Protein AF-0000000080410803 (afdb_homodimer)

Solvent-accessible surface area (backbone atoms only — not comparable to full-atom values): 22823 Å² total; per-residue (Å²): 132,60,68,62,57,59,28,46,74,70,71,48,40,87,48,48,35,72,68,35,58,71,66,34,46,78,46,76,40,55,55,66,38,69,81,43,47,53,71,36,80,75,63,45,36,33,37,32,69,37,43,30,34,37,33,31,38,69,37,90,87,67,44,41,37,60,61,34,52,46,54,49,71,46,76,42,44,56,55,32,67,52,54,69,47,49,31,79,48,24,30,30,28,50,44,60,26,34,28,39,40,33,45,45,70,45,42,68,72,51,38,82,40,54,67,33,41,49,51,49,28,31,51,48,33,48,50,32,53,49,43,56,50,46,42,47,45,56,75,66,48,50,67,62,18,47,50,27,9,46,52,56,46,40,54,72,64,38,67,68,54,34,34,59,58,47,15,58,86,31,40,52,56,48,14,34,31,69,67,46,48,53,67,56,46,51,50,49,51,49,50,35,30,75,71,53,33,29,46,74,57,84,60,40,59,42,80,65,30,67,68,61,32,48,59,52,7,68,82,41,60,27,104,132,60,67,62,57,59,28,46,74,69,71,48,43,87,48,49,33,71,68,34,57,70,67,34,46,79,46,76,41,56,54,67,37,68,80,42,47,52,70,36,80,74,64,44,36,33,38,33,70,36,44,28,33,35,32,29,37,69,39,92,86,67,44,39,36,60,60,35,52,48,54,49,72,45,76,42,45,57,55,33,67,53,54,70,48,50,29,77,50,24,29,29,28,49,45,59,25,35,28,40,40,32,45,46,68,46,41,68,71,52,38,82,41,53,68,31,41,49,49,49,28,32,51,47,33,49,50,31,54,49,44,55,50,47,42,47,45,55,77,66,48,50,65,63,18,48,51,28,9,45,52,56,44,39,56,73,67,38,68,69,54,32,35,56,58,47,15,59,84,31,39,54,55,49,15,34,30,67,68,47,48,52,67,57,47,51,51,50,51,47,50,36,30,75,70,54,34,29,46,75,56,85,60,39,60,43,80,66,29,65,68,61,32,49,59,50,7,68,82,38,60,28,104

Radius of gyration: 23.73 Å; Cα contacts (8 Å, |Δi|>4): 828; chains: 2; bounding box: 54×59×49 Å

Nearest PDB structures (foldseek):
  3i54-assembly2_C  TM=8.122E-01  e=1.398E-14  Mycobacterium tuberculosis
  4cyd-assembly2_A  TM=7.763E-01  e=2.578E-15  Corynebacterium glutamicum
  4cyd-assembly2_C  TM=7.781E-01  e=6.774E-15  Corynebacterium glutamicum
  4cyd-assembly1_D  TM=7.718E-01  e=8.052E-14  Corynebacterium glutamicum
  6h4g-assembly2_B  TM=7.597E-01  e=9.835E-09  Trypanosoma brucei brucei TREU927

Secondary structure (DSSP, 8-state):
--HHHHHHHHT-GGGS-HHHHHT-EEEEE-TT-EEE-TTS---EEEEEEEEEEEEEEE-TTS-EEEEEEEESSEEESHHHHHH-PPP-SEEEEEEEEEEEEEEHHHHHHH---HHHHHHHHHHHHHHHHHHHHHHHHHHH--HHHHHHHHHHHHHTT-HHHHHHHTSHHHHHHHHHHBTS-HHHHHHHHHHHHHTTSEEE-SS-EEES-HHHHHHHHTT----/--HHHHHHHHT-GGGS-HHHHHT-EEEEE-TT-EEE-TTS---EEEEEEEEEEEEEEE-TTS-EEEEEEEESSEEESHHHHHH-PPP-SEEEEEEEEEEEEEEHHHHHHH---HHHHHHHHHHHHHHHHHHHHHHHHHHH--HHHHHHHHHHHHHTT-HHHHHHHTSHHHHHHHHHHBTS-HHHHHHHHHHHHHTTSEEE-SS-EEES-HHHHHHHHTT----

pLDDT: mean 85.18, std 11.46, range [52.91, 98.06]

Foldseek 3Di:
DQQLVLCVVVVCNVQFDPQQSVQKDKDKDFFFDWPFAAPAADFKKKFWSFAKKWKWAQDPVRFIATQAIDGPGDIDCLVCLVPVGHDHIIMGTQGMIMIIITGSVSCVVGRPDPSNVVVSVVRVVVVVVSVVVLVVCLVPDDLQLQLLQVLLQQVVRDDVSSLVCCFLVNLQVVCRNSVHHSVVNVVSLVVCVVVVQWDDDNTGIGGRNNPVSNVRNVPVHRD/DQPLVLCVVVVCNVQFDPQQSVQKDKDKDFFFDWPFAAPAADFKKKFWSFAKKWKWDQDPVRFIATQAIDGPGDIDCLVCLVPVGHHHIIMGTQGMIMIIITGSVSCVVGRPDPSNVVVSVVRVVVVVVSVVVLVVCLVPDDLQLQLLQALLQQVVRDDVSSLVCCFLVNLCVVCRNSVHHSVVSVVSLVVCVVVVQWDDDNTGIGGRNNPVSNVRNVPVHRD

InterPro domains:
  IPR000595 Cyclic nucleotide-binding domain [PF00027] (28-108)
  IPR000595 Cyclic nucleotide-binding domain [PS50042] (29-108)
  IPR000595 Cyclic nucleotide-binding domain [cd00038] (21-108)
  IPR012318 Crp-type HTH domain [PF13545] (145-215)
  IPR012318 Crp-type HTH domain [PS51063] (141-211)
  IPR014710 RmlC-like jelly roll fold [G3DSA:2.60.120.10] (19-218)
  IPR018490 Cyclic nucleotide-binding domain superfamily [SSF51206] (21-128)
  IPR036390 Winged helix DNA-binding domain superfamily [SSF46785] (144-218)
  IPR050397 Global Transcriptional Regulators in Environmental Response [PTHR24567] (22-216)

Sequence (446 aa):
MRVETALARLGWAHLFSGQTLEASTIMTYPSGAMLCTNGNPIESLFVVLSGRVKIYTLSEEGKLRLLRLKMAPTLIGDIEYASGRNVLHTVETVGPVTCLRIPFDVLRTHNRTIEFTEHLLRGVSEKLFIEANASSNHLMSTLEERLAGYLVSLSESGNELFQDEMSQLKRKEVAEWLGTSYRHLNRTLQAFADEGLVEKTRTQVTILDATRLKERANGMLYEMRVETALARLGWAHLFSGQTLEASTIMTYPSGAMLCTNGNPIESLFVVLSGRVKIYTLSEEGKLRLLRLKMAPTLIGDIEYASGRNVLHTVETVGPVTCLRIPFDVLRTHNRTIEFTEHLLRGVSEKLFIEANASSNHLMSTLEERLAGYLVSLSESGNELFQDEMSQLKRKEVAEWLGTSYRHLNRTLQAFADEGLVEKTRTQVTILDATRLKERANGMLYE

Structure (mmCIF, N/CA/C/O backbone):
data_AF-0000000080410803-model_v1
#
loop_
_entity.id
_entity.type
_entity.pdbx_description
1 polymer 'Crp/Fnr family transcriptional regulator'
#
loop_
_atom_site.group_PDB
_atom_site.id
_atom_site.type_symbol
_atom_site.label_atom_id
_atom_site.label_alt_id
_atom_site.label_comp_id
_atom_site.label_asym_id
_atom_site.label_entity_id
_atom_site.label_seq_id
_atom_site.pdbx_PDB_ins_code
_atom_site.Cartn_x
_atom_site.Cartn_y
_atom_site.Cartn_z
_atom_site.occupancy
_atom_site.B_iso_or_equiv
_atom_site.auth_seq_id
_atom_site.auth_comp_id
_atom_site.auth_asym_id
_atom_site.auth_atom_id
_atom_site.pdbx_PDB_model_num
ATOM 1 N N . MET A 1 1 ? 17.078 29.297 5.242 1 58.53 1 MET A N 1
ATOM 2 C CA . MET A 1 1 ? 17.312 28.062 5.996 1 58.53 1 MET A CA 1
ATOM 3 C C . MET A 1 1 ? 18.203 27.109 5.207 1 58.53 1 MET A C 1
ATOM 5 O O . MET A 1 1 ? 18.016 26.938 4 1 58.53 1 MET A O 1
ATOM 9 N N . ARG A 1 2 ? 19.438 26.766 5.691 1 73.88 2 ARG A N 1
ATOM 10 C CA . ARG A 1 2 ? 20.375 25.875 5.008 1 73.88 2 ARG A CA 1
ATOM 11 C C . ARG A 1 2 ? 19.828 24.453 4.957 1 73.88 2 ARG A C 1
ATOM 13 O O . ARG A 1 2 ? 19.344 23.938 5.965 1 73.88 2 ARG A O 1
ATOM 20 N N . VAL A 1 3 ? 19.594 23.984 3.744 1 74.19 3 VAL A N 1
ATOM 21 C CA . VAL A 1 3 ? 19.016 22.672 3.439 1 74.19 3 VAL A CA 1
ATOM 22 C C . VAL A 1 3 ? 19.609 21.625 4.375 1 74.19 3 VAL A C 1
ATOM 24 O O . VAL A 1 3 ? 18.875 20.828 4.973 1 74.19 3 VAL A O 1
ATOM 27 N N . GLU A 1 4 ? 20.891 21.688 4.531 1 74.81 4 GLU A N 1
ATOM 28 C CA . GLU A 1 4 ? 21.594 20.703 5.336 1 74.81 4 GLU A CA 1
ATOM 29 C C . GLU A 1 4 ? 21.156 20.766 6.801 1 74.81 4 GLU A C 1
ATOM 31 O O . GLU A 1 4 ? 21 19.734 7.457 1 74.81 4 GLU A O 1
ATOM 36 N N . THR A 1 5 ? 20.969 21.938 7.242 1 77.25 5 THR A N 1
ATOM 37 C CA . THR A 1 5 ? 20.578 22.125 8.641 1 77.25 5 THR A CA 1
ATOM 38 C C . THR A 1 5 ? 19.172 21.578 8.875 1 77.25 5 THR A C 1
ATOM 40 O O . THR A 1 5 ? 18.922 20.938 9.891 1 77.25 5 THR A O 1
ATOM 43 N N . ALA A 1 6 ? 18.344 21.844 7.953 1 80.25 6 ALA A N 1
ATOM 44 C CA . ALA A 1 6 ? 16.969 21.359 8.086 1 80.25 6 ALA A CA 1
ATOM 45 C C . ALA A 1 6 ? 16.922 19.844 8.078 1 80.25 6 ALA A C 1
ATOM 47 O O . ALA A 1 6 ? 16.25 19.234 8.922 1 80.25 6 ALA A O 1
ATOM 48 N N . LEU A 1 7 ? 17.75 19.297 7.207 1 84.5 7 LEU A N 1
ATOM 49 C CA . LEU A 1 7 ? 17.781 17.844 7.098 1 84.5 7 LEU A CA 1
ATOM 50 C C . LEU A 1 7 ? 18.453 17.234 8.312 1 84.5 7 LEU A C 1
ATOM 52 O O . LEU A 1 7 ? 18.062 16.156 8.766 1 84.5 7 LEU A O 1
ATOM 56 N N . ALA A 1 8 ? 19.484 17.891 8.766 1 80.94 8 ALA A N 1
ATOM 57 C CA . ALA A 1 8 ? 20.172 17.391 9.953 1 80.94 8 ALA A CA 1
ATOM 58 C C . ALA A 1 8 ? 19.234 17.328 11.156 1 80.94 8 ALA A C 1
ATOM 60 O O . ALA A 1 8 ? 19.312 16.391 11.953 1 80.94 8 ALA A O 1
ATOM 61 N N . ARG A 1 9 ? 18.406 18.25 11.25 1 82.44 9 ARG A N 1
ATOM 62 C CA . ARG A 1 9 ? 17.438 18.281 12.336 1 82.44 9 ARG A CA 1
ATOM 63 C C . ARG A 1 9 ? 16.5 17.078 12.258 1 82.44 9 ARG A C 1
ATOM 65 O O . ARG A 1 9 ? 16.031 16.578 13.281 1 82.44 9 ARG A O 1
ATOM 72 N N . LEU A 1 10 ? 16.328 16.625 11.039 1 86.5 10 LEU A N 1
ATOM 73 C CA . LEU A 1 10 ? 15.438 15.492 10.82 1 86.5 10 LEU A CA 1
ATOM 74 C C . LEU A 1 10 ? 16.203 14.172 10.891 1 86.5 10 LEU A C 1
ATOM 76 O O . LEU A 1 10 ? 15.586 13.102 10.898 1 86.5 10 LEU A O 1
ATOM 80 N N . GLY A 1 11 ? 17.562 14.25 10.953 1 88.62 11 GLY A N 1
ATOM 81 C CA . GLY A 1 11 ? 18.406 13.062 10.93 1 88.62 11 GLY A CA 1
ATOM 82 C C . GLY A 1 11 ? 18.469 12.406 9.562 1 88.62 11 GLY A C 1
ATOM 83 O O . GLY A 1 11 ? 18.719 11.203 9.453 1 88.62 11 GLY A O 1
ATOM 84 N N . TRP A 1 12 ? 18.141 13.188 8.508 1 92.31 12 TRP A N 1
ATOM 85 C CA . TRP A 1 12 ? 18.062 12.617 7.168 1 92.31 12 TRP A CA 1
ATOM 86 C C . TRP A 1 12 ? 19.219 13.109 6.297 1 92.31 12 TRP A C 1
ATOM 88 O O . TRP A 1 12 ? 19.266 12.805 5.102 1 92.31 12 TRP A O 1
ATOM 98 N N . ALA A 1 13 ? 20.125 13.859 6.914 1 89.62 13 ALA A N 1
ATOM 99 C CA . ALA A 1 13 ? 21.219 14.453 6.133 1 89.62 13 ALA A CA 1
ATOM 100 C C . ALA A 1 13 ? 22.062 13.375 5.473 1 89.62 13 ALA A C 1
ATOM 102 O O . ALA A 1 13 ? 22.516 13.539 4.336 1 89.62 13 ALA A O 1
ATOM 103 N N . HIS A 1 14 ? 22.297 12.305 6.168 1 91.88 14 HIS A N 1
ATOM 104 C CA . HIS A 1 14 ? 23.156 11.242 5.684 1 91.88 14 HIS A CA 1
ATOM 105 C C . HIS A 1 14 ? 22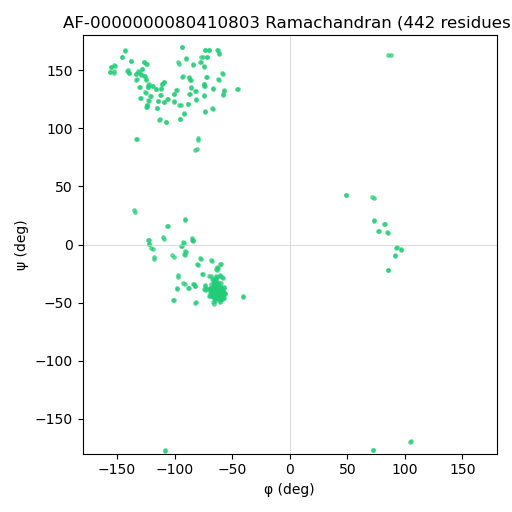.531 10.523 4.492 1 91.88 14 HIS A C 1
ATOM 107 O O . HIS A 1 14 ? 23.219 9.773 3.787 1 91.88 14 HIS A O 1
ATOM 113 N N . LEU A 1 15 ? 21.281 10.727 4.246 1 94.94 15 LEU A N 1
ATOM 114 C CA . LEU A 1 15 ? 20.547 10.016 3.209 1 94.94 15 LEU A CA 1
ATOM 115 C C . LEU A 1 15 ? 20.812 10.617 1.836 1 94.94 15 LEU A C 1
ATOM 117 O O . LEU A 1 15 ? 20.531 9.992 0.811 1 94.94 15 LEU A O 1
ATOM 121 N N . PHE A 1 16 ? 21.328 11.812 1.842 1 95.5 16 PHE A N 1
ATOM 122 C CA . PHE A 1 16 ? 21.469 12.516 0.574 1 95.5 16 PHE A CA 1
ATOM 123 C C . PHE A 1 16 ? 22.906 12.914 0.329 1 95.5 16 PHE A C 1
ATOM 125 O O . PHE A 1 16 ? 23.609 13.352 1.25 1 95.5 16 PHE A O 1
ATOM 132 N N . SER A 1 17 ? 23.375 12.742 -0.88 1 95 17 SER A N 1
ATOM 133 C CA . SER A 1 17 ? 24.719 13.148 -1.25 1 95 17 SER A CA 1
ATOM 134 C C . SER A 1 17 ? 24.844 14.664 -1.326 1 95 17 SER A C 1
ATOM 136 O O . SER A 1 17 ? 23.828 15.367 -1.425 1 95 17 SER A O 1
ATOM 138 N N . GLY A 1 18 ? 26.078 15.039 -1.262 1 93.94 18 GLY A N 1
ATOM 139 C CA . GLY A 1 18 ? 26.312 16.453 -1.439 1 93.94 18 GLY A CA 1
ATOM 140 C C . GLY A 1 18 ? 25.812 16.984 -2.768 1 93.94 18 GLY A C 1
ATOM 141 O O . GLY A 1 18 ? 25.203 18.062 -2.824 1 93.94 18 GLY A O 1
ATOM 142 N N . GLN A 1 19 ? 25.984 16.266 -3.834 1 95.81 19 GLN A N 1
ATOM 143 C CA . GLN A 1 19 ? 25.531 16.656 -5.168 1 95.81 19 GLN A CA 1
ATOM 144 C C . GLN A 1 19 ? 24.016 16.766 -5.219 1 95.81 19 GLN A C 1
ATOM 146 O O . GLN A 1 19 ? 23.484 17.688 -5.848 1 95.81 19 GLN A O 1
ATOM 151 N N . THR A 1 20 ? 23.328 15.852 -4.559 1 96.19 20 THR A N 1
ATOM 152 C CA . THR A 1 20 ? 21.859 15.883 -4.504 1 96.19 20 THR A CA 1
ATOM 153 C C . THR A 1 20 ? 21.375 17.125 -3.777 1 96.19 20 THR A C 1
ATOM 155 O O . THR A 1 20 ? 20.453 17.812 -4.246 1 96.19 20 THR A O 1
ATOM 158 N N . LEU A 1 21 ? 22 17.422 -2.684 1 94.19 21 LEU A N 1
ATOM 159 C CA . LEU A 1 21 ? 21.594 18.578 -1.899 1 94.19 21 LEU A CA 1
ATOM 160 C C . LEU A 1 21 ? 21.844 19.875 -2.67 1 94.19 21 LEU A C 1
ATOM 162 O O . LEU A 1 21 ? 21.047 20.812 -2.605 1 94.19 21 LEU A O 1
ATOM 166 N N . GLU A 1 22 ? 22.938 19.906 -3.381 1 93.81 22 GLU A N 1
ATOM 167 C CA . GLU A 1 22 ? 23.281 21.094 -4.176 1 93.81 22 GLU A CA 1
ATOM 168 C C . GLU A 1 22 ? 22.25 21.328 -5.273 1 93.81 22 GLU A C 1
ATOM 170 O O . GLU A 1 22 ? 21.984 22.469 -5.652 1 93.81 22 GLU A O 1
ATOM 175 N N . ALA A 1 23 ? 21.656 20.281 -5.75 1 94.94 23 ALA A N 1
ATOM 176 C CA . ALA A 1 23 ? 20.719 20.375 -6.859 1 94.94 23 ALA A CA 1
ATOM 177 C C . ALA A 1 23 ? 19.281 20.5 -6.352 1 94.94 23 ALA A C 1
ATOM 179 O O . ALA A 1 23 ? 18.344 20.594 -7.145 1 94.94 23 ALA A O 1
ATOM 180 N N . SER A 1 24 ? 19.109 20.484 -5.055 1 95 24 SER A N 1
ATOM 181 C CA . SER A 1 24 ? 17.781 20.562 -4.457 1 95 24 SER A CA 1
ATOM 182 C C . SER A 1 24 ? 17.375 22.016 -4.188 1 95 24 SER A C 1
ATOM 184 O O . SER A 1 24 ? 18.234 22.891 -4.168 1 95 24 SER A O 1
ATOM 186 N N . THR A 1 25 ? 16.094 22.297 -4.047 1 95.69 25 THR A N 1
ATOM 187 C CA . THR A 1 25 ? 15.562 23.625 -3.771 1 95.69 25 THR A CA 1
ATOM 188 C C . THR A 1 25 ? 14.594 23.578 -2.592 1 95.69 25 THR A C 1
ATOM 190 O O . THR A 1 25 ? 13.75 22.688 -2.502 1 95.69 25 THR A O 1
ATOM 193 N N . ILE A 1 26 ? 14.734 24.531 -1.704 1 95.12 26 ILE A N 1
ATOM 194 C CA . ILE A 1 26 ? 13.773 24.688 -0.614 1 95.12 26 ILE A CA 1
ATOM 195 C C . ILE A 1 26 ? 12.602 25.547 -1.077 1 95.12 26 ILE A C 1
ATOM 197 O O . ILE A 1 26 ? 12.797 26.625 -1.638 1 95.12 26 ILE A O 1
ATOM 201 N N . MET A 1 27 ? 11.422 25.062 -0.857 1 95.69 27 MET A N 1
ATOM 202 C CA . MET A 1 27 ? 10.211 25.766 -1.26 1 95.69 27 MET A CA 1
ATOM 203 C C . MET A 1 27 ? 9.188 25.781 -0.123 1 95.69 27 MET A C 1
ATOM 205 O O . MET A 1 27 ? 9.055 24.812 0.617 1 95.69 27 MET A O 1
ATOM 209 N N . THR A 1 28 ? 8.516 26.891 -0.01 1 96.12 28 THR A N 1
ATOM 210 C CA . THR A 1 28 ? 7.387 27 0.914 1 96.12 28 THR A CA 1
ATOM 211 C C . THR A 1 28 ? 6.074 27.141 0.152 1 96.12 28 THR A C 1
ATOM 213 O O . THR A 1 28 ? 5.961 27.984 -0.741 1 96.12 28 THR A O 1
ATOM 216 N N . TYR A 1 29 ? 5.148 26.297 0.522 1 96.12 29 TYR A N 1
ATOM 217 C CA . TYR A 1 29 ? 3.84 26.281 -0.123 1 96.12 29 TYR A CA 1
ATOM 218 C C . TYR A 1 29 ? 2.762 26.812 0.823 1 96.12 29 TYR A C 1
ATOM 220 O O . TYR A 1 29 ? 2.783 26.516 2.02 1 96.12 29 TYR A O 1
ATOM 228 N N . PRO A 1 30 ? 1.85 27.594 0.263 1 94.19 30 PRO A N 1
ATOM 229 C CA . PRO A 1 30 ? 0.724 28.016 1.101 1 94.19 30 PRO A CA 1
ATOM 230 C C . PRO A 1 30 ? -0.271 26.891 1.362 1 94.19 30 PRO A C 1
ATOM 232 O O . PRO A 1 30 ? -0.193 25.828 0.729 1 94.19 30 PRO A O 1
ATOM 235 N N . SER A 1 31 ? -1.167 27.109 2.301 1 84.5 31 SER A N 1
ATOM 236 C CA . SER A 1 31 ? -2.232 26.156 2.561 1 84.5 31 SER A CA 1
ATOM 237 C C . SER A 1 31 ? -3.062 25.891 1.309 1 84.5 31 SER A C 1
ATOM 239 O O . SER A 1 31 ? -3.391 26.828 0.572 1 84.5 31 SER A O 1
ATOM 241 N N . GLY A 1 32 ? -3.258 24.609 1.096 1 85.69 32 GLY A N 1
ATOM 242 C CA . GLY A 1 32 ? -4.137 24.25 -0.006 1 85.69 32 GLY A CA 1
ATOM 243 C C . GLY A 1 32 ? -3.396 24 -1.305 1 85.69 32 GLY A C 1
ATOM 244 O O . GLY A 1 32 ? -4.012 23.672 -2.324 1 85.69 32 GLY A O 1
ATOM 245 N N . ALA A 1 33 ? -2.146 24.188 -1.236 1 93.56 33 ALA A N 1
ATOM 246 C CA . ALA A 1 33 ? -1.358 23.922 -2.436 1 93.56 33 ALA A CA 1
ATOM 247 C C . ALA A 1 33 ? -1.253 22.422 -2.695 1 93.56 33 ALA A C 1
ATOM 249 O O . ALA A 1 33 ? -1.096 21.625 -1.761 1 93.56 33 ALA A O 1
ATOM 250 N N . MET A 1 34 ? -1.268 22.031 -4.008 1 94.69 34 MET A N 1
ATOM 251 C CA . MET A 1 34 ? -1.112 20.641 -4.402 1 94.69 34 MET A CA 1
ATOM 252 C C . MET A 1 34 ? 0.352 20.312 -4.668 1 94.69 34 MET A C 1
ATOM 254 O O . MET A 1 34 ? 0.95 20.828 -5.613 1 94.69 34 MET A O 1
ATOM 258 N N . LEU A 1 35 ? 0.909 19.484 -3.83 1 96.44 35 LEU A N 1
ATOM 259 C CA . LEU A 1 35 ? 2.268 19.016 -4.086 1 96.44 35 LEU A CA 1
ATOM 260 C C . LEU A 1 35 ? 2.291 18 -5.227 1 96.44 35 LEU A C 1
ATOM 262 O O . LEU A 1 35 ? 3.236 17.984 -6.02 1 96.44 35 LEU A O 1
ATOM 266 N N . CYS A 1 36 ? 1.34 17.156 -5.289 1 95.62 36 CYS A N 1
ATOM 267 C CA . CYS A 1 36 ? 1.118 16.25 -6.406 1 95.62 36 CYS A CA 1
ATOM 268 C C . CYS A 1 36 ? -0.358 15.891 -6.535 1 95.62 36 CYS A C 1
ATOM 270 O O . CYS A 1 36 ? -1.113 16 -5.57 1 95.62 36 CYS A O 1
ATOM 272 N N . THR A 1 37 ? -0.77 15.555 -7.754 1 92.56 37 THR A N 1
ATOM 273 C CA . THR A 1 37 ? -2.168 15.297 -8.086 1 92.56 37 THR A CA 1
ATOM 274 C C . THR A 1 37 ? -2.336 13.922 -8.719 1 92.56 37 THR A C 1
ATOM 276 O O . THR A 1 37 ? -1.587 13.555 -9.625 1 92.56 37 THR A O 1
ATOM 279 N N . ASN A 1 38 ? -3.262 13.242 -8.18 1 89.19 38 ASN A N 1
ATOM 280 C CA . ASN A 1 38 ? -3.553 11.898 -8.656 1 89.19 38 ASN A CA 1
ATOM 281 C C . ASN A 1 38 ? -3.586 11.836 -10.18 1 89.19 38 ASN A C 1
ATOM 283 O O . ASN A 1 38 ? -4.18 12.703 -10.828 1 89.19 38 ASN A O 1
ATOM 287 N N . GLY A 1 39 ? -2.922 10.82 -10.758 1 90.56 39 GLY A N 1
ATOM 288 C CA . GLY A 1 39 ? -2.955 10.57 -12.188 1 90.56 39 GLY A CA 1
ATOM 289 C C . GLY A 1 39 ? -1.931 11.383 -12.961 1 90.56 39 GLY A C 1
ATOM 290 O O . GLY A 1 39 ? -1.626 11.07 -14.117 1 90.56 39 GLY A O 1
ATOM 291 N N . ASN A 1 40 ? -1.46 12.461 -12.453 1 93.75 40 ASN A N 1
ATOM 292 C CA . ASN A 1 40 ? -0.463 13.297 -13.109 1 93.75 40 ASN A CA 1
ATOM 293 C C . ASN A 1 40 ? 0.952 12.781 -12.867 1 93.75 40 ASN A C 1
ATOM 295 O O . ASN A 1 40 ? 1.193 12.055 -11.906 1 93.75 40 ASN A O 1
ATOM 299 N N . PRO A 1 41 ? 1.815 13.102 -13.758 1 96.25 41 PRO A N 1
ATOM 300 C CA . PRO A 1 41 ? 3.213 12.766 -13.477 1 96.25 41 PRO A CA 1
ATOM 301 C C . PRO A 1 41 ? 3.844 13.688 -12.43 1 96.25 41 PRO A C 1
ATOM 303 O O . PRO A 1 41 ? 3.357 14.797 -12.211 1 96.25 41 PRO A O 1
ATOM 306 N N . ILE A 1 42 ? 4.785 13.219 -11.766 1 96.31 42 ILE A N 1
ATOM 307 C CA . ILE A 1 42 ? 5.621 14.008 -10.875 1 96.31 42 ILE A CA 1
ATOM 308 C C . ILE A 1 42 ? 7.094 13.75 -11.18 1 96.31 42 ILE A C 1
ATOM 310 O O . ILE A 1 42 ? 7.473 12.633 -11.547 1 96.31 42 ILE A O 1
ATOM 314 N N . GLU A 1 43 ? 7.922 14.789 -11 1 96.62 43 GLU A N 1
ATOM 315 C CA . GLU A 1 43 ? 9.312 14.656 -11.422 1 96.62 43 GLU A CA 1
ATOM 316 C C . GLU A 1 43 ? 10.266 14.906 -10.258 1 96.62 43 GLU A C 1
ATOM 318 O O . GLU A 1 43 ? 11.484 15 -10.453 1 96.62 43 GLU A O 1
ATOM 323 N N . SER A 1 44 ? 9.656 15.102 -9.086 1 97.94 44 SER A N 1
ATOM 324 C CA . SER A 1 44 ? 10.5 15.422 -7.941 1 97.94 44 SER A CA 1
ATOM 325 C C . SER A 1 44 ? 10.023 14.711 -6.684 1 97.94 44 SER A C 1
ATOM 327 O O . SER A 1 44 ? 8.844 14.406 -6.543 1 97.94 44 SER A O 1
ATOM 329 N N . LEU A 1 45 ? 10.969 14.398 -5.902 1 98.06 45 LEU A N 1
ATOM 330 C CA . LEU A 1 45 ? 10.719 13.992 -4.523 1 98.06 45 LEU A CA 1
ATOM 331 C C . LEU A 1 45 ? 10.617 15.211 -3.611 1 98.06 45 LEU A C 1
ATOM 333 O O . LEU A 1 45 ? 11.43 16.141 -3.715 1 98.06 45 LEU A O 1
ATOM 337 N N . PHE A 1 46 ? 9.664 15.266 -2.734 1 97.88 46 PHE A N 1
ATOM 338 C CA . PHE A 1 46 ? 9.531 16.328 -1.737 1 97.88 46 PHE A CA 1
ATOM 339 C C . PHE A 1 46 ? 9.844 15.797 -0.342 1 97.88 46 PHE A C 1
ATOM 341 O O . PHE A 1 46 ? 9.234 14.812 0.102 1 97.88 46 PHE A O 1
ATOM 348 N N . VAL A 1 47 ? 10.766 16.391 0.277 1 97.12 47 VAL A N 1
ATOM 349 C CA . VAL A 1 47 ? 11.016 16.172 1.698 1 97.12 47 VAL A CA 1
ATOM 350 C C . VAL A 1 47 ? 10.305 17.25 2.518 1 97.12 47 VAL A C 1
ATOM 352 O O . VAL A 1 47 ? 10.734 18.406 2.531 1 97.12 47 VAL A O 1
ATOM 355 N N . VAL A 1 48 ? 9.266 16.875 3.18 1 95.69 48 VAL A N 1
ATOM 356 C CA . VAL A 1 48 ? 8.562 17.844 4.008 1 95.69 48 VAL A CA 1
ATOM 357 C C . VAL A 1 48 ? 9.375 18.141 5.266 1 95.69 48 VAL A C 1
ATOM 359 O O . VAL A 1 48 ? 9.57 17.25 6.102 1 95.69 48 VAL A O 1
ATOM 362 N N . LEU A 1 49 ? 9.805 19.344 5.332 1 94 49 LEU A N 1
ATOM 363 C CA . LEU A 1 49 ? 10.664 19.75 6.438 1 94 49 LEU A CA 1
ATOM 364 C C . LEU A 1 49 ? 9.836 20.297 7.598 1 94 49 LEU A C 1
ATOM 366 O O . LEU A 1 49 ? 10.227 20.156 8.758 1 94 49 LEU A O 1
ATOM 370 N N . SER A 1 50 ? 8.758 20.938 7.27 1 89.94 50 SER A N 1
ATOM 371 C CA . SER A 1 50 ? 7.84 21.484 8.258 1 89.94 50 SER A CA 1
ATOM 372 C C . SER A 1 50 ? 6.434 21.641 7.68 1 89.94 50 SER A C 1
ATOM 374 O O . SER A 1 50 ? 6.27 21.906 6.492 1 89.94 50 SER A O 1
ATOM 376 N N . GLY A 1 51 ? 5.438 21.469 8.625 1 87.25 51 GLY A N 1
ATOM 377 C CA . GLY A 1 51 ? 4.043 21.594 8.234 1 87.25 51 GLY A CA 1
ATOM 378 C C . GLY A 1 51 ? 3.326 20.266 8.133 1 87.25 51 GLY A C 1
ATOM 379 O O . GLY A 1 51 ? 3.832 19.234 8.602 1 87.25 51 GLY A O 1
ATOM 380 N N . ARG A 1 52 ? 2.102 20.344 7.555 1 82.94 52 ARG A N 1
ATOM 381 C CA . ARG A 1 52 ? 1.25 19.156 7.449 1 82.94 52 ARG A CA 1
ATOM 382 C C . ARG A 1 52 ? 0.66 19.031 6.047 1 82.94 52 ARG A C 1
ATOM 384 O O . ARG A 1 52 ? 0.417 20.031 5.379 1 82.94 52 ARG A O 1
ATOM 391 N N . VAL A 1 53 ? 0.524 17.797 5.723 1 88.19 53 VAL A N 1
ATOM 392 C CA . VAL A 1 53 ? -0.105 17.547 4.43 1 88.19 53 VAL A CA 1
ATOM 393 C C . VAL A 1 53 ? -1.265 16.562 4.598 1 88.19 53 VAL A C 1
ATOM 395 O O . VAL A 1 53 ? -1.277 15.766 5.535 1 88.19 53 VAL A O 1
ATOM 398 N N . LYS A 1 54 ? -2.219 16.672 3.771 1 81.38 54 LYS A N 1
ATOM 399 C CA . LYS A 1 54 ? -3.275 15.664 3.693 1 81.38 54 LYS A CA 1
ATOM 400 C C . LYS A 1 54 ? -3.191 14.883 2.389 1 81.38 54 LYS A C 1
ATOM 402 O O . LYS A 1 54 ? -2.877 15.445 1.337 1 81.38 54 LYS A O 1
ATOM 407 N N . ILE A 1 55 ? -3.379 13.648 2.465 1 85.5 55 ILE A N 1
ATOM 408 C CA . ILE A 1 55 ? -3.318 12.711 1.355 1 85.5 55 ILE A CA 1
ATOM 409 C C . ILE A 1 55 ? -4.699 12.109 1.111 1 85.5 55 ILE A C 1
ATOM 411 O O . ILE A 1 55 ? -5.324 11.57 2.031 1 85.5 55 ILE A O 1
ATOM 415 N N . TYR A 1 56 ? -5.18 12.258 -0.111 1 75.75 56 TYR A N 1
ATOM 416 C CA . TYR A 1 56 ? -6.504 11.727 -0.407 1 75.75 56 TYR A CA 1
ATOM 417 C C . TYR A 1 56 ? -6.578 11.211 -1.841 1 75.75 56 TYR A C 1
ATOM 419 O O . TYR A 1 56 ? -5.688 11.484 -2.648 1 75.75 56 TYR A O 1
ATOM 427 N N . THR A 1 57 ? -7.551 10.406 -2.059 1 75.44 57 THR A N 1
ATOM 428 C CA . THR A 1 57 ? -7.758 9.812 -3.375 1 75.44 57 THR A CA 1
ATOM 429 C C . THR A 1 57 ? -9.18 10.062 -3.865 1 75.44 57 THR A C 1
ATOM 431 O O . THR A 1 57 ? -10.016 10.578 -3.119 1 75.44 57 THR A O 1
ATOM 434 N N . LEU A 1 58 ? -9.289 9.992 -5.219 1 66.31 58 LEU A N 1
ATOM 435 C CA . LEU A 1 58 ? -10.609 10.031 -5.832 1 66.31 58 LEU A CA 1
ATOM 436 C C . LEU A 1 58 ? -11.133 8.625 -6.09 1 66.31 58 LEU A C 1
ATOM 438 O O . LEU A 1 58 ? -10.422 7.781 -6.641 1 66.31 58 LEU A O 1
ATOM 442 N N . SER A 1 59 ? -12.336 8.352 -5.43 1 59.31 59 SER A N 1
ATOM 443 C CA . SER A 1 59 ? -12.961 7.078 -5.75 1 59.31 59 SER A CA 1
ATOM 444 C C . SER A 1 59 ? -13.359 7.008 -7.219 1 59.31 59 SER A C 1
ATOM 446 O O . SER A 1 59 ? -13.25 8 -7.945 1 59.31 59 SER A O 1
ATOM 448 N N . GLU A 1 60 ? -13.68 5.844 -7.672 1 55.66 60 GLU A N 1
ATOM 449 C CA . GLU A 1 60 ? -14.141 5.668 -9.047 1 55.66 60 GLU A CA 1
ATOM 450 C C . GLU A 1 60 ? -15.375 6.512 -9.328 1 55.66 60 GLU A C 1
ATOM 452 O O . GLU A 1 60 ? -15.602 6.93 -10.469 1 55.66 60 GLU A O 1
ATOM 457 N N . GLU A 1 61 ? -16.141 6.738 -8.273 1 53.72 61 GLU A N 1
ATOM 458 C CA . GLU A 1 61 ? -17.344 7.539 -8.43 1 53.72 61 GLU A CA 1
ATOM 459 C C . GLU A 1 61 ? -17.031 9.031 -8.352 1 53.72 61 GLU A C 1
ATOM 461 O O . GLU A 1 61 ? -17.938 9.867 -8.398 1 53.72 61 GLU A O 1
ATOM 466 N N . GLY A 1 62 ? -15.828 9.32 -8.234 1 59.03 62 GLY A N 1
ATOM 467 C CA . GLY A 1 62 ? -15.406 10.711 -8.211 1 59.03 62 GLY A CA 1
ATOM 468 C C . GLY A 1 62 ? -15.477 11.32 -6.824 1 59.03 62 GLY A C 1
ATOM 469 O O . GLY A 1 62 ? -15.438 12.547 -6.68 1 59.03 62 GLY A O 1
ATOM 470 N N . LYS A 1 63 ? -15.711 10.414 -5.852 1 59.34 63 LYS A N 1
ATOM 471 C CA . LYS A 1 63 ? -15.773 10.914 -4.484 1 59.34 63 LYS A CA 1
ATOM 472 C C . LYS A 1 63 ? -14.383 10.992 -3.859 1 59.34 63 LYS A C 1
ATOM 474 O O . LYS A 1 63 ? -13.539 10.125 -4.094 1 59.34 63 LYS A O 1
ATOM 479 N N . LEU A 1 64 ? -14.164 12.094 -3.047 1 61.5 64 LEU A N 1
ATOM 480 C CA . LEU A 1 64 ? -12.891 12.266 -2.367 1 61.5 64 LEU A CA 1
ATOM 481 C C . LEU A 1 64 ? -12.836 11.438 -1.088 1 61.5 64 LEU A C 1
ATOM 483 O O . LEU A 1 64 ? -13.812 11.367 -0.346 1 61.5 64 LEU A O 1
ATOM 487 N N . ARG A 1 65 ? -11.766 10.711 -0.898 1 66.88 65 ARG A N 1
ATOM 488 C CA . ARG A 1 65 ? -11.523 9.93 0.308 1 66.88 65 ARG A CA 1
ATOM 489 C C . ARG A 1 65 ? -10.195 10.305 0.949 1 66.88 65 ARG A C 1
ATOM 491 O O . ARG A 1 65 ? -9.141 10.156 0.33 1 66.88 65 ARG A O 1
ATOM 498 N N . LEU A 1 66 ? -10.289 10.781 2.209 1 72.06 66 LEU A N 1
ATOM 499 C CA . LEU A 1 66 ? -9.078 11.117 2.951 1 72.06 66 LEU A CA 1
ATOM 500 C C . LEU A 1 66 ? -8.359 9.852 3.414 1 72.06 66 LEU A C 1
ATOM 502 O O . LEU A 1 66 ? -8.984 8.953 3.977 1 72.06 66 LEU A O 1
ATOM 506 N N . LEU A 1 67 ? -7.137 9.812 3.121 1 74.06 67 LEU A N 1
ATOM 507 C CA . LEU A 1 67 ? -6.363 8.641 3.516 1 74.06 67 LEU A CA 1
ATOM 508 C C . LEU A 1 67 ? -5.535 8.93 4.762 1 74.06 67 LEU A C 1
ATOM 510 O O . LEU A 1 67 ? -5.535 8.141 5.711 1 74.06 67 LEU A O 1
ATOM 514 N N . ARG A 1 68 ? -4.816 10.117 4.727 1 75.62 68 ARG A N 1
ATOM 515 C CA . ARG A 1 68 ? -3.879 10.414 5.805 1 75.62 68 ARG A CA 1
ATOM 516 C C . ARG A 1 68 ? -3.699 11.922 5.977 1 75.62 68 ARG A C 1
ATOM 518 O O . ARG A 1 68 ? -3.871 12.68 5.023 1 75.62 68 ARG A O 1
ATOM 525 N N . LEU A 1 69 ? -3.447 12.25 7.219 1 75.94 69 LEU A N 1
ATOM 526 C CA . LEU A 1 69 ? -2.896 13.547 7.602 1 75.94 69 LEU A CA 1
ATOM 527 C C . LEU A 1 69 ? -1.488 13.391 8.164 1 75.94 69 LEU A C 1
ATOM 529 O O . LEU A 1 69 ? -1.311 12.875 9.273 1 75.94 69 LEU A O 1
ATOM 533 N N . LYS A 1 70 ? -0.468 13.805 7.395 1 83.31 70 LYS A N 1
ATOM 534 C CA . LYS A 1 70 ? 0.905 13.531 7.809 1 83.31 70 LYS A CA 1
ATOM 535 C C . LYS A 1 70 ? 1.628 14.82 8.195 1 83.31 70 LYS A C 1
ATOM 537 O O . LYS A 1 70 ? 1.5 15.844 7.516 1 83.31 70 LYS A O 1
ATOM 542 N N . MET A 1 71 ? 2.293 14.734 9.273 1 82.25 71 MET A N 1
ATOM 543 C CA . MET A 1 71 ? 3.164 15.82 9.695 1 82.25 71 MET A CA 1
ATOM 544 C C . MET A 1 71 ? 4.609 15.555 9.289 1 82.25 71 MET A C 1
ATOM 546 O O . MET A 1 71 ? 5.02 14.398 9.164 1 82.25 71 MET A O 1
ATOM 550 N N . ALA A 1 72 ? 5.367 16.641 9.188 1 87.12 72 ALA A N 1
ATOM 551 C CA . ALA A 1 72 ? 6.801 16.516 8.945 1 87.12 72 ALA A CA 1
ATOM 552 C C . ALA A 1 72 ? 7.473 15.703 10.055 1 87.12 72 ALA A C 1
ATOM 554 O O . ALA A 1 72 ? 7.055 15.758 11.211 1 87.12 72 ALA A O 1
ATOM 555 N N . PRO A 1 73 ? 8.477 14.992 9.695 1 91 73 PRO A N 1
ATOM 556 C CA . PRO A 1 73 ? 9.062 14.828 8.359 1 91 73 PRO A CA 1
ATOM 557 C C . PRO A 1 73 ? 8.398 13.711 7.559 1 91 73 PRO A C 1
ATOM 559 O O . PRO A 1 73 ? 7.941 12.719 8.133 1 91 73 PRO A O 1
ATOM 562 N N . THR A 1 74 ? 8.242 13.852 6.332 1 91.56 74 THR A N 1
ATOM 563 C CA . THR A 1 74 ? 7.707 12.797 5.473 1 91.56 74 THR A CA 1
ATOM 564 C C . THR A 1 74 ? 8.18 12.984 4.031 1 91.56 74 THR A C 1
ATOM 566 O O . THR A 1 74 ? 8.586 14.086 3.645 1 91.56 74 THR A O 1
ATOM 569 N N . LEU A 1 75 ? 8.258 11.914 3.326 1 96.5 75 LEU A N 1
ATOM 570 C CA . LEU A 1 75 ? 8.594 11.945 1.907 1 96.5 75 LEU A CA 1
ATOM 571 C C . LEU A 1 75 ? 7.34 11.867 1.045 1 96.5 75 LEU A C 1
ATOM 573 O O . LEU A 1 75 ? 6.441 11.078 1.323 1 96.5 75 LEU A O 1
ATOM 577 N N . ILE A 1 76 ? 7.266 12.719 0.072 1 96.56 76 ILE A N 1
ATOM 578 C CA . ILE A 1 76 ? 6.211 12.695 -0.937 1 96.56 76 ILE A CA 1
ATOM 579 C C . ILE A 1 76 ? 6.82 12.422 -2.311 1 96.56 76 ILE A C 1
ATOM 581 O O . ILE A 1 76 ? 7.84 13.008 -2.674 1 96.56 76 ILE A O 1
ATOM 585 N N . GLY A 1 77 ? 6.219 11.547 -3.029 1 96.5 77 GLY A N 1
ATOM 586 C CA . GLY A 1 77 ? 6.711 11.211 -4.355 1 96.5 77 GLY A CA 1
ATOM 587 C C . GLY A 1 77 ? 7.586 9.969 -4.363 1 96.5 77 GLY A C 1
ATOM 588 O O . GLY A 1 77 ? 8.039 9.531 -5.426 1 96.5 77 GLY A O 1
ATOM 589 N N . ASP A 1 78 ? 7.844 9.438 -3.186 1 96.5 78 ASP A N 1
ATOM 590 C CA . ASP A 1 78 ? 8.727 8.289 -3.057 1 96.5 78 ASP A CA 1
ATOM 591 C C . ASP A 1 78 ? 8.148 7.066 -3.77 1 96.5 78 ASP A C 1
ATOM 593 O O . ASP A 1 78 ? 8.883 6.301 -4.395 1 96.5 78 ASP A O 1
ATOM 597 N N . ILE A 1 79 ? 6.844 6.922 -3.701 1 94.31 79 ILE A N 1
ATOM 598 C CA . ILE A 1 79 ? 6.184 5.805 -4.371 1 94.31 79 ILE A CA 1
ATOM 599 C C . ILE A 1 79 ? 6.352 5.941 -5.883 1 94.31 79 ILE A C 1
ATOM 601 O O . ILE A 1 79 ? 6.707 4.977 -6.562 1 94.31 79 ILE A O 1
ATOM 605 N N . GLU A 1 80 ? 6.078 7.125 -6.406 1 95.31 80 GLU A N 1
ATOM 606 C CA . GLU A 1 80 ? 6.207 7.395 -7.836 1 95.31 80 GLU A CA 1
ATOM 607 C C . GLU A 1 80 ? 7.66 7.262 -8.289 1 95.31 80 GLU A C 1
ATOM 609 O O . GLU A 1 80 ? 7.93 6.766 -9.383 1 95.31 80 GLU A O 1
ATOM 614 N N . TYR A 1 81 ? 8.562 7.707 -7.48 1 96.25 81 TYR A N 1
ATOM 615 C CA . TYR A 1 81 ? 9.984 7.551 -7.754 1 96.25 81 TYR A CA 1
ATOM 616 C C . TYR A 1 81 ? 10.359 6.078 -7.895 1 96.25 81 TYR A C 1
ATOM 618 O O . TYR A 1 81 ? 11.07 5.699 -8.82 1 96.25 81 TYR A O 1
ATOM 626 N N . ALA A 1 82 ? 9.883 5.293 -6.973 1 94.69 82 ALA A N 1
ATOM 627 C CA . ALA A 1 82 ? 10.242 3.877 -6.902 1 94.69 82 ALA A CA 1
ATOM 628 C C . ALA A 1 82 ? 9.547 3.08 -8 1 94.69 82 ALA A C 1
ATOM 630 O O . ALA A 1 82 ? 10.125 2.137 -8.555 1 94.69 82 ALA A O 1
ATOM 631 N N . SER A 1 83 ? 8.312 3.443 -8.359 1 91.75 83 SER A N 1
ATOM 632 C CA . SER A 1 83 ? 7.508 2.629 -9.258 1 91.75 83 SER A CA 1
ATOM 633 C C . SER A 1 83 ? 7.598 3.135 -10.695 1 91.75 83 SER A C 1
ATOM 635 O O . SER A 1 83 ? 7.363 2.381 -11.641 1 91.75 83 SER A O 1
ATOM 637 N N . GLY A 1 84 ? 7.84 4.391 -10.859 1 93.38 84 GLY A N 1
ATOM 638 C CA . GLY A 1 84 ? 7.816 5.008 -12.18 1 93.38 84 GLY A CA 1
ATOM 639 C C . GLY A 1 84 ? 6.41 5.273 -12.68 1 93.38 84 GLY A C 1
ATOM 640 O O . GLY A 1 84 ? 6.223 5.602 -13.859 1 93.38 84 GLY A O 1
ATOM 641 N N . ARG A 1 85 ? 5.461 5.164 -11.859 1 92.5 85 ARG A N 1
ATOM 642 C CA . ARG A 1 85 ? 4.066 5.371 -12.234 1 92.5 85 ARG A CA 1
ATOM 643 C C . ARG A 1 85 ? 3.633 6.809 -11.961 1 92.5 85 ARG A C 1
ATOM 645 O O . ARG A 1 85 ? 4.371 7.578 -11.344 1 92.5 85 ARG A O 1
ATOM 652 N N . ASN A 1 86 ? 2.447 7.098 -12.469 1 94.56 86 ASN A N 1
ATOM 653 C CA . ASN A 1 86 ? 1.86 8.398 -12.156 1 94.56 86 ASN A CA 1
ATOM 654 C C . ASN A 1 86 ? 1.43 8.484 -10.695 1 94.56 86 ASN A C 1
ATOM 656 O O . ASN A 1 86 ? 1.392 7.473 -10 1 94.56 86 ASN A O 1
ATOM 660 N N . VAL A 1 87 ? 1.13 9.695 -10.281 1 94.5 87 VAL A N 1
ATOM 661 C CA . VAL A 1 87 ? 0.802 9.977 -8.891 1 94.5 87 VAL A CA 1
ATOM 662 C C . VAL A 1 87 ? -0.399 9.141 -8.453 1 94.5 87 VAL A C 1
ATOM 664 O O . VAL A 1 87 ? -1.428 9.125 -9.133 1 94.5 87 VAL A O 1
ATOM 667 N N . LEU A 1 88 ? -0.225 8.469 -7.348 1 88.06 88 LEU A N 1
ATOM 668 C CA . LEU A 1 88 ? -1.247 7.566 -6.828 1 88.06 88 LEU A CA 1
ATOM 669 C C . LEU A 1 88 ? -2.314 8.336 -6.059 1 88.06 88 LEU A C 1
ATOM 671 O O . LEU A 1 88 ? -3.51 8.125 -6.266 1 88.06 88 LEU A O 1
ATOM 675 N N . HIS A 1 89 ? -1.853 9.172 -5.16 1 88.06 89 HIS A N 1
ATOM 676 C CA . HIS A 1 89 ? -2.754 9.945 -4.316 1 88.06 89 HIS A CA 1
ATOM 677 C C . HIS A 1 89 ? -2.428 11.438 -4.391 1 88.06 89 HIS A C 1
ATOM 679 O O . HIS A 1 89 ? -1.258 11.82 -4.465 1 88.06 89 HIS A O 1
ATOM 685 N N . THR A 1 90 ? -3.477 12.211 -4.312 1 90 90 THR A N 1
ATOM 686 C CA . THR A 1 90 ? -3.264 13.656 -4.258 1 90 90 THR A CA 1
ATOM 687 C C . THR A 1 90 ? -2.748 14.078 -2.887 1 90 90 THR A C 1
ATOM 689 O O . THR A 1 90 ? -3.211 13.57 -1.861 1 90 90 THR A O 1
ATOM 692 N N . VAL A 1 91 ? -1.806 14.961 -2.875 1 94.25 91 VAL A N 1
ATOM 693 C CA . VAL A 1 91 ? -1.254 15.484 -1.632 1 94.25 91 VAL A CA 1
ATOM 694 C C . VAL A 1 91 ? -1.401 17 -1.607 1 94.25 91 VAL A C 1
ATOM 696 O O . VAL A 1 91 ? -0.921 17.703 -2.508 1 94.25 91 VAL A O 1
ATOM 699 N N . GLU A 1 92 ? -2.031 17.469 -0.593 1 89 92 GLU A N 1
ATOM 700 C CA . GLU A 1 92 ? -2.316 18.891 -0.446 1 89 92 GLU A CA 1
ATOM 701 C C . GLU A 1 92 ? -1.786 19.422 0.881 1 89 92 GLU A C 1
ATOM 703 O O . GLU A 1 92 ? -1.877 18.75 1.909 1 89 92 GLU A O 1
ATOM 708 N N . THR A 1 93 ? -1.276 20.625 0.854 1 90.81 93 THR A N 1
ATOM 709 C CA . THR A 1 93 ? -0.747 21.234 2.068 1 90.81 93 THR A CA 1
ATOM 710 C C . THR A 1 93 ? -1.88 21.672 2.992 1 90.81 93 THR A C 1
ATOM 712 O O . THR A 1 93 ? -2.918 22.141 2.527 1 90.81 93 THR A O 1
ATOM 715 N N . VAL A 1 94 ? -1.724 21.391 4.246 1 80.12 94 VAL A N 1
ATOM 716 C CA . VAL A 1 94 ? -2.566 21.906 5.316 1 80.12 94 VAL A CA 1
ATOM 717 C C . VAL A 1 94 ? -1.799 22.953 6.117 1 80.12 94 VAL A C 1
ATOM 719 O O . VAL A 1 94 ? -0.968 22.625 6.961 1 80.12 94 VAL A O 1
ATOM 722 N N . GLY A 1 95 ? -2.158 24.234 5.91 1 80.75 95 GLY A N 1
ATOM 723 C CA . GLY A 1 95 ? -1.289 25.312 6.383 1 80.75 95 GLY A CA 1
ATOM 724 C C . GLY A 1 95 ? -0.02 25.453 5.562 1 80.75 95 GLY A C 1
ATOM 725 O O . GLY A 1 95 ? 0.132 24.797 4.527 1 80.75 95 GLY A O 1
ATOM 726 N N . PRO A 1 96 ? 0.806 26.391 6.047 1 88.56 96 PRO A N 1
ATOM 727 C CA . PRO A 1 96 ? 2.082 26.531 5.344 1 88.56 96 PRO A CA 1
ATOM 728 C C . PRO A 1 96 ? 2.986 25.312 5.492 1 88.56 96 PRO A C 1
ATOM 730 O O . PRO A 1 96 ? 3.102 24.766 6.59 1 88.56 96 PRO A O 1
ATOM 733 N N . VAL A 1 97 ? 3.572 24.875 4.375 1 91.56 97 VAL A N 1
ATOM 734 C CA . VAL A 1 97 ? 4.434 23.703 4.383 1 91.56 97 VAL A CA 1
ATOM 735 C C . VAL A 1 97 ? 5.758 24.016 3.693 1 91.56 97 VAL A C 1
ATOM 737 O O . VAL A 1 97 ? 5.773 24.578 2.596 1 91.56 97 VAL A O 1
ATOM 740 N N . THR A 1 98 ? 6.848 23.766 4.363 1 95.31 98 THR A N 1
ATOM 741 C CA . THR A 1 98 ? 8.172 23.906 3.779 1 95.31 98 THR A CA 1
ATOM 742 C C . THR A 1 98 ? 8.734 22.547 3.365 1 95.31 98 THR A C 1
ATOM 744 O O . THR A 1 98 ? 8.727 21.609 4.152 1 95.31 98 THR A O 1
ATOM 747 N N . CYS A 1 99 ? 9.219 22.484 2.062 1 96.94 99 CYS A N 1
ATOM 748 C CA . CYS A 1 99 ? 9.727 21.219 1.534 1 96.94 99 CYS A CA 1
ATOM 749 C C . CYS A 1 99 ? 11.086 21.422 0.863 1 96.94 99 CYS A C 1
ATOM 751 O O . CYS A 1 99 ? 11.398 22.516 0.409 1 96.94 99 CYS A O 1
ATOM 753 N N . LEU A 1 100 ? 11.859 20.406 0.935 1 96.75 100 LEU A N 1
ATOM 754 C CA . LEU A 1 100 ? 12.977 20.25 0.007 1 96.75 100 LEU A CA 1
ATOM 755 C C . LEU A 1 100 ? 12.539 19.516 -1.253 1 96.75 100 LEU A C 1
ATOM 757 O O . LEU A 1 100 ? 12.023 18.391 -1.174 1 96.75 100 LEU A O 1
ATOM 761 N N . ARG A 1 101 ? 12.695 20.141 -2.367 1 97.38 101 ARG A N 1
ATOM 762 C CA . ARG A 1 101 ? 12.336 19.547 -3.645 1 97.38 101 ARG A CA 1
ATOM 763 C C . ARG A 1 101 ? 13.57 19.016 -4.367 1 97.38 101 ARG A C 1
ATOM 765 O O . ARG A 1 101 ? 14.523 19.766 -4.613 1 97.38 101 ARG A O 1
ATOM 772 N N . ILE A 1 102 ? 13.586 17.75 -4.703 1 97.56 102 ILE A N 1
ATOM 773 C CA . ILE A 1 102 ? 14.727 17.094 -5.336 1 97.56 102 ILE A CA 1
ATOM 774 C C . ILE A 1 102 ? 14.289 16.438 -6.645 1 97.56 102 ILE A C 1
ATOM 776 O O . ILE A 1 102 ? 13.5 15.492 -6.633 1 97.56 102 ILE A O 1
ATOM 780 N N . PRO A 1 103 ? 14.844 16.859 -7.777 1 98.06 103 PRO A N 1
ATOM 781 C CA . PRO A 1 103 ? 14.469 16.219 -9.047 1 98.06 103 PRO A CA 1
ATOM 782 C C . PRO A 1 103 ? 14.828 14.742 -9.086 1 98.06 103 PRO A C 1
ATOM 784 O O . PRO A 1 103 ? 15.883 14.344 -8.586 1 98.06 103 PRO A O 1
ATOM 787 N N . PHE A 1 104 ? 13.922 13.906 -9.727 1 97.81 104 PHE A N 1
ATOM 788 C CA . PHE A 1 104 ? 14.133 12.461 -9.805 1 97.81 104 PHE A CA 1
ATOM 789 C C . PHE A 1 104 ? 15.445 12.148 -10.508 1 97.81 104 PHE A C 1
ATOM 791 O O . PHE A 1 104 ? 16.156 11.227 -10.117 1 97.81 104 PHE A O 1
ATOM 798 N N . ASP A 1 105 ? 15.758 12.906 -11.547 1 97.31 105 ASP A N 1
ATOM 799 C CA . ASP A 1 105 ? 16.969 12.641 -12.32 1 97.31 105 ASP A CA 1
ATOM 800 C C . ASP A 1 105 ? 18.219 12.828 -11.469 1 97.31 105 ASP A C 1
ATOM 802 O O . ASP A 1 105 ? 19.203 12.102 -11.633 1 97.31 105 ASP A O 1
ATOM 806 N N . VAL A 1 106 ? 18.219 13.797 -10.578 1 97.56 106 VAL A N 1
ATOM 807 C CA . VAL A 1 106 ? 19.328 14.047 -9.664 1 97.56 106 VAL A CA 1
ATOM 808 C C . VAL A 1 106 ? 19.484 12.867 -8.703 1 97.56 106 VAL A C 1
ATOM 810 O O . VAL A 1 106 ? 20.594 12.406 -8.453 1 97.56 106 VAL A O 1
ATOM 813 N N . LEU A 1 107 ? 18.359 12.398 -8.156 1 97.31 107 LEU A N 1
ATOM 814 C CA . LEU A 1 107 ? 18.391 11.258 -7.254 1 97.31 107 LEU A CA 1
ATOM 815 C C . LEU A 1 107 ? 18.969 10.031 -7.949 1 97.31 107 LEU A C 1
ATOM 817 O O . LEU A 1 107 ? 19.844 9.359 -7.398 1 97.31 107 LEU A O 1
ATOM 821 N N . ARG A 1 108 ? 18.516 9.812 -9.156 1 96 108 ARG A N 1
ATOM 822 C CA . ARG A 1 108 ? 18.938 8.633 -9.898 1 96 108 ARG A CA 1
ATOM 823 C C . ARG A 1 108 ? 20.438 8.703 -10.227 1 96 108 ARG A C 1
ATOM 825 O O . ARG A 1 108 ? 21.109 7.676 -10.25 1 96 108 ARG A O 1
ATOM 832 N N . THR A 1 109 ? 20.906 9.875 -10.406 1 96.25 109 THR A N 1
ATOM 833 C CA . THR A 1 109 ? 22.281 10.062 -10.844 1 96.25 109 THR A CA 1
ATOM 834 C C . THR A 1 109 ? 23.234 10.133 -9.648 1 96.25 109 THR A C 1
ATOM 836 O O . THR A 1 109 ? 24.328 9.578 -9.688 1 96.25 109 THR A O 1
ATOM 839 N N . HIS A 1 110 ? 22.781 10.766 -8.578 1 96.25 110 HIS A N 1
ATOM 840 C CA . HIS A 1 110 ? 23.766 11.148 -7.574 1 96.25 110 HIS A CA 1
ATOM 841 C C . HIS A 1 110 ? 23.438 10.555 -6.211 1 96.25 110 HIS A C 1
ATOM 843 O O . HIS A 1 110 ? 24.188 10.727 -5.254 1 96.25 110 HIS A O 1
ATOM 849 N N . ASN A 1 111 ? 22.344 9.789 -6.137 1 95.31 111 ASN A N 1
ATOM 850 C CA . ASN A 1 111 ? 21.938 9.391 -4.789 1 95.31 111 ASN A CA 1
ATOM 851 C C . ASN A 1 111 ? 21.594 7.91 -4.723 1 95.31 111 ASN A C 1
ATOM 853 O O . ASN A 1 111 ? 20.719 7.508 -3.945 1 95.31 111 ASN A O 1
ATOM 857 N N . ARG A 1 112 ? 22.141 7.156 -5.5 1 93.56 112 ARG A N 1
ATOM 858 C CA . ARG A 1 112 ? 21.922 5.715 -5.465 1 93.56 112 ARG A CA 1
ATOM 859 C C . ARG A 1 112 ? 22.766 5.062 -4.375 1 93.56 112 ARG A C 1
ATOM 861 O O . ARG A 1 112 ? 23.875 4.582 -4.637 1 93.56 112 ARG A O 1
ATOM 868 N N . THR A 1 113 ? 22.281 5.098 -3.137 1 94.94 113 THR A N 1
ATOM 869 C CA . THR A 1 113 ? 22.953 4.512 -1.979 1 94.94 113 THR A CA 1
ATOM 870 C C . THR A 1 113 ? 22.016 3.533 -1.264 1 94.94 113 THR A C 1
ATOM 872 O O . THR A 1 113 ? 20.797 3.625 -1.384 1 94.94 113 THR A O 1
ATOM 875 N N . ILE A 1 114 ? 22.609 2.635 -0.585 1 94.44 114 ILE A N 1
ATOM 876 C CA . ILE A 1 114 ? 21.828 1.635 0.135 1 94.44 114 ILE A CA 1
ATOM 877 C C . ILE A 1 114 ? 21.031 2.309 1.243 1 94.44 114 ILE A C 1
ATOM 879 O O . ILE A 1 114 ? 19.875 1.953 1.482 1 94.44 114 ILE A O 1
ATOM 883 N N . GLU A 1 115 ? 21.594 3.291 1.936 1 94.56 115 GLU A N 1
ATOM 884 C CA . GLU A 1 115 ? 20.922 3.986 3.031 1 94.56 115 GLU A CA 1
ATOM 885 C C . GLU A 1 115 ? 19.656 4.688 2.547 1 94.56 115 GLU A C 1
ATOM 887 O O . GLU A 1 115 ? 18.594 4.57 3.17 1 94.56 115 GLU A O 1
ATOM 892 N N . PHE A 1 116 ? 19.859 5.332 1.414 1 96.81 116 PHE A N 1
ATOM 893 C CA . PHE A 1 116 ? 18.719 6.039 0.845 1 96.81 116 PHE A CA 1
ATOM 894 C C . PHE A 1 116 ? 17.656 5.059 0.376 1 96.81 116 PHE A C 1
ATOM 896 O O . PHE A 1 116 ? 16.469 5.23 0.675 1 96.81 116 PHE A O 1
ATOM 903 N N . THR A 1 117 ? 18.062 4.004 -0.259 1 97.06 117 THR A N 1
ATOM 904 C CA . THR A 1 117 ? 17.125 3.031 -0.815 1 97.06 117 THR A CA 1
ATOM 905 C C . THR A 1 117 ? 16.406 2.277 0.297 1 97.06 117 THR A C 1
ATOM 907 O O . THR A 1 117 ? 15.203 2.014 0.196 1 97.06 117 THR A O 1
ATOM 910 N N . GLU A 1 118 ? 17.094 1.977 1.347 1 95.88 118 GLU A N 1
ATOM 911 C CA . GLU A 1 118 ? 16.469 1.326 2.496 1 95.88 118 GLU A CA 1
ATOM 912 C C . GLU A 1 118 ? 15.461 2.248 3.17 1 95.88 118 GLU A C 1
ATOM 914 O O . GLU A 1 118 ? 14.414 1.792 3.639 1 95.88 118 GLU A O 1
ATOM 919 N N . HIS A 1 119 ? 15.805 3.5 3.217 1 95.88 119 HIS A N 1
ATOM 920 C CA . HIS A 1 119 ? 14.883 4.477 3.791 1 95.88 119 HIS A CA 1
ATOM 921 C C . HIS A 1 119 ? 13.586 4.551 2.986 1 95.88 119 HIS A C 1
ATOM 923 O O . HIS A 1 119 ? 12.5 4.551 3.559 1 95.88 119 HIS A O 1
ATOM 929 N N . LEU A 1 120 ? 13.766 4.586 1.692 1 97.38 120 LEU A N 1
ATOM 930 C CA . LEU A 1 120 ? 12.594 4.57 0.821 1 97.38 120 LEU A CA 1
ATOM 931 C C . LEU A 1 120 ? 11.773 3.301 1.035 1 97.38 120 LEU A C 1
ATOM 933 O O . LEU A 1 120 ? 10.547 3.355 1.127 1 97.38 120 LEU A O 1
ATOM 937 N N . LEU A 1 121 ? 12.461 2.217 1.098 1 97.25 121 LEU A N 1
ATOM 938 C CA . LEU A 1 121 ? 11.797 0.923 1.242 1 97.25 121 LEU A CA 1
ATOM 939 C C . LEU A 1 121 ? 10.977 0.872 2.527 1 97.25 121 LEU A C 1
ATOM 941 O O . LEU A 1 121 ? 9.82 0.45 2.514 1 97.25 121 LEU A O 1
ATOM 945 N N . ARG A 1 122 ? 11.547 1.285 3.582 1 94.81 122 ARG A N 1
ATOM 946 C CA . ARG A 1 122 ? 10.836 1.32 4.855 1 94.81 122 ARG A CA 1
ATOM 947 C C . ARG A 1 122 ? 9.609 2.232 4.777 1 94.81 122 ARG A C 1
ATOM 949 O O . ARG A 1 122 ? 8.531 1.875 5.254 1 94.81 122 ARG A O 1
ATOM 956 N N . GLY A 1 123 ? 9.805 3.369 4.227 1 93.88 123 GLY A N 1
ATOM 957 C CA . GLY A 1 123 ? 8.703 4.316 4.094 1 93.88 123 GLY A CA 1
ATOM 958 C C . GLY A 1 123 ? 7.555 3.785 3.258 1 93.88 123 GLY A C 1
ATOM 959 O O . GLY A 1 123 ? 6.395 3.877 3.662 1 93.88 123 GLY A O 1
ATOM 960 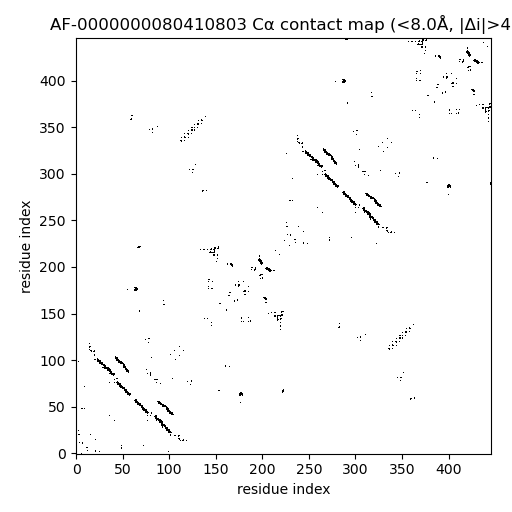N N . VAL A 1 124 ? 7.883 3.262 2.115 1 95.44 124 VAL A N 1
ATOM 961 C CA . VAL A 1 124 ? 6.871 2.736 1.205 1 95.44 124 VAL A CA 1
ATOM 962 C C . VAL A 1 124 ? 6.16 1.549 1.853 1 95.44 124 VAL A C 1
ATOM 964 O O . VAL A 1 124 ? 4.945 1.391 1.709 1 95.44 124 VAL A O 1
ATOM 967 N N . SER A 1 125 ? 6.906 0.723 2.529 1 94.12 125 SER A N 1
ATOM 968 C CA . SER A 1 125 ? 6.312 -0.416 3.223 1 94.12 125 SER A CA 1
ATOM 969 C C . SER A 1 125 ? 5.312 0.042 4.281 1 94.12 125 SER A C 1
ATOM 971 O O . SER A 1 125 ? 4.23 -0.533 4.41 1 94.12 125 SER A O 1
ATOM 973 N N . GLU A 1 126 ? 5.66 1.021 5.008 1 88.56 126 GLU A N 1
ATOM 974 C CA . GLU A 1 126 ? 4.758 1.57 6.016 1 88.56 126 GLU A CA 1
ATOM 975 C C . GLU A 1 126 ? 3.486 2.121 5.379 1 88.56 126 GLU A C 1
ATOM 977 O O . GLU A 1 126 ? 2.387 1.916 5.895 1 88.56 126 GLU A O 1
ATOM 982 N N . LYS A 1 127 ? 3.676 2.807 4.312 1 89.62 127 LYS A N 1
ATOM 983 C CA . LYS A 1 127 ? 2.523 3.344 3.596 1 89.62 127 LYS A CA 1
ATOM 984 C C . LYS A 1 127 ? 1.613 2.225 3.1 1 89.62 127 LYS A C 1
ATOM 986 O O . LYS A 1 127 ? 0.389 2.365 3.102 1 89.62 127 LYS A O 1
ATOM 991 N N . LEU A 1 128 ? 2.205 1.216 2.631 1 90 128 LEU A N 1
ATOM 992 C CA . LEU A 1 128 ? 1.423 0.065 2.195 1 90 128 LEU A CA 1
ATOM 993 C C . LEU A 1 128 ? 0.604 -0.505 3.348 1 90 128 LEU A C 1
ATOM 995 O O . LEU A 1 128 ? -0.571 -0.835 3.178 1 90 128 LEU A O 1
ATOM 999 N N . PHE A 1 129 ? 1.23 -0.637 4.48 1 83.69 129 PHE A N 1
ATOM 1000 C CA . PHE A 1 129 ? 0.528 -1.144 5.652 1 83.69 129 PHE A CA 1
ATOM 1001 C C . PHE A 1 129 ? -0.652 -0.246 6.008 1 83.69 129 PHE A C 1
ATOM 1003 O O . PHE A 1 129 ? -1.738 -0.736 6.32 1 83.69 129 PHE A O 1
ATOM 1010 N N . ILE A 1 130 ? -0.474 0.97 5.938 1 76.75 130 ILE A N 1
ATOM 1011 C CA . ILE A 1 130 ? -1.523 1.938 6.234 1 76.75 130 ILE A CA 1
ATOM 1012 C C . ILE A 1 130 ? -2.643 1.821 5.203 1 76.75 130 ILE A C 1
ATOM 1014 O O . ILE A 1 130 ? -3.822 1.785 5.562 1 76.75 130 ILE A O 1
ATOM 1018 N N . GLU A 1 131 ? -2.221 1.748 3.951 1 79.56 131 GLU A N 1
ATOM 1019 C CA . GLU A 1 131 ? -3.184 1.597 2.863 1 79.56 131 GLU A CA 1
ATOM 1020 C C . GLU A 1 131 ? -4.023 0.337 3.043 1 79.56 131 GLU A C 1
ATOM 1022 O O . GLU A 1 131 ? -5.238 0.358 2.826 1 79.56 131 GLU A O 1
ATOM 1027 N N . ALA A 1 132 ? -3.41 -0.661 3.342 1 77.25 132 ALA A N 1
ATOM 1028 C CA . ALA A 1 132 ? -4.074 -1.954 3.486 1 77.25 132 ALA A CA 1
ATOM 1029 C C . ALA A 1 132 ? -5.082 -1.929 4.629 1 77.25 132 ALA A C 1
ATOM 1031 O O . ALA A 1 132 ? -6.145 -2.551 4.543 1 77.25 132 ALA A O 1
ATOM 1032 N N . ASN A 1 133 ? -4.781 -1.249 5.684 1 69.69 133 ASN A N 1
ATOM 1033 C CA . ASN A 1 133 ? -5.656 -1.211 6.848 1 69.69 133 ASN A CA 1
ATOM 1034 C C . ASN A 1 133 ? -6.746 -0.154 6.695 1 69.69 133 ASN A C 1
ATOM 1036 O O . ASN A 1 133 ? -7.828 -0.283 7.273 1 69.69 133 ASN A O 1
ATOM 1040 N N . ALA A 1 134 ? -6.375 0.917 6.031 1 62.53 134 ALA A N 1
ATOM 1041 C CA . ALA A 1 134 ? -7.359 1.968 5.789 1 62.53 134 ALA A CA 1
ATOM 1042 C C . ALA A 1 134 ? -8.539 1.436 4.98 1 62.53 134 ALA A C 1
ATOM 1044 O O . ALA A 1 134 ? -9.695 1.741 5.281 1 62.53 134 ALA A O 1
ATOM 1045 N N . SER A 1 135 ? -8.242 0.683 3.977 1 58.81 135 SER A N 1
ATOM 1046 C CA . SER A 1 135 ? -9.281 0.135 3.109 1 58.81 135 SER A CA 1
ATOM 1047 C C . SER A 1 135 ? -10.258 -0.736 3.896 1 58.81 135 SER A C 1
ATOM 1049 O O . SER A 1 135 ? -11.469 -0.626 3.725 1 58.81 135 SER A O 1
ATOM 1051 N N . SER A 1 136 ? -9.781 -1.488 4.723 1 56.78 136 SER A N 1
ATOM 1052 C CA . SER A 1 136 ? -10.609 -2.379 5.523 1 56.78 136 SER A CA 1
ATOM 1053 C C . SER A 1 136 ? -11.461 -1.596 6.52 1 56.78 136 SER A C 1
ATOM 1055 O O . SER A 1 136 ? -12.648 -1.875 6.684 1 56.78 136 SER A O 1
ATOM 1057 N N . ASN A 1 137 ? -10.812 -0.61 7.117 1 57.62 137 ASN A N 1
ATOM 1058 C CA . ASN A 1 137 ? -11.484 0.185 8.141 1 57.62 137 ASN A CA 1
ATOM 1059 C C . ASN A 1 137 ? -12.594 1.051 7.539 1 57.62 137 ASN A C 1
ATOM 1061 O O . ASN A 1 137 ? -13.672 1.178 8.125 1 57.62 137 ASN A O 1
ATOM 1065 N N . HIS A 1 138 ? -12.242 1.485 6.438 1 56.97 138 HIS A N 1
ATOM 1066 C CA . HIS A 1 138 ? -13.188 2.408 5.824 1 56.97 138 HIS A CA 1
ATOM 1067 C C . HIS A 1 138 ? -14.469 1.688 5.41 1 56.97 138 HIS A C 1
ATOM 1069 O O . HIS A 1 138 ? -15.57 2.207 5.609 1 56.97 138 HIS A O 1
ATOM 1075 N N . LEU A 1 139 ? -14.203 0.561 4.848 1 53.5 139 LEU A N 1
ATOM 1076 C CA . LEU A 1 139 ? -15.352 -0.201 4.363 1 53.5 139 LEU A CA 1
ATOM 1077 C C . LEU A 1 139 ? -16.297 -0.543 5.512 1 53.5 139 LEU A C 1
ATOM 1079 O O . LEU A 1 139 ? -17.516 -0.673 5.305 1 53.5 139 LEU A O 1
ATOM 1083 N N . MET A 1 140 ? -15.727 -0.406 6.594 1 56.06 140 MET A N 1
ATOM 1084 C CA . MET A 1 140 ? -16.547 -0.947 7.676 1 56.06 140 MET A CA 1
ATOM 1085 C C . MET A 1 140 ? -16.906 0.142 8.68 1 56.06 140 MET A C 1
ATOM 1087 O O . MET A 1 140 ? -17.719 -0.086 9.586 1 56.06 140 MET A O 1
ATOM 1091 N N . SER A 1 141 ? -16.406 1.21 8.461 1 68.25 141 SER A N 1
ATOM 1092 C CA . SER A 1 141 ? -16.578 2.207 9.516 1 68.25 141 SER A CA 1
ATOM 1093 C C . SER A 1 141 ? -17.812 3.068 9.266 1 68.25 141 SER A C 1
ATOM 1095 O O . SER A 1 141 ? -18.219 3.273 8.117 1 68.25 141 SER A O 1
ATOM 1097 N N . THR A 1 142 ? -18.422 3.406 10.406 1 78.06 142 THR A N 1
ATOM 1098 C CA . THR A 1 142 ? -19.516 4.375 10.352 1 78.06 142 THR A CA 1
ATOM 1099 C C . THR A 1 142 ? -18.969 5.793 10.195 1 78.06 142 THR A C 1
ATOM 1101 O O . THR A 1 142 ? -17.766 6.031 10.406 1 78.06 142 THR A O 1
ATOM 1104 N N . LEU A 1 143 ? -19.797 6.629 9.781 1 81.75 143 LEU A N 1
ATOM 1105 C CA . LEU A 1 143 ? -19.391 8.031 9.703 1 81.75 143 LEU A CA 1
ATOM 1106 C C . LEU A 1 143 ? -18.922 8.531 11.062 1 81.75 143 LEU A C 1
ATOM 1108 O O . LEU A 1 143 ? -17.953 9.305 11.148 1 81.75 143 LEU A O 1
ATOM 1112 N N . GLU A 1 144 ? -19.578 8.07 12.078 1 88.06 144 GLU A N 1
ATOM 1113 C CA . GLU A 1 144 ? -19.203 8.469 13.43 1 88.06 144 GLU A CA 1
ATOM 1114 C C . GLU A 1 144 ? -17.75 8.086 13.734 1 88.06 144 GLU A C 1
ATOM 1116 O O . GLU A 1 144 ? -17 8.891 14.289 1 88.06 144 GLU A O 1
ATOM 1121 N N . GLU A 1 145 ? -17.453 6.945 13.367 1 84.19 145 GLU A N 1
ATOM 1122 C CA . GLU A 1 145 ? -16.109 6.461 13.609 1 84.19 145 GLU A CA 1
ATOM 1123 C C . GLU A 1 145 ? -15.086 7.23 12.773 1 84.19 145 GLU A C 1
ATOM 1125 O O . GLU A 1 145 ? -14.039 7.641 13.281 1 84.19 145 GLU A O 1
ATOM 1130 N N . ARG A 1 146 ? -15.391 7.43 11.555 1 80.19 146 ARG A N 1
ATOM 1131 C CA . ARG A 1 146 ? -14.5 8.148 10.656 1 80.19 146 ARG A CA 1
ATOM 1132 C C . ARG A 1 146 ? -14.328 9.602 11.094 1 80.19 146 ARG A C 1
ATOM 1134 O O . ARG A 1 146 ? -13.211 10.125 11.078 1 80.19 146 ARG A O 1
ATOM 1141 N N . LEU A 1 147 ? -15.398 10.234 11.461 1 87.06 147 LEU A N 1
ATOM 1142 C CA . LEU A 1 147 ? -15.336 11.625 11.906 1 87.06 147 LEU A CA 1
ATOM 1143 C C . LEU A 1 147 ? -14.555 11.742 13.211 1 87.06 147 LEU A C 1
ATOM 1145 O O . LEU A 1 147 ? -13.719 12.641 13.359 1 87.06 147 LEU A O 1
ATOM 1149 N N . ALA A 1 148 ? -14.805 10.859 14.086 1 88.56 148 ALA A N 1
ATOM 1150 C CA . ALA A 1 148 ? -14.055 10.867 15.336 1 88.56 148 ALA A CA 1
ATOM 1151 C C . ALA A 1 148 ? -12.555 10.719 15.086 1 88.56 148 ALA A C 1
ATOM 1153 O O . ALA A 1 148 ? -11.75 11.484 15.625 1 88.56 148 ALA A O 1
ATOM 1154 N N . GLY A 1 149 ? -12.227 9.805 14.234 1 82.94 149 GLY A N 1
ATOM 1155 C CA . GLY A 1 149 ? -10.828 9.602 13.891 1 82.94 149 GLY A CA 1
ATOM 1156 C C . GLY A 1 149 ? -10.195 10.805 13.227 1 82.94 149 GLY A C 1
ATOM 1157 O O . GLY A 1 149 ? -9.047 11.148 13.516 1 82.94 149 GLY A O 1
ATOM 1158 N N . TYR A 1 150 ? -10.938 11.43 12.312 1 83.69 150 TYR A N 1
ATOM 1159 C CA . TYR A 1 150 ? -10.469 12.633 11.633 1 83.69 150 TYR A CA 1
ATOM 1160 C C . TYR A 1 150 ? -10.164 13.742 12.633 1 83.69 150 TYR A C 1
ATOM 1162 O O . TYR A 1 150 ? -9.102 14.359 12.586 1 83.69 150 TYR A O 1
ATOM 1170 N N . LEU A 1 151 ? -11.062 13.906 13.578 1 85.62 151 LEU A N 1
ATOM 1171 C CA . LEU A 1 151 ? -10.922 14.961 14.57 1 85.62 151 LEU A CA 1
ATOM 1172 C C . LEU A 1 151 ? -9.711 14.711 15.461 1 85.62 151 LEU A C 1
ATOM 1174 O O . LEU A 1 151 ? -8.906 15.617 15.703 1 85.62 151 LEU A O 1
ATOM 1178 N N . VAL A 1 152 ? -9.547 13.508 15.836 1 83.62 152 VAL A N 1
ATOM 1179 C CA . VAL A 1 152 ? -8.438 13.141 16.703 1 83.62 152 VAL A CA 1
ATOM 1180 C C . VAL A 1 152 ? -7.113 13.352 15.977 1 83.62 152 VAL A C 1
ATOM 1182 O O . VAL A 1 152 ? -6.184 13.953 16.516 1 83.62 152 VAL A O 1
ATOM 1185 N N . SER A 1 153 ? -7.09 12.914 14.797 1 79.94 153 SER A N 1
ATOM 1186 C CA . SER A 1 153 ? -5.867 13.023 14.008 1 79.94 153 SER A CA 1
ATOM 1187 C C . SER A 1 153 ? -5.516 14.477 13.727 1 79.94 153 SER A C 1
ATOM 1189 O O . SER A 1 153 ? -4.344 14.852 13.742 1 79.94 153 SER A O 1
ATOM 1191 N N . LEU A 1 154 ? -6.461 15.266 13.398 1 78 154 LEU A N 1
ATOM 1192 C CA . LEU A 1 154 ? -6.266 16.672 13.078 1 78 154 LEU A CA 1
ATOM 1193 C C . LEU A 1 154 ? -5.832 17.453 14.32 1 78 154 LEU A C 1
ATOM 1195 O O . LEU A 1 154 ? -5.117 18.453 14.211 1 78 154 LEU A O 1
ATOM 1199 N N . SER A 1 155 ? -6.273 16.984 15.43 1 79.31 155 SER A N 1
ATOM 1200 C CA . SER A 1 155 ? -5.988 17.703 16.656 1 79.31 155 SER A CA 1
ATOM 1201 C C . SER A 1 155 ? -4.488 17.75 16.938 1 79.31 155 SER A C 1
ATOM 1203 O O . SER A 1 155 ? -4.016 18.625 17.672 1 79.31 155 SER A O 1
ATOM 1205 N N . GLU A 1 156 ? -3.801 16.875 16.328 1 69.81 156 GLU A N 1
ATOM 1206 C CA . GLU A 1 156 ? -2.352 16.828 16.516 1 69.81 156 GLU A CA 1
ATOM 1207 C C . GLU A 1 156 ? -1.661 17.922 15.711 1 69.81 156 GLU A C 1
ATOM 1209 O O . GLU A 1 156 ? -0.474 18.203 15.914 1 69.81 156 GLU A O 1
ATOM 1214 N N . SER A 1 157 ? -2.312 18.625 14.797 1 64.38 157 SER A N 1
ATOM 1215 C CA . SER A 1 157 ? -1.749 19.656 13.938 1 64.38 157 SER A CA 1
ATOM 1216 C C . SER A 1 157 ? -1.726 21.016 14.641 1 64.38 157 SER A C 1
ATOM 1218 O O . SER A 1 157 ? -1.173 21.984 14.117 1 64.38 157 SER A O 1
ATOM 1220 N N . GLY A 1 158 ? -2.1 21.125 15.867 1 69.12 158 GLY A N 1
ATOM 1221 C CA . GLY A 1 158 ? -2.234 22.391 16.562 1 69.12 158 GLY A CA 1
ATOM 1222 C C . GLY A 1 158 ? -3.602 23.031 16.391 1 69.12 158 GLY A C 1
ATOM 1223 O O . GLY A 1 158 ? -4.305 22.75 15.422 1 69.12 158 GLY A O 1
ATOM 1224 N N . ASN A 1 159 ? -3.848 23.891 17.203 1 73.81 159 ASN A N 1
ATOM 1225 C CA . ASN A 1 159 ? -5.195 24.438 17.328 1 73.81 159 ASN A CA 1
ATOM 1226 C C . ASN A 1 159 ? -5.566 25.281 16.109 1 73.81 159 ASN A C 1
ATOM 1228 O O . ASN A 1 159 ? -6.668 25.156 15.57 1 73.81 159 ASN A O 1
ATOM 1232 N N . GLU A 1 160 ? -4.605 26.109 15.703 1 73.81 160 GLU A N 1
ATOM 1233 C CA . GLU A 1 160 ? -4.926 27 14.594 1 73.81 160 GLU A CA 1
ATOM 1234 C C . GLU A 1 160 ? -5.234 26.203 13.328 1 73.81 160 GLU A C 1
ATOM 1236 O O . GLU A 1 160 ? -6.215 26.484 12.633 1 73.81 160 GLU A O 1
ATOM 1241 N N . LEU A 1 161 ? -4.461 25.297 13.07 1 71.5 161 LEU A N 1
ATOM 1242 C CA . LEU A 1 161 ? -4.66 24.484 11.875 1 71.5 161 LEU A CA 1
ATOM 1243 C C . LEU A 1 161 ? -5.934 23.641 11.992 1 71.5 161 LEU A C 1
ATOM 1245 O O . LEU A 1 161 ? -6.656 23.469 11.008 1 71.5 161 LEU A O 1
ATOM 1249 N N . PHE A 1 162 ? -6.137 23.141 13.18 1 74.19 162 PHE A N 1
ATOM 1250 C CA . PHE A 1 162 ? -7.359 22.391 13.445 1 74.19 162 PHE A CA 1
ATOM 1251 C C . PHE A 1 162 ? -8.586 23.25 13.148 1 74.19 162 PHE A C 1
ATOM 1253 O O . PHE A 1 162 ? -9.492 22.812 12.422 1 74.19 162 PHE A O 1
ATOM 1260 N N . GLN A 1 163 ? -8.57 24.453 13.602 1 78.81 163 GLN A N 1
ATOM 1261 C CA . GLN A 1 163 ? -9.727 25.328 13.422 1 78.81 163 GLN A CA 1
ATOM 1262 C C . GLN A 1 163 ? -9.898 25.703 11.953 1 78.81 163 GLN A C 1
ATOM 1264 O O . GLN A 1 163 ? -11.023 25.812 11.461 1 78.81 163 GLN A O 1
ATOM 1269 N N . ASP A 1 164 ? -8.82 25.891 11.344 1 76.44 164 ASP A N 1
ATOM 1270 C CA . ASP A 1 164 ? -8.891 26.219 9.922 1 76.44 164 ASP A CA 1
ATOM 1271 C C . ASP A 1 164 ? -9.523 25.078 9.133 1 76.44 164 ASP A C 1
ATOM 1273 O O . ASP A 1 164 ? -10.398 25.312 8.297 1 76.44 164 ASP A O 1
ATOM 1277 N N . GLU A 1 165 ? -9.172 23.891 9.43 1 76.12 165 GLU A N 1
ATOM 1278 C CA . GLU A 1 165 ? -9.625 22.719 8.688 1 76.12 165 GLU A CA 1
ATOM 1279 C C . GLU A 1 165 ? -11.07 22.375 9.039 1 76.12 165 GLU A C 1
ATOM 1281 O O . GLU A 1 165 ? -11.781 21.766 8.242 1 76.12 165 GLU A O 1
ATOM 1286 N N . MET A 1 166 ? -11.461 22.797 10.25 1 80.38 166 MET A N 1
ATOM 1287 C CA . MET A 1 166 ? -12.82 22.484 10.688 1 80.38 166 MET A CA 1
ATOM 1288 C C . MET A 1 166 ? -13.711 23.719 10.648 1 80.38 166 MET A C 1
ATOM 1290 O O . MET A 1 166 ? -14.758 23.766 11.297 1 80.38 166 MET A O 1
ATOM 1294 N N . SER A 1 167 ? -13.219 24.688 9.945 1 79.56 167 SER A N 1
ATOM 1295 C CA . SER A 1 167 ? -14.031 25.875 9.758 1 79.56 167 SER A CA 1
ATOM 1296 C C . SER A 1 167 ? -15.336 25.547 9.031 1 79.56 167 SER A C 1
ATOM 1298 O O . SER A 1 167 ? -15.469 24.484 8.422 1 79.56 167 SER A O 1
ATOM 1300 N N . GLN A 1 168 ? -16.297 26.469 9.094 1 77.12 168 GLN A N 1
ATOM 1301 C CA . GLN A 1 168 ? -17.562 26.281 8.414 1 77.12 168 GLN A CA 1
ATOM 1302 C C . GLN A 1 168 ? -17.375 26.109 6.914 1 77.12 168 GLN A C 1
ATOM 1304 O O . GLN A 1 168 ? -18.031 25.266 6.289 1 77.12 168 GLN A O 1
ATOM 1309 N N . LEU A 1 169 ? -16.422 26.844 6.391 1 71.56 169 LEU A N 1
ATOM 1310 C CA . LEU A 1 169 ? -16.156 26.844 4.953 1 71.56 169 LEU A CA 1
ATOM 1311 C C . LEU A 1 169 ? -15.578 25.5 4.504 1 71.56 169 LEU A C 1
ATOM 1313 O O . LEU A 1 169 ? -15.867 25.031 3.4 1 71.56 169 LEU A O 1
ATOM 1317 N N . LYS A 1 170 ? -14.914 24.844 5.434 1 78.88 170 LYS A N 1
ATOM 1318 C CA . LYS A 1 170 ? -14.164 23.656 5.02 1 78.88 170 LYS A CA 1
ATOM 1319 C C . LYS A 1 170 ? -14.914 22.375 5.383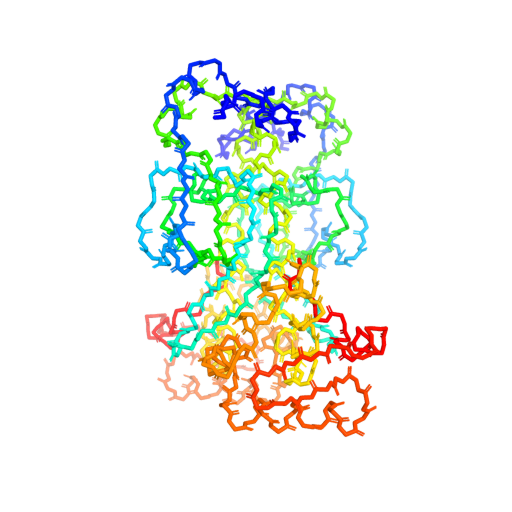 1 78.88 170 LYS A C 1
ATOM 1321 O O . LYS A 1 170 ? -14.555 21.297 4.918 1 78.88 170 LYS A O 1
ATOM 1326 N N . ARG A 1 171 ? -15.977 22.562 6.16 1 82.38 171 ARG A N 1
ATOM 1327 C CA . ARG A 1 171 ? -16.703 21.375 6.617 1 82.38 171 ARG A CA 1
ATOM 1328 C C . ARG A 1 171 ? -17.312 20.625 5.441 1 82.38 171 ARG A C 1
ATOM 1330 O O . ARG A 1 171 ? -17.391 19.391 5.469 1 82.38 171 ARG A O 1
ATOM 1337 N N . LYS A 1 172 ? -17.688 21.375 4.406 1 80.06 172 LYS A N 1
ATOM 1338 C CA . LYS A 1 172 ? -18.172 20.719 3.197 1 80.06 172 LYS A CA 1
ATOM 1339 C C . LYS A 1 172 ? -17.094 19.828 2.582 1 80.06 172 LYS A C 1
ATOM 1341 O O . LYS A 1 172 ? -17.375 18.703 2.154 1 80.06 172 LYS A O 1
ATOM 1346 N N . GLU A 1 173 ? -15.93 20.344 2.527 1 74.06 173 GLU A N 1
ATOM 1347 C CA . GLU A 1 173 ? -14.805 19.562 2.008 1 74.06 173 GLU A CA 1
ATOM 1348 C C . GLU A 1 173 ? -14.516 18.359 2.885 1 74.06 173 GLU A C 1
ATOM 1350 O O . GLU A 1 173 ? -14.242 17.266 2.375 1 74.06 173 GLU A O 1
ATOM 1355 N N . VAL A 1 174 ? -14.57 18.562 4.184 1 80.81 174 VAL A N 1
ATOM 1356 C CA . VAL A 1 174 ? -14.352 17.469 5.125 1 80.81 174 VAL A CA 1
ATOM 1357 C C . VAL A 1 174 ? -15.367 16.359 4.875 1 80.81 174 VAL A C 1
ATOM 1359 O O . VAL A 1 174 ? -15.023 15.18 4.902 1 80.81 174 VAL A O 1
ATOM 1362 N N . ALA A 1 175 ? -16.641 16.766 4.656 1 81.75 175 ALA A N 1
ATOM 1363 C CA . ALA A 1 175 ? -17.688 15.789 4.352 1 81.75 175 ALA A CA 1
ATOM 1364 C C . ALA A 1 175 ? -17.312 14.961 3.123 1 81.75 175 ALA A C 1
ATOM 1366 O O . ALA A 1 175 ? -17.453 13.734 3.133 1 81.75 175 ALA A O 1
ATOM 1367 N N . GLU A 1 176 ? -16.797 15.625 2.17 1 71.06 176 GLU A N 1
ATOM 1368 C CA . GLU A 1 176 ? -16.391 14.938 0.951 1 71.06 176 GLU A CA 1
ATOM 1369 C C . GLU A 1 176 ? -15.266 13.945 1.233 1 71.06 176 GLU A C 1
ATOM 1371 O O . GLU A 1 176 ? -15.32 12.797 0.792 1 71.06 176 GLU A O 1
ATOM 1376 N N . TRP A 1 177 ? -14.289 14.383 2.072 1 69.81 177 TRP A N 1
ATOM 1377 C CA . TRP A 1 177 ? -13.148 13.539 2.412 1 69.81 177 TRP A CA 1
ATOM 1378 C C . TRP A 1 177 ? -13.609 12.289 3.158 1 69.81 177 TRP A C 1
ATOM 1380 O O . TRP A 1 177 ? -13.016 11.219 3.01 1 69.81 177 TRP A O 1
ATOM 1390 N N . LEU A 1 178 ? -14.625 12.492 3.949 1 74.81 178 LEU A N 1
ATOM 1391 C CA . LEU A 1 178 ? -15.078 11.398 4.805 1 74.81 178 LEU A CA 1
ATOM 1392 C C . LEU A 1 178 ? -16.172 10.594 4.121 1 74.81 178 LEU A C 1
ATOM 1394 O O . LEU A 1 178 ? -16.734 9.672 4.719 1 74.81 178 LEU A O 1
ATOM 1398 N N . GLY A 1 179 ? -16.516 10.953 2.885 1 72.06 179 GLY A N 1
ATOM 1399 C CA . GLY A 1 179 ? -17.453 10.188 2.082 1 72.06 179 GLY A CA 1
ATOM 1400 C C . GLY A 1 179 ? -18.891 10.297 2.564 1 72.06 179 GLY A C 1
ATOM 1401 O O . GLY A 1 179 ? -19.594 9.297 2.674 1 72.06 179 GLY A O 1
ATOM 1402 N N . THR A 1 180 ? -19.281 11.461 2.938 1 76.94 180 THR A N 1
ATOM 1403 C CA . THR A 1 180 ? -20.641 11.664 3.441 1 76.94 180 THR A CA 1
ATOM 1404 C C . THR A 1 180 ? -21.188 13.016 2.99 1 76.94 180 THR A C 1
ATOM 1406 O O . THR A 1 180 ? -20.5 13.766 2.289 1 76.94 180 THR A O 1
ATOM 1409 N N . SER A 1 181 ? -22.422 13.148 3.17 1 81.81 181 SER A N 1
ATOM 1410 C CA . SER A 1 181 ? -23.016 14.438 2.855 1 81.81 181 SER A CA 1
ATOM 1411 C C . SER A 1 181 ? -22.734 15.461 3.951 1 81.81 181 SER A C 1
ATOM 1413 O O . SER A 1 181 ? -22.453 15.094 5.094 1 81.81 181 SER A O 1
ATOM 1415 N N . TYR A 1 182 ? -22.812 16.75 3.488 1 86.31 182 TYR A N 1
ATOM 1416 C CA . TYR A 1 182 ? -22.641 17.844 4.438 1 86.31 182 TYR A CA 1
ATOM 1417 C C . TYR A 1 182 ? -23.656 17.75 5.574 1 86.31 182 TYR A C 1
ATOM 1419 O O . TYR A 1 182 ? -23.297 17.938 6.742 1 86.31 182 TYR A O 1
ATOM 1427 N N . ARG A 1 183 ? -24.828 17.438 5.203 1 90.62 183 ARG A N 1
ATOM 1428 C CA . ARG A 1 183 ? -25.906 17.328 6.188 1 90.62 183 ARG A CA 1
ATOM 1429 C C . ARG A 1 183 ? -25.625 16.234 7.195 1 90.62 183 ARG A C 1
ATOM 1431 O O . ARG A 1 183 ? -25.797 16.422 8.398 1 90.62 183 ARG A O 1
ATOM 1438 N N . HIS A 1 184 ? -25.203 15.148 6.754 1 90.75 184 HIS A N 1
ATOM 1439 C CA . HIS A 1 184 ? -24.938 14.008 7.629 1 90.75 184 HIS A CA 1
ATOM 1440 C C . HIS A 1 184 ? -23.734 14.281 8.531 1 90.75 184 HIS A C 1
ATOM 1442 O O . HIS A 1 184 ? -23.75 13.922 9.711 1 90.75 184 HIS A O 1
ATOM 1448 N N . LEU A 1 185 ? -22.734 14.906 7.992 1 90 185 LEU A N 1
ATOM 1449 C CA . LEU A 1 185 ? -21.562 15.266 8.797 1 90 185 LEU A CA 1
ATOM 1450 C C . LEU A 1 185 ? -21.969 16.172 9.953 1 90 185 LEU A C 1
ATOM 1452 O O . LEU A 1 185 ? -21.594 15.945 11.102 1 90 185 LEU A O 1
ATOM 1456 N N . ASN A 1 186 ? -22.781 17.156 9.656 1 90.5 186 ASN A N 1
ATOM 1457 C CA . ASN A 1 186 ? -23.203 18.125 10.664 1 90.5 186 ASN A CA 1
ATOM 1458 C C . ASN A 1 186 ? -24.078 17.469 11.734 1 90.5 186 ASN A C 1
ATOM 1460 O O . ASN A 1 186 ? -23.984 17.812 12.914 1 90.5 186 ASN A O 1
ATOM 1464 N N . ARG A 1 187 ? -24.844 16.594 11.281 1 93.81 187 ARG A N 1
ATOM 1465 C CA . ARG A 1 187 ? -25.672 15.867 12.227 1 93.81 187 ARG A CA 1
ATOM 1466 C C . ARG A 1 187 ? -24.828 15.039 13.18 1 93.81 187 ARG A C 1
ATOM 1468 O O . ARG A 1 187 ? -25.094 14.984 14.383 1 93.81 187 ARG A O 1
ATOM 1475 N N . THR A 1 188 ? -23.891 14.398 12.617 1 93.94 188 THR A N 1
ATOM 1476 C CA . THR A 1 188 ? -23 13.578 13.422 1 93.94 188 THR A CA 1
ATOM 1477 C C . THR A 1 188 ? -22.203 14.453 14.391 1 93.94 188 THR A C 1
ATOM 1479 O O . THR A 1 188 ? -22 14.078 15.547 1 93.94 188 THR A O 1
ATOM 1482 N N . LEU A 1 189 ? -21.734 15.555 13.914 1 93.38 189 LEU A N 1
ATOM 1483 C CA . LEU A 1 189 ? -21.016 16.5 14.766 1 93.38 189 LEU A CA 1
ATOM 1484 C C . LEU A 1 189 ? -21.906 16.984 15.906 1 93.38 189 LEU A C 1
ATOM 1486 O O . LEU A 1 189 ? -21.438 17.141 17.031 1 93.38 189 LEU A O 1
ATOM 1490 N N . GLN A 1 190 ? -23.141 17.234 15.57 1 94 190 GLN A N 1
ATOM 1491 C CA . GLN A 1 190 ? -24.094 17.641 16.594 1 94 190 GLN A CA 1
ATOM 1492 C C . GLN A 1 190 ? -24.297 16.531 17.625 1 94 190 GLN A C 1
ATOM 1494 O O . GLN A 1 190 ? -24.391 16.797 18.828 1 94 190 GLN A O 1
ATOM 1499 N N . ALA A 1 191 ? -24.359 15.406 17.156 1 95 191 ALA A N 1
ATOM 1500 C CA . ALA A 1 191 ? -24.469 14.281 18.078 1 95 191 ALA A CA 1
ATOM 1501 C C . ALA A 1 191 ? -23.281 14.211 19.016 1 95 191 ALA A C 1
ATOM 1503 O O . ALA A 1 191 ? -23.438 13.961 20.219 1 95 191 ALA A O 1
ATOM 1504 N N . PHE A 1 192 ? -22.094 14.391 18.469 1 94.81 192 PHE A N 1
ATOM 1505 C CA . PHE A 1 192 ? -20.891 14.445 19.281 1 94.81 192 PHE A CA 1
ATOM 1506 C C . PHE A 1 192 ? -20.984 15.547 20.312 1 94.81 192 PHE A C 1
ATOM 1508 O O . PHE A 1 192 ? -20.547 15.375 21.469 1 94.81 192 PHE A O 1
ATOM 1515 N N . ALA A 1 193 ? -21.531 16.641 19.922 1 94.31 193 ALA A N 1
ATOM 1516 C CA . ALA A 1 193 ? -21.688 17.766 20.828 1 94.31 193 ALA A CA 1
ATOM 1517 C C . ALA A 1 193 ? -22.672 17.422 21.953 1 94.31 193 ALA A C 1
ATOM 1519 O O . ALA A 1 193 ? -22.406 17.719 23.125 1 94.31 193 ALA A O 1
ATOM 1520 N N . ASP A 1 194 ? -23.734 16.828 21.516 1 95.75 194 ASP A N 1
ATOM 1521 C CA . ASP A 1 194 ? -24.75 16.438 22.484 1 95.75 194 ASP A CA 1
ATOM 1522 C C . ASP A 1 194 ? -24.188 15.461 23.516 1 95.75 194 ASP A C 1
ATOM 1524 O O . ASP A 1 194 ? -24.609 15.453 24.672 1 95.75 194 ASP A O 1
ATOM 1528 N N . GLU A 1 195 ? -23.219 14.766 23.109 1 94.88 195 GLU A N 1
ATOM 1529 C CA . GLU A 1 195 ? -22.594 13.773 23.969 1 94.88 195 GLU A CA 1
ATOM 1530 C C . GLU A 1 195 ? -21.453 14.383 24.766 1 94.88 195 GLU A C 1
ATOM 1532 O O . GLU A 1 195 ? -20.844 13.711 25.609 1 94.88 195 GLU A O 1
ATOM 1537 N N . GLY A 1 196 ? -21.125 15.602 24.484 1 94.88 196 GLY A N 1
ATOM 1538 C CA . GLY A 1 196 ? -20.078 16.297 25.203 1 94.88 196 GLY A CA 1
ATOM 1539 C C . GLY A 1 196 ? -18.688 15.969 24.688 1 94.88 196 GLY A C 1
ATOM 1540 O O . GLY A 1 196 ? -17.688 16.156 25.391 1 94.88 196 GLY A O 1
ATOM 1541 N N . LEU A 1 197 ? -18.562 15.43 23.516 1 93.88 197 LEU A N 1
ATOM 1542 C CA . LEU A 1 197 ? -17.266 15.086 22.953 1 93.88 197 LEU A 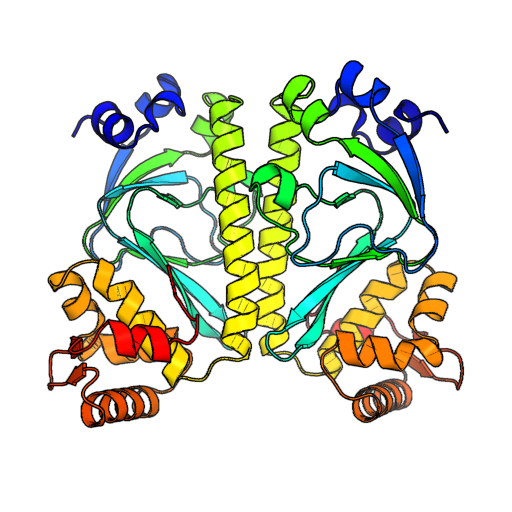CA 1
ATOM 1543 C C . LEU A 1 197 ? -16.609 16.312 22.312 1 93.88 197 LEU A C 1
ATOM 1545 O O . LEU A 1 197 ? -15.391 16.453 22.344 1 93.88 197 LEU A O 1
ATOM 1549 N N . VAL A 1 198 ? -17.469 17.109 21.734 1 94.5 198 VAL A N 1
ATOM 1550 C CA . VAL A 1 198 ? -16.984 18.344 21.094 1 94.5 198 VAL A CA 1
ATOM 1551 C C . VAL A 1 198 ? -17.938 19.5 21.422 1 94.5 198 VAL A C 1
ATOM 1553 O O . VAL A 1 198 ? -19.031 19.281 21.938 1 94.5 198 VAL A O 1
ATOM 1556 N N . GLU A 1 199 ? -17.391 20.656 21.297 1 92.56 199 GLU A N 1
ATOM 1557 C CA . GLU A 1 199 ? -18.219 21.859 21.234 1 92.56 199 GLU A CA 1
ATOM 1558 C C . GLU A 1 199 ? -18.281 22.422 19.812 1 92.56 199 GLU A C 1
ATOM 1560 O O . GLU A 1 199 ? -17.25 22.562 19.156 1 92.56 199 GLU A O 1
ATOM 1565 N N . LYS A 1 200 ? -19.406 22.562 19.391 1 88.31 200 LYS A N 1
ATOM 1566 C CA . LYS A 1 200 ? -19.609 23.062 18.031 1 88.31 200 LYS A CA 1
ATOM 1567 C C . LYS A 1 200 ? -20.312 24.422 18.047 1 88.31 200 LYS A C 1
ATOM 1569 O O . LYS A 1 200 ? -21.359 24.578 18.656 1 88.31 200 LYS A O 1
ATOM 1574 N N . THR A 1 201 ? -19.562 25.406 17.516 1 82.06 201 THR A N 1
ATOM 1575 C CA . THR A 1 201 ? -20.188 26.688 17.219 1 82.06 201 THR A CA 1
ATOM 1576 C C . THR A 1 201 ? -20.344 26.891 15.719 1 82.06 201 THR A C 1
ATOM 1578 O O . THR A 1 201 ? -20.062 25.969 14.938 1 82.06 201 THR A O 1
ATOM 1581 N N . ARG A 1 202 ? -20.828 28 15.336 1 77.69 202 ARG A N 1
ATOM 1582 C CA . ARG A 1 202 ? -21 28.281 13.914 1 77.69 202 ARG A CA 1
ATOM 1583 C C . ARG A 1 202 ? -19.656 28.25 13.188 1 77.69 202 ARG A C 1
ATOM 1585 O O . ARG A 1 202 ? -19.562 27.75 12.062 1 77.69 202 ARG A O 1
ATOM 1592 N N . THR A 1 203 ? -18.562 28.656 13.875 1 75.94 203 THR A N 1
ATOM 1593 C CA . THR A 1 203 ? -17.328 28.891 13.156 1 75.94 203 THR A CA 1
ATOM 1594 C C . THR A 1 203 ? -16.234 27.938 13.648 1 75.94 203 THR A C 1
ATOM 1596 O O . THR A 1 203 ? -15.172 27.828 13.016 1 75.94 203 THR A O 1
ATOM 1599 N N . GLN A 1 204 ? -16.562 27.266 14.82 1 81.38 204 GLN A N 1
ATOM 1600 C CA . GLN A 1 204 ? -15.445 26.516 15.398 1 81.38 204 GLN A CA 1
ATOM 1601 C C . GLN A 1 204 ? -15.922 25.172 15.953 1 81.38 204 GLN A C 1
ATOM 1603 O O . GLN A 1 204 ? -17.078 25.031 16.344 1 81.38 204 GLN A O 1
ATOM 1608 N N . VAL A 1 205 ? -15.016 24.25 15.906 1 88.44 205 VAL A N 1
ATOM 1609 C CA . VAL A 1 205 ? -15.188 22.953 16.578 1 88.44 205 VAL A CA 1
ATOM 1610 C C . VAL A 1 205 ? -14.062 22.75 17.594 1 88.44 205 VAL A C 1
ATOM 1612 O O . VAL A 1 205 ? -12.898 23.016 17.297 1 88.44 205 VAL A O 1
ATOM 1615 N N . THR A 1 206 ? -14.391 22.438 18.797 1 88.88 206 THR A N 1
ATOM 1616 C CA . THR A 1 206 ? -13.398 22.172 19.828 1 88.88 206 THR A CA 1
ATOM 1617 C C . THR A 1 206 ? -13.602 20.781 20.438 1 88.88 206 THR A C 1
ATOM 1619 O O . THR A 1 206 ? -14.727 20.391 20.75 1 88.88 206 THR A O 1
ATOM 1622 N N . ILE A 1 207 ? -12.469 20.125 20.578 1 90.75 207 ILE A N 1
ATOM 1623 C CA . ILE A 1 207 ? -12.547 18.797 21.188 1 90.75 207 ILE A CA 1
ATOM 1624 C C . ILE A 1 207 ? -12.609 18.938 22.703 1 90.75 207 ILE A C 1
ATOM 1626 O O . ILE A 1 207 ? -11.742 19.578 23.312 1 90.75 207 ILE A O 1
ATOM 1630 N N . LEU A 1 208 ? -13.586 18.391 23.328 1 92.81 208 LEU A N 1
ATOM 1631 C CA . LEU A 1 208 ? -13.773 18.484 24.766 1 92.81 208 LEU A C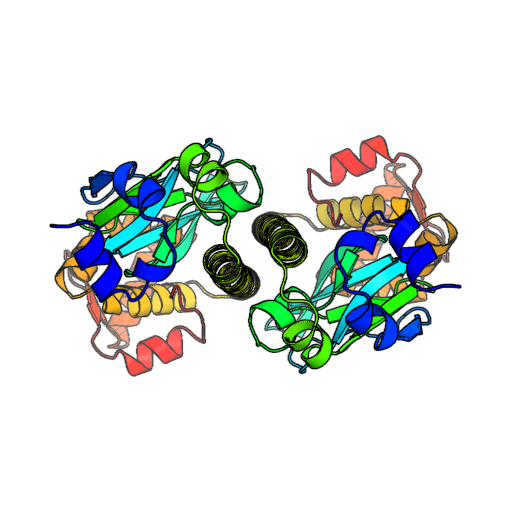A 1
ATOM 1632 C C . LEU A 1 208 ? -13.234 17.234 25.469 1 92.81 208 LEU A C 1
ATOM 1634 O O . LEU A 1 208 ? -12.711 17.328 26.594 1 92.81 208 LEU A O 1
ATOM 1638 N N . ASP A 1 209 ? -13.391 16.141 24.922 1 92.75 209 ASP A N 1
ATOM 1639 C CA . ASP A 1 209 ? -12.953 14.867 25.484 1 92.75 209 ASP A CA 1
ATOM 1640 C C . ASP A 1 209 ? -12.219 14.023 24.453 1 92.75 209 ASP A C 1
ATOM 1642 O O . ASP A 1 209 ? -12.828 13.172 23.797 1 92.75 209 ASP A O 1
ATOM 1646 N N . ALA A 1 210 ? -10.93 14.203 24.422 1 89.69 210 ALA A N 1
ATOM 1647 C CA . ALA A 1 210 ? -10.117 13.555 23.391 1 89.69 210 ALA A CA 1
ATOM 1648 C C . ALA A 1 210 ? -10.086 12.039 23.594 1 89.69 210 ALA A C 1
ATOM 1650 O O . ALA A 1 210 ? -10.062 11.281 22.609 1 89.69 210 ALA A O 1
ATOM 1651 N N . THR A 1 211 ? -10.117 11.602 24.812 1 90.19 211 THR A N 1
ATOM 1652 C CA . THR A 1 211 ? -10.047 10.18 25.141 1 90.19 211 THR A CA 1
ATOM 1653 C C . THR A 1 211 ? -11.297 9.461 24.625 1 90.19 211 THR A C 1
ATOM 1655 O O . THR A 1 211 ? -11.195 8.438 23.938 1 90.19 211 THR A O 1
ATOM 1658 N N . ARG A 1 212 ? -12.383 10.008 24.969 1 92.25 212 ARG A N 1
ATOM 1659 C CA . ARG A 1 212 ? -13.633 9.398 24.547 1 92.25 212 ARG A CA 1
ATOM 1660 C C . ARG A 1 212 ? -13.781 9.469 23.031 1 92.25 212 ARG A C 1
ATOM 1662 O O . ARG A 1 212 ? -14.336 8.555 22.406 1 92.25 212 ARG A O 1
ATOM 1669 N N . LEU A 1 213 ? -13.359 10.555 22.453 1 90.94 213 LEU A N 1
ATOM 1670 C CA . LEU A 1 213 ? -13.414 10.695 21 1 90.94 213 LEU A CA 1
ATOM 1671 C C . LEU A 1 213 ? -12.562 9.633 20.312 1 90.94 213 LEU A C 1
ATOM 1673 O O . LEU A 1 213 ? -12.969 9.07 19.281 1 90.94 213 LEU A O 1
ATOM 1677 N N . LYS A 1 214 ? -11.414 9.367 20.844 1 87.56 214 LYS A N 1
ATOM 1678 C CA . LYS A 1 214 ? -10.547 8.32 20.312 1 87.56 214 LYS A CA 1
ATOM 1679 C C . LYS A 1 214 ? -11.211 6.953 20.422 1 87.56 214 LYS A C 1
ATOM 1681 O O . LYS A 1 214 ? -11.062 6.121 19.516 1 87.56 214 LYS A O 1
ATOM 1686 N N . GLU A 1 215 ? -11.898 6.742 21.5 1 88.31 215 GLU A N 1
ATOM 1687 C CA . GLU A 1 215 ? -12.648 5.5 21.641 1 88.31 215 GLU A CA 1
ATOM 1688 C C . GLU A 1 215 ? -13.711 5.363 20.547 1 88.31 215 GLU A C 1
ATOM 1690 O O . GLU A 1 215 ? -13.914 4.281 20 1 88.31 215 GLU A O 1
ATOM 1695 N N . ARG A 1 216 ? -14.367 6.512 20.25 1 87.44 216 ARG A N 1
ATOM 1696 C CA . ARG A 1 216 ? -15.398 6.52 19.203 1 87.44 216 ARG A CA 1
ATOM 1697 C C . ARG A 1 216 ? -14.797 6.215 17.844 1 87.44 216 ARG A C 1
ATOM 1699 O O . ARG A 1 216 ? -15.477 5.664 16.969 1 87.44 216 ARG A O 1
ATOM 1706 N N . ALA A 1 217 ? -13.633 6.617 17.641 1 84 217 ALA A N 1
ATOM 1707 C CA . ALA A 1 217 ? -12.969 6.383 16.359 1 84 217 ALA A CA 1
ATOM 1708 C C . ALA A 1 217 ? -12.766 4.891 16.125 1 84 217 ALA A C 1
ATOM 1710 O O . ALA A 1 217 ? -12.625 4.457 14.969 1 84 217 ALA A O 1
ATOM 1711 N N . ASN A 1 218 ? -12.789 4.145 17.219 1 77.06 218 ASN A N 1
ATOM 1712 C CA . ASN A 1 218 ? -12.75 2.688 17.141 1 77.06 218 ASN A CA 1
ATOM 1713 C C . ASN A 1 218 ? -11.625 2.209 16.219 1 77.06 218 ASN A C 1
ATOM 1715 O O . ASN A 1 218 ? -11.852 1.386 15.328 1 77.06 218 ASN A O 1
ATOM 1719 N N . GLY A 1 219 ? -10.484 2.863 16.375 1 69.19 219 GLY A N 1
ATOM 1720 C CA . GLY A 1 219 ? -9.312 2.418 15.633 1 69.19 219 GLY A CA 1
ATOM 1721 C C . GLY A 1 219 ? -9.156 3.109 14.289 1 69.19 219 GLY A C 1
ATOM 1722 O O . GLY A 1 219 ? -8.133 2.955 13.625 1 69.19 219 GLY A O 1
ATOM 1723 N N . MET A 1 220 ? -10.234 3.873 13.898 1 66 220 MET A N 1
ATOM 1724 C CA . MET A 1 220 ? -10.148 4.617 12.641 1 66 220 MET A CA 1
ATOM 1725 C C . MET A 1 220 ? -9.344 5.902 12.828 1 66 220 MET A C 1
ATOM 1727 O O . MET A 1 220 ? -9.875 6.902 13.312 1 66 220 MET A O 1
ATOM 1731 N N . LEU A 1 221 ? -7.988 5.871 12.586 1 67.19 221 LEU A N 1
ATOM 1732 C CA . LEU A 1 221 ? -7.152 7.062 12.68 1 67.19 221 LEU A CA 1
ATOM 1733 C C . LEU A 1 221 ? -6.477 7.363 11.352 1 67.19 221 LEU A C 1
ATOM 1735 O O . LEU A 1 221 ? -6.18 6.445 10.578 1 67.19 221 LEU A O 1
ATOM 1739 N N . TYR A 1 222 ? -6.473 8.648 10.984 1 61.97 222 TYR A N 1
ATOM 1740 C CA . TYR A 1 222 ? -5.895 9.086 9.719 1 61.97 222 TYR A CA 1
ATOM 1741 C C . TYR A 1 222 ? -4.426 9.461 9.891 1 61.97 222 TYR A C 1
ATOM 1743 O O . TYR A 1 222 ? -3.855 10.148 9.039 1 61.97 222 TYR A O 1
ATOM 1751 N N . GLU A 1 223 ? -3.725 8.969 10.914 1 61.5 223 GLU A N 1
ATOM 1752 C CA . GLU A 1 223 ? -2.318 9.312 11.117 1 61.5 223 GLU A CA 1
ATOM 1753 C C . GLU A 1 223 ? -1.402 8.273 10.477 1 61.5 223 GLU A C 1
ATOM 1755 O O . GLU A 1 223 ? -1.791 7.113 10.305 1 61.5 223 GLU A O 1
ATOM 1760 N N . MET B 1 1 ? 16.734 -29.547 -8.047 1 59.19 1 MET B N 1
ATOM 1761 C CA . MET B 1 1 ? 16.828 -28.312 -8.82 1 59.19 1 MET B CA 1
ATOM 1762 C C . MET B 1 1 ? 17.797 -27.328 -8.156 1 59.19 1 MET B C 1
ATOM 1764 O O . MET B 1 1 ? 17.766 -27.172 -6.934 1 59.19 1 MET B O 1
ATOM 1768 N N . ARG B 1 2 ? 18.922 -26.969 -8.812 1 74.31 2 ARG B N 1
ATOM 1769 C CA . ARG B 1 2 ? 19.906 -26.047 -8.258 1 74.31 2 ARG B CA 1
ATOM 1770 C C . ARG B 1 2 ? 19.344 -24.641 -8.133 1 74.31 2 ARG B C 1
ATOM 1772 O O . ARG B 1 2 ? 18.719 -24.125 -9.062 1 74.31 2 ARG B O 1
ATOM 1779 N N . VAL B 1 3 ? 19.281 -24.188 -6.895 1 75.69 3 VAL B N 1
ATOM 1780 C CA . VAL B 1 3 ? 18.719 -22.891 -6.512 1 75.69 3 VAL B CA 1
ATOM 1781 C C . VAL B 1 3 ? 19.141 -21.828 -7.516 1 75.69 3 VAL B C 1
ATOM 1783 O O . VAL B 1 3 ? 18.312 -21.062 -8.008 1 75.69 3 VAL B O 1
ATOM 1786 N N . GLU B 1 4 ? 20.391 -21.875 -7.867 1 75.75 4 GLU B N 1
ATOM 1787 C CA . GLU B 1 4 ? 20.953 -20.875 -8.766 1 75.75 4 GLU B CA 1
ATOM 1788 C C . GLU B 1 4 ? 20.312 -20.953 -10.148 1 75.75 4 GLU B C 1
ATOM 1790 O O . GLU B 1 4 ? 20.047 -19.922 -10.781 1 75.75 4 GLU B O 1
ATOM 1795 N N . THR B 1 5 ? 20.094 -22.125 -10.57 1 77.94 5 THR B N 1
ATOM 1796 C CA . THR B 1 5 ? 19.5 -22.312 -11.891 1 77.94 5 THR B CA 1
ATOM 1797 C C . THR B 1 5 ? 18.062 -21.797 -11.914 1 77.94 5 THR B C 1
ATOM 1799 O O . THR B 1 5 ? 17.641 -21.156 -12.875 1 77.94 5 THR B O 1
ATOM 1802 N N . ALA B 1 6 ? 17.375 -22.078 -10.883 1 81.31 6 ALA B N 1
ATOM 1803 C CA . ALA B 1 6 ? 15.992 -21.625 -10.805 1 81.31 6 ALA B CA 1
ATOM 1804 C C . ALA B 1 6 ? 15.914 -20.109 -10.797 1 81.31 6 ALA B C 1
ATOM 1806 O O . ALA B 1 6 ? 15.109 -19.516 -11.523 1 81.31 6 ALA B O 1
ATOM 1807 N N . LEU B 1 7 ? 16.844 -19.562 -10.047 1 85.12 7 LEU B N 1
ATOM 1808 C CA . LEU B 1 7 ? 16.859 -18.109 -9.938 1 85.12 7 LEU B CA 1
ATOM 1809 C C . LEU B 1 7 ? 17.328 -17.469 -11.242 1 85.12 7 LEU B C 1
ATOM 1811 O O . LEU B 1 7 ? 16.859 -16.406 -11.625 1 85.12 7 LEU B O 1
ATOM 1815 N N . ALA B 1 8 ? 18.297 -18.109 -11.844 1 81.88 8 ALA B N 1
ATOM 1816 C CA . ALA B 1 8 ? 18.797 -17.609 -13.117 1 81.88 8 ALA B CA 1
ATOM 1817 C C . ALA B 1 8 ? 17.688 -17.562 -14.172 1 81.88 8 ALA B C 1
ATOM 1819 O O . ALA B 1 8 ? 17.625 -16.625 -14.969 1 81.88 8 ALA B O 1
ATOM 1820 N N . ARG B 1 9 ? 16.875 -18.5 -14.141 1 82.69 9 ARG B N 1
ATOM 1821 C CA . ARG B 1 9 ? 15.758 -18.547 -15.07 1 82.69 9 ARG B CA 1
ATOM 1822 C C . ARG B 1 9 ? 14.812 -17.375 -14.844 1 82.69 9 ARG B C 1
ATOM 1824 O O . ARG B 1 9 ? 14.188 -16.875 -15.789 1 82.69 9 ARG B O 1
ATOM 1831 N N . LEU B 1 10 ? 14.828 -16.922 -13.625 1 86.75 10 LEU B N 1
ATOM 1832 C CA . LEU B 1 10 ? 13.953 -15.805 -13.273 1 86.75 10 LEU B CA 1
ATOM 1833 C C . LEU B 1 10 ? 14.664 -14.469 -13.445 1 86.75 10 LEU B C 1
ATOM 1835 O O . LEU B 1 10 ? 14.047 -13.406 -13.359 1 86.75 10 LEU B O 1
ATOM 1839 N N . GLY B 1 11 ? 16 -14.523 -13.711 1 88.75 11 GLY B N 1
ATOM 1840 C CA . GLY B 1 11 ? 16.812 -13.312 -13.812 1 88.75 11 GLY B CA 1
ATOM 1841 C C . GLY B 1 11 ? 17.078 -12.656 -12.469 1 88.75 11 GLY B C 1
ATOM 1842 O O . GLY B 1 11 ? 17.312 -11.453 -12.391 1 88.75 11 GLY B O 1
ATOM 1843 N N . TRP B 1 12 ? 16.922 -13.453 -11.367 1 92.5 12 TRP B N 1
ATOM 1844 C CA . TRP B 1 12 ? 17.031 -12.875 -10.031 1 92.5 12 TRP B CA 1
ATOM 1845 C C . TRP B 1 12 ? 18.312 -13.352 -9.336 1 92.5 12 TRP B C 1
ATOM 1847 O O . TRP B 1 12 ? 18.531 -13.047 -8.164 1 92.5 12 TRP B O 1
ATOM 1857 N N . ALA B 1 13 ? 19.156 -14.078 -10.094 1 89.81 13 ALA B N 1
ATOM 1858 C CA . ALA B 1 13 ? 20.359 -14.648 -9.484 1 89.81 13 ALA B CA 1
ATOM 1859 C C . ALA B 1 13 ? 21.266 -13.555 -8.953 1 89.81 13 ALA B C 1
ATOM 1861 O O . ALA B 1 13 ? 21.891 -13.703 -7.895 1 89.81 13 ALA B O 1
ATOM 1862 N N . HIS B 1 14 ? 21.359 -12.477 -9.664 1 91.94 14 HIS B N 1
ATOM 1863 C CA . HIS B 1 14 ? 22.266 -11.391 -9.305 1 91.94 14 HIS B CA 1
ATOM 1864 C C . HIS B 1 14 ? 21.812 -10.688 -8.039 1 91.94 14 HIS B C 1
ATOM 1866 O O . HIS B 1 14 ? 22.578 -9.922 -7.438 1 91.94 14 HIS B O 1
ATOM 1872 N N . LEU B 1 15 ? 20.609 -10.922 -7.613 1 95.06 15 LEU B N 1
ATOM 1873 C CA . LEU B 1 15 ? 20.016 -10.227 -6.477 1 95.06 15 LEU B CA 1
ATOM 1874 C C . LEU B 1 15 ? 20.5 -10.82 -5.16 1 95.06 15 LEU B C 1
ATOM 1876 O O . LEU B 1 15 ? 20.375 -10.195 -4.105 1 95.06 15 LEU B O 1
ATOM 1880 N N . PHE B 1 16 ? 21.031 -12 -5.242 1 95.62 16 PHE B N 1
ATOM 1881 C CA . PHE B 1 16 ? 21.359 -12.703 -4.008 1 95.62 16 PHE B CA 1
ATOM 1882 C C . PHE B 1 16 ? 22.844 -13.062 -3.977 1 95.62 16 PHE B C 1
ATOM 1884 O O . PHE B 1 16 ? 23.406 -13.484 -4.988 1 95.62 16 PHE B O 1
ATOM 1891 N N . SER B 1 17 ? 23.469 -12.883 -2.834 1 95.12 17 SER B N 1
ATOM 1892 C CA . SER B 1 17 ? 24.859 -13.266 -2.662 1 95.12 17 SER B CA 1
ATOM 1893 C C . SER B 1 17 ? 25.016 -14.781 -2.607 1 95.12 17 SER B C 1
ATOM 1895 O O . SER B 1 17 ? 24.047 -15.5 -2.365 1 95.12 17 SER B O 1
ATOM 1897 N N . GLY B 1 18 ? 26.25 -15.125 -2.855 1 94 18 GLY B N 1
ATOM 1898 C CA . GLY B 1 18 ? 26.547 -16.547 -2.717 1 94 18 GLY B CA 1
ATOM 1899 C C . GLY B 1 18 ? 26.25 -17.078 -1.329 1 94 18 GLY B C 1
ATOM 1900 O O . GLY B 1 18 ? 25.688 -18.172 -1.187 1 94 18 GLY B O 1
ATOM 1901 N N . GLN B 1 19 ? 26.562 -16.359 -0.295 1 95.88 19 GLN B N 1
ATOM 1902 C CA . GLN B 1 19 ? 26.312 -16.75 1.09 1 95.88 19 GLN B CA 1
ATOM 1903 C C . GLN B 1 19 ? 24.812 -16.891 1.362 1 95.88 19 GLN B C 1
ATOM 1905 O O . GLN B 1 19 ? 24.391 -17.812 2.061 1 95.88 19 GLN B O 1
ATOM 1910 N N . THR B 1 20 ? 24.016 -15.992 0.811 1 96.31 20 THR B N 1
ATOM 1911 C CA . THR B 1 20 ? 22.578 -16.047 0.97 1 96.31 20 THR B CA 1
ATOM 1912 C C . THR B 1 20 ? 22 -17.312 0.324 1 96.31 20 THR B C 1
ATOM 1914 O O . THR B 1 20 ? 21.172 -18 0.923 1 96.31 20 THR B O 1
ATOM 1917 N N . LEU B 1 21 ? 22.469 -17.594 -0.849 1 94.31 21 LEU B N 1
ATOM 1918 C CA . LEU B 1 21 ? 21.969 -18.766 -1.563 1 94.31 21 LEU B CA 1
ATOM 1919 C C . LEU B 1 21 ? 22.359 -20.047 -0.839 1 94.31 21 LEU B C 1
ATOM 1921 O O . LEU B 1 21 ? 21.578 -21 -0.786 1 94.31 21 LEU B O 1
ATOM 1925 N N . GLU B 1 22 ? 23.547 -20.047 -0.29 1 93.88 22 GLU B N 1
ATOM 1926 C CA . GLU B 1 22 ? 24.016 -21.219 0.448 1 93.88 22 GLU B CA 1
ATOM 1927 C C . GLU B 1 22 ? 23.172 -21.469 1.687 1 93.88 22 GLU B C 1
ATOM 1929 O O . GLU B 1 22 ? 22.984 -22.625 2.1 1 93.88 22 GLU B O 1
ATOM 1934 N N . ALA B 1 23 ? 22.625 -20.438 2.234 1 95 23 ALA B N 1
ATOM 1935 C CA . ALA B 1 23 ? 21.859 -20.547 3.471 1 95 23 ALA B CA 1
ATOM 1936 C C . ALA B 1 23 ? 20.375 -20.703 3.178 1 95 23 ALA B C 1
ATOM 1938 O O . ALA B 1 23 ? 19.562 -20.797 4.102 1 95 23 ALA B O 1
ATOM 1939 N N . SER B 1 24 ? 20 -20.688 1.93 1 95.12 24 SER B N 1
ATOM 1940 C CA . SER B 1 24 ? 18.609 -20.797 1.533 1 95.12 24 SER B CA 1
ATOM 1941 C C . SER B 1 24 ? 18.203 -22.25 1.325 1 95.12 24 SER B C 1
ATOM 1943 O O . SER B 1 24 ? 19.062 -23.125 1.199 1 95.12 24 SER B O 1
ATOM 1945 N N . THR B 1 25 ? 16.906 -22.547 1.353 1 95.81 25 THR B N 1
ATOM 1946 C CA . THR B 1 25 ? 16.375 -23.891 1.157 1 95.81 25 THR B CA 1
ATOM 1947 C C . THR B 1 25 ? 15.242 -23.875 0.132 1 95.81 25 THR B C 1
ATOM 1949 O O . THR B 1 25 ? 14.375 -23 0.166 1 95.81 25 THR B O 1
ATOM 1952 N N . ILE B 1 26 ? 15.273 -24.828 -0.754 1 95.19 26 ILE B N 1
ATOM 1953 C CA . ILE B 1 26 ? 14.164 -25 -1.692 1 95.19 26 ILE B CA 1
ATOM 1954 C C . ILE B 1 26 ? 13.086 -25.891 -1.063 1 95.19 26 ILE B C 1
ATOM 1956 O O . ILE B 1 26 ? 13.383 -26.969 -0.538 1 95.19 26 ILE B O 1
ATOM 1960 N N . MET B 1 27 ? 11.883 -25.422 -1.113 1 95.75 27 MET B N 1
ATOM 1961 C CA . MET B 1 27 ? 10.758 -26.141 -0.538 1 95.75 27 MET B CA 1
ATOM 1962 C C . MET B 1 27 ? 9.586 -26.188 -1.512 1 95.75 27 MET B C 1
ATOM 1964 O O . MET B 1 27 ? 9.328 -25.219 -2.225 1 95.75 27 MET B O 1
ATOM 1968 N N . THR B 1 28 ? 8.914 -27.312 -1.518 1 96.19 28 THR B N 1
ATOM 1969 C CA . THR B 1 28 ? 7.668 -27.438 -2.264 1 96.19 28 THR B CA 1
ATOM 1970 C C . THR B 1 28 ? 6.484 -27.609 -1.314 1 96.19 28 THR B C 1
ATOM 1972 O O . THR B 1 28 ? 6.52 -28.453 -0.418 1 96.19 28 THR B O 1
ATOM 1975 N N . TYR B 1 29 ? 5.5 -26.781 -1.537 1 96.12 29 TYR B N 1
ATOM 1976 C CA . TYR B 1 29 ? 4.301 -26.797 -0.705 1 96.12 29 TYR B CA 1
ATOM 1977 C C . TYR B 1 29 ? 3.105 -27.344 -1.479 1 96.12 29 TYR B C 1
ATOM 1979 O O . TYR B 1 29 ? 2.943 -27.047 -2.668 1 96.12 29 TYR B O 1
ATOM 1987 N N . PRO B 1 30 ? 2.305 -28.141 -0.785 1 94.06 30 PRO B N 1
ATOM 1988 C CA . PRO B 1 30 ? 1.077 -28.594 -1.447 1 94.06 30 PRO B CA 1
ATOM 1989 C C . PRO B 1 30 ? 0.03 -27.484 -1.562 1 94.06 30 PRO B C 1
ATOM 1991 O O . PRO B 1 30 ? 0.176 -26.422 -0.95 1 94.06 30 PRO B O 1
ATOM 1994 N N . SER B 1 31 ? -0.982 -27.734 -2.357 1 84.31 31 SER B N 1
ATOM 1995 C CA . SER B 1 31 ? -2.094 -26.797 -2.463 1 84.31 31 SER B CA 1
ATOM 1996 C C . SER B 1 31 ? -2.738 -26.547 -1.103 1 84.31 31 SER B C 1
ATOM 1998 O O . SER B 1 31 ? -2.938 -27.469 -0.323 1 84.31 31 SER B O 1
ATOM 2000 N N . GLY B 1 32 ? -2.939 -25.25 -0.876 1 85.44 32 GLY B N 1
ATOM 2001 C CA . GLY B 1 32 ? -3.656 -24.906 0.341 1 85.44 32 GLY B CA 1
ATOM 2002 C C . GLY B 1 32 ? -2.738 -24.641 1.519 1 85.44 32 GLY B C 1
ATOM 2003 O O . GLY B 1 32 ? -3.205 -24.328 2.617 1 85.44 32 GLY B O 1
ATOM 2004 N N . ALA B 1 33 ? -1.505 -24.812 1.271 1 93.44 33 ALA B N 1
ATOM 2005 C CA . ALA B 1 33 ? -0.556 -24.516 2.344 1 93.44 33 ALA B CA 1
ATOM 2006 C C . ALA B 1 33 ? -0.445 -23.016 2.584 1 93.44 33 ALA B C 1
ATOM 2008 O O . ALA B 1 33 ? -0.442 -22.219 1.636 1 93.44 33 ALA B O 1
ATOM 2009 N N . MET B 1 34 ? -0.279 -22.625 3.875 1 94.62 34 MET B N 1
ATOM 2010 C CA . MET B 1 34 ? -0.096 -21.234 4.242 1 94.62 34 MET B CA 1
ATOM 2011 C C . MET B 1 34 ? 1.386 -20.875 4.293 1 94.62 34 MET B C 1
ATOM 2013 O O . MET B 1 34 ? 2.123 -21.375 5.145 1 94.62 34 MET B O 1
ATOM 2017 N N . LEU B 1 35 ? 1.804 -20.031 3.387 1 96.38 35 LEU B N 1
ATOM 2018 C CA . LEU B 1 35 ? 3.178 -19.547 3.441 1 96.38 35 LEU B CA 1
ATOM 2019 C C . LEU B 1 35 ? 3.35 -18.531 4.57 1 96.38 35 LEU B C 1
ATOM 2021 O O . LEU B 1 35 ? 4.402 -18.484 5.211 1 96.38 35 LEU B O 1
ATOM 2025 N N . CYS B 1 36 ? 2.398 -17.703 4.777 1 95.62 36 CYS B N 1
ATOM 2026 C CA . CYS B 1 36 ? 2.328 -16.797 5.914 1 95.62 36 CYS B CA 1
ATOM 2027 C C . CYS B 1 36 ? 0.88 -16.469 6.258 1 95.62 36 CYS B C 1
ATOM 2029 O O . CYS B 1 36 ? -0.007 -16.594 5.414 1 95.62 36 CYS B O 1
ATOM 2031 N N . THR B 1 37 ? 0.646 -16.125 7.516 1 92.62 37 THR B N 1
ATOM 2032 C CA . THR B 1 37 ? -0.694 -15.898 8.047 1 92.62 37 THR B CA 1
ATOM 2033 C C . THR B 1 37 ? -0.791 -14.523 8.695 1 92.62 37 THR B C 1
ATOM 2035 O O . THR B 1 37 ? 0.08 -14.141 9.477 1 92.62 37 THR B O 1
ATOM 2038 N N . ASN B 1 38 ? -1.806 -13.867 8.312 1 89.25 38 ASN B N 1
ATOM 2039 C CA . ASN B 1 38 ? -2.045 -12.523 8.836 1 89.25 38 ASN B CA 1
ATOM 2040 C C . ASN B 1 38 ? -1.854 -12.469 10.344 1 89.25 38 ASN B C 1
ATOM 2042 O O . ASN B 1 38 ? -2.328 -13.344 11.07 1 89.25 38 ASN B O 1
ATOM 2046 N N . GLY B 1 39 ? -1.126 -11.43 10.805 1 90.81 39 GLY B N 1
ATOM 2047 C CA . GLY B 1 39 ? -0.952 -11.18 12.227 1 90.81 39 GLY B CA 1
ATOM 2048 C C . GLY B 1 39 ? 0.189 -11.969 12.836 1 90.81 39 GLY B C 1
ATOM 2049 O O . GLY B 1 39 ? 0.654 -11.656 13.93 1 90.81 39 GLY B O 1
ATOM 2050 N N . ASN B 1 40 ? 0.61 -13.047 12.266 1 93.75 40 ASN B N 1
ATOM 2051 C CA . ASN B 1 40 ? 1.708 -13.867 12.766 1 93.75 40 ASN B CA 1
ATOM 2052 C C . ASN B 1 40 ? 3.062 -13.32 12.312 1 93.75 40 ASN B C 1
ATOM 2054 O O . ASN B 1 40 ? 3.146 -12.594 11.328 1 93.75 40 ASN B O 1
ATOM 2058 N N . PRO B 1 41 ? 4.055 -13.641 13.062 1 96.25 41 PRO B N 1
ATOM 2059 C CA . PRO B 1 41 ? 5.391 -13.281 12.586 1 96.25 41 PRO B CA 1
ATOM 2060 C C . PRO B 1 41 ? 5.871 -14.18 11.445 1 96.25 41 PRO B C 1
ATOM 2062 O O . PRO B 1 41 ? 5.379 -15.305 11.297 1 96.25 41 PRO B O 1
ATOM 2065 N N . ILE B 1 42 ? 6.688 -13.695 10.656 1 96.31 42 ILE B N 1
ATOM 2066 C CA . ILE B 1 42 ? 7.391 -14.461 9.633 1 96.31 42 ILE B CA 1
ATOM 2067 C C . ILE B 1 42 ? 8.891 -14.18 9.719 1 96.31 42 ILE B C 1
ATOM 2069 O O . ILE B 1 42 ? 9.305 -13.062 10.023 1 96.31 42 ILE B O 1
ATOM 2073 N N . GLU B 1 43 ? 9.695 -15.203 9.422 1 96.62 43 GLU B N 1
ATOM 2074 C CA . GLU B 1 43 ? 11.133 -15.055 9.633 1 96.62 43 GLU B CA 1
ATOM 2075 C C . GLU B 1 43 ? 11.906 -15.281 8.344 1 96.62 43 GLU B C 1
ATOM 2077 O O . GLU B 1 43 ? 13.141 -15.359 8.359 1 96.62 43 GLU B O 1
ATOM 2082 N N . SER B 1 44 ? 11.141 -15.484 7.273 1 97.94 44 SER B N 1
ATOM 2083 C CA . SER B 1 44 ? 11.82 -15.789 6.016 1 97.94 44 SER B CA 1
ATOM 2084 C C . SER B 1 44 ? 11.156 -15.078 4.844 1 97.94 44 SER B C 1
ATOM 2086 O O . SER B 1 44 ? 9.953 -14.805 4.883 1 97.94 44 SER B O 1
ATOM 2088 N N . LEU B 1 45 ? 11.961 -14.75 3.934 1 98.06 45 LEU B N 1
ATOM 2089 C CA . LEU B 1 45 ? 11.5 -14.352 2.607 1 98.06 45 LEU B CA 1
ATOM 2090 C C . LEU B 1 45 ? 11.289 -15.578 1.719 1 98.06 45 LEU B C 1
ATOM 2092 O O . LEU B 1 45 ? 12.125 -16.484 1.699 1 98.06 45 LEU B O 1
ATOM 2096 N N . PHE B 1 46 ? 10.219 -15.664 0.997 1 97.94 46 PHE B N 1
ATOM 2097 C CA . PHE B 1 46 ? 9.961 -16.719 0.03 1 97.94 46 PHE B CA 1
ATOM 2098 C C . PHE B 1 46 ? 10.047 -16.188 -1.396 1 97.94 46 PHE B C 1
ATOM 2100 O O . PHE B 1 46 ? 9.367 -15.227 -1.746 1 97.94 46 PHE B O 1
ATOM 2107 N N . VAL B 1 47 ? 10.891 -16.766 -2.143 1 97.19 47 VAL B N 1
ATOM 2108 C CA . VAL B 1 47 ? 10.914 -16.547 -3.586 1 97.19 47 VAL B CA 1
ATOM 2109 C C . VAL B 1 47 ? 10.117 -17.641 -4.293 1 97.19 47 VAL B C 1
ATOM 2111 O O . VAL B 1 47 ? 10.562 -18.797 -4.371 1 97.19 47 VAL B O 1
ATOM 2114 N N . VAL B 1 48 ? 8.984 -17.281 -4.789 1 95.69 48 VAL B N 1
ATOM 2115 C CA . VAL B 1 48 ? 8.188 -18.266 -5.504 1 95.69 48 VAL B CA 1
ATOM 2116 C C . VAL B 1 48 ? 8.805 -18.547 -6.867 1 95.69 48 VAL B C 1
ATOM 2118 O O . VAL B 1 48 ? 8.867 -17.672 -7.727 1 95.69 48 VAL B O 1
ATOM 2121 N N . LEU B 1 49 ? 9.234 -19.75 -7 1 94.06 49 LEU B N 1
ATOM 2122 C CA . LEU B 1 49 ? 9.93 -20.141 -8.219 1 94.06 49 LEU B CA 1
ATOM 2123 C C . LEU B 1 49 ? 8.953 -20.719 -9.242 1 94.06 49 LEU B C 1
ATOM 2125 O O . LEU B 1 49 ? 9.164 -20.578 -10.445 1 94.06 49 LEU B O 1
ATOM 2129 N N . SER B 1 50 ? 7.961 -21.359 -8.75 1 90 50 SER B N 1
ATOM 2130 C CA . SER B 1 50 ? 6.914 -21.938 -9.586 1 90 50 SER B CA 1
ATOM 2131 C C . SER B 1 50 ? 5.613 -22.109 -8.812 1 90 50 SER B C 1
ATOM 2133 O O . SER B 1 50 ? 5.633 -22.391 -7.609 1 90 50 SER B O 1
ATOM 2135 N N . GLY B 1 51 ? 4.484 -21.969 -9.602 1 87.06 51 GLY B N 1
ATOM 2136 C CA . GLY B 1 51 ? 3.168 -22.125 -9.008 1 87.06 51 GLY B CA 1
ATOM 2137 C C . GLY B 1 51 ? 2.453 -20.797 -8.797 1 87.06 51 GLY B C 1
ATOM 2138 O O . GLY B 1 51 ? 2.867 -19.766 -9.336 1 87.06 51 GLY B O 1
ATOM 2139 N N . ARG B 1 52 ? 1.331 -20.891 -8.047 1 82.75 52 ARG B N 1
ATOM 2140 C CA . ARG B 1 52 ? 0.483 -19.734 -7.82 1 82.75 52 ARG B CA 1
ATOM 2141 C C . ARG B 1 52 ? 0.101 -19.609 -6.348 1 82.75 52 ARG B C 1
ATOM 2143 O O . ARG B 1 52 ? -0.021 -20.625 -5.648 1 82.75 52 ARG B O 1
ATOM 2150 N N . VAL B 1 53 ? -0.008 -18.375 -6 1 87.69 53 VAL B N 1
ATOM 2151 C CA . VAL B 1 53 ? -0.446 -18.141 -4.629 1 87.69 53 VAL B CA 1
ATOM 2152 C C . VAL B 1 53 ? -1.636 -17.172 -4.625 1 87.69 53 VAL B C 1
ATOM 2154 O O . VAL B 1 53 ? -1.803 -16.391 -5.551 1 87.69 53 VAL B O 1
ATOM 2157 N N . LYS B 1 54 ? -2.457 -17.297 -3.664 1 80.88 54 LYS B N 1
ATOM 2158 C CA . LYS B 1 54 ? -3.508 -16.312 -3.432 1 80.88 54 LYS B CA 1
ATOM 2159 C C . LYS B 1 54 ? -3.248 -15.516 -2.152 1 80.88 54 LYS B C 1
ATOM 2161 O O . LYS B 1 54 ? -2.775 -16.078 -1.158 1 80.88 54 LYS B O 1
ATOM 2166 N N . ILE B 1 55 ? -3.465 -14.289 -2.203 1 85.06 55 ILE B N 1
ATOM 2167 C CA . ILE B 1 55 ? -3.258 -13.344 -1.111 1 85.06 55 ILE B CA 1
ATOM 2168 C C . ILE B 1 55 ? -4.602 -12.773 -0.663 1 85.06 55 ILE B C 1
ATOM 2170 O O . ILE B 1 55 ? -5.363 -12.25 -1.479 1 85.06 55 ILE B O 1
ATOM 2174 N N . TYR B 1 56 ? -4.902 -12.93 0.62 1 75.56 56 TYR B N 1
ATOM 2175 C CA . TYR B 1 56 ? -6.18 -12.422 1.108 1 75.56 56 TYR B CA 1
ATOM 2176 C C . TYR B 1 56 ? -6.055 -11.914 2.539 1 75.56 56 TYR B C 1
ATOM 2178 O O . TYR B 1 56 ? -5.047 -12.164 3.207 1 75.56 56 TYR B O 1
ATOM 2186 N N . THR B 1 57 ? -7 -11.133 2.896 1 75.31 57 THR B N 1
ATOM 2187 C CA . THR B 1 57 ? -7.031 -10.547 4.23 1 75.31 57 THR B CA 1
ATOM 2188 C C . THR B 1 57 ? -8.367 -10.828 4.918 1 75.31 57 THR B C 1
ATOM 2190 O O . THR B 1 57 ? -9.289 -11.359 4.297 1 75.31 57 THR B O 1
ATOM 2193 N N . LEU B 1 58 ? -8.281 -10.75 6.273 1 66.12 58 LEU B N 1
ATOM 2194 C CA . LEU B 1 58 ? -9.5 -10.82 7.066 1 66.12 58 LEU B CA 1
ATOM 2195 C C . LEU B 1 58 ? -10.008 -9.422 7.414 1 66.12 58 LEU B C 1
ATOM 2197 O O . LEU B 1 58 ? -9.234 -8.57 7.863 1 66.12 58 LEU B O 1
ATOM 2201 N N . SER B 1 59 ? -11.289 -9.156 6.926 1 59.09 59 SER B N 1
ATOM 2202 C CA . SER B 1 59 ? -11.891 -7.895 7.344 1 59.09 59 SER B CA 1
ATOM 2203 C C . SER B 1 59 ? -12.086 -7.848 8.859 1 59.09 59 SER B C 1
ATOM 2205 O O . SER B 1 59 ? -11.859 -8.844 9.547 1 59.09 59 SER B O 1
ATOM 2207 N N . GLU B 1 60 ? -12.383 -6.684 9.359 1 55.66 60 GLU B N 1
ATOM 2208 C CA . GLU B 1 60 ? -12.648 -6.527 10.781 1 55.66 60 GLU B CA 1
ATOM 2209 C C . GLU B 1 60 ? -13.82 -7.402 11.219 1 55.66 60 GLU B C 1
ATOM 2211 O O . GLU B 1 60 ? -13.883 -7.836 12.375 1 55.66 60 GLU B O 1
ATOM 2216 N N . GLU B 1 61 ? -14.719 -7.656 10.281 1 53.66 61 GLU B N 1
ATOM 2217 C CA . GLU B 1 61 ? -15.883 -8.484 10.594 1 53.66 61 GLU B CA 1
ATOM 2218 C C . GLU B 1 61 ? -15.547 -9.969 10.461 1 53.66 61 GLU B C 1
ATOM 2220 O O . GLU B 1 61 ? -16.422 -10.82 10.625 1 53.66 61 GLU B O 1
ATOM 2225 N N . GLY B 1 62 ? -14.367 -10.234 10.188 1 58.72 62 GLY B N 1
ATOM 2226 C CA . GLY B 1 62 ? -13.922 -11.617 10.086 1 58.72 62 GLY B CA 1
ATOM 2227 C C . GLY B 1 62 ? -14.172 -12.227 8.719 1 58.72 62 GLY B C 1
ATOM 2228 O O . GLY B 1 62 ? -14.133 -13.445 8.562 1 58.72 62 GLY B O 1
ATOM 2229 N N . LYS B 1 63 ? -14.547 -11.305 7.801 1 59.16 63 LYS B N 1
ATOM 2230 C CA . LYS B 1 63 ? -14.797 -11.797 6.449 1 59.16 63 LYS B CA 1
ATOM 2231 C C . LYS B 1 63 ? -13.508 -11.836 5.633 1 59.16 63 LYS B C 1
ATOM 2233 O O . LYS B 1 63 ? -12.656 -10.953 5.758 1 59.16 63 LYS B O 1
ATOM 2238 N N . LEU B 1 64 ? -13.375 -12.945 4.777 1 61 64 LEU B N 1
ATOM 2239 C CA . LEU B 1 64 ? -12.203 -13.086 3.93 1 61 64 LEU B CA 1
ATOM 2240 C C . LEU B 1 64 ? -12.344 -12.258 2.656 1 61 64 LEU B C 1
ATOM 2242 O O . LEU B 1 64 ? -13.422 -12.211 2.061 1 61 64 LEU B O 1
ATOM 2246 N N . ARG B 1 65 ? -11.336 -11.516 2.334 1 66.12 65 ARG B N 1
ATOM 2247 C CA . ARG B 1 65 ? -11.281 -10.727 1.109 1 66.12 65 ARG B CA 1
ATOM 2248 C C . ARG B 1 65 ? -10.047 -11.078 0.284 1 66.12 65 ARG B C 1
ATOM 2250 O O . ARG B 1 65 ? -8.914 -10.922 0.752 1 66.12 65 ARG B O 1
ATOM 2257 N N . LEU B 1 66 ? -10.312 -11.547 -0.959 1 71.5 66 LEU B N 1
ATOM 2258 C CA . LEU B 1 66 ? -9.219 -11.859 -1.868 1 71.5 66 LEU B CA 1
ATOM 2259 C C . LEU B 1 66 ? -8.594 -10.586 -2.428 1 71.5 66 LEU B C 1
ATOM 2261 O O . LEU B 1 66 ? -9.305 -9.703 -2.9 1 71.5 66 LEU B O 1
ATOM 2265 N N . LEU B 1 67 ? -7.352 -10.516 -2.303 1 73.31 67 LEU B N 1
ATOM 2266 C CA . LEU B 1 67 ? -6.664 -9.328 -2.799 1 73.31 67 LEU B CA 1
ATOM 2267 C C . LEU B 1 67 ? -6.023 -9.602 -4.156 1 73.31 67 LEU B C 1
ATOM 2269 O O . LEU B 1 67 ? -6.184 -8.812 -5.09 1 73.31 67 LEU B O 1
ATOM 2273 N N . ARG B 1 68 ? -5.285 -10.773 -4.23 1 74.19 68 ARG B N 1
ATOM 2274 C CA . ARG B 1 68 ? -4.504 -11.047 -5.434 1 74.19 68 ARG B CA 1
ATOM 2275 C C . ARG B 1 68 ? -4.324 -12.547 -5.637 1 74.19 68 ARG B C 1
ATOM 2277 O O . ARG B 1 68 ? -4.332 -13.32 -4.668 1 74.19 68 ARG B O 1
ATOM 2284 N N . LEU B 1 69 ? -4.262 -12.891 -6.898 1 75.62 69 LEU B N 1
ATOM 2285 C CA . LEU B 1 69 ? -3.748 -14.172 -7.363 1 75.62 69 LEU B CA 1
ATOM 2286 C C . LEU B 1 69 ? -2.441 -13.992 -8.133 1 75.62 69 LEU B C 1
ATOM 2288 O O . LEU B 1 69 ? -2.438 -13.469 -9.242 1 75.62 69 LEU B O 1
ATOM 2292 N N . LYS B 1 70 ? -1.307 -14.406 -7.516 1 82.69 70 LYS B N 1
ATOM 2293 C CA . LYS B 1 70 ? -0.014 -14.117 -8.125 1 82.69 70 LYS B CA 1
ATOM 2294 C C . LYS B 1 70 ? 0.666 -15.391 -8.617 1 82.69 70 LYS B C 1
ATOM 2296 O O . LYS B 1 70 ? 0.664 -16.406 -7.926 1 82.69 70 LYS B O 1
ATOM 2301 N N . MET B 1 71 ? 1.148 -15.289 -9.781 1 81.88 71 MET B N 1
ATOM 2302 C CA . MET B 1 71 ? 1.966 -16.359 -10.336 1 81.88 71 MET B CA 1
ATOM 2303 C C . MET B 1 71 ? 3.451 -16.062 -10.148 1 81.88 71 MET B C 1
ATOM 2305 O O . MET B 1 71 ? 3.854 -14.906 -10.086 1 81.88 71 MET B O 1
ATOM 2309 N N . ALA B 1 72 ? 4.254 -17.141 -10.141 1 86.81 72 ALA B N 1
ATOM 2310 C CA . ALA B 1 72 ? 5.707 -16.984 -10.117 1 86.81 72 ALA B CA 1
ATOM 2311 C C . ALA B 1 72 ? 6.191 -16.172 -11.312 1 86.81 72 ALA B C 1
ATOM 2313 O O . ALA B 1 72 ? 5.602 -16.234 -12.391 1 86.81 72 ALA B O 1
ATOM 2314 N N . PRO B 1 73 ? 7.207 -15.438 -11.117 1 91 73 PRO B N 1
ATOM 2315 C CA . PRO B 1 73 ? 7.977 -15.258 -9.883 1 91 73 PRO B CA 1
ATOM 2316 C C . PRO B 1 73 ? 7.41 -14.156 -8.992 1 91 73 PRO B C 1
ATOM 2318 O O . PRO B 1 73 ? 6.855 -13.172 -9.492 1 91 73 PRO B O 1
ATOM 2321 N N . THR B 1 74 ? 7.445 -14.289 -7.758 1 91.44 74 THR B N 1
ATOM 2322 C CA . THR B 1 74 ? 7.027 -13.25 -6.828 1 91.44 74 THR B CA 1
ATOM 2323 C C . THR B 1 74 ? 7.711 -13.422 -5.477 1 91.44 74 THR B C 1
ATOM 2325 O O . THR B 1 74 ? 8.195 -14.508 -5.152 1 91.44 74 THR B O 1
ATOM 2328 N N . LEU B 1 75 ? 7.867 -12.344 -4.781 1 96.5 75 LEU B N 1
ATOM 2329 C CA . LEU B 1 75 ? 8.414 -12.367 -3.43 1 96.5 75 LEU B CA 1
ATOM 2330 C C . LEU B 1 75 ? 7.301 -12.305 -2.391 1 96.5 75 LEU B C 1
ATOM 2332 O O . LEU B 1 75 ? 6.355 -11.523 -2.531 1 96.5 75 LEU B O 1
ATOM 2336 N N . ILE B 1 76 ? 7.387 -13.164 -1.421 1 96.56 76 ILE B N 1
ATOM 2337 C CA . ILE B 1 76 ? 6.492 -13.156 -0.269 1 96.56 76 ILE B CA 1
ATOM 2338 C C . ILE B 1 76 ? 7.289 -12.867 1.002 1 96.56 76 ILE B C 1
ATOM 2340 O O . ILE B 1 76 ? 8.359 -13.438 1.212 1 96.56 76 ILE B O 1
ATOM 2344 N N . GLY B 1 77 ? 6.781 -11.992 1.802 1 96.5 77 GLY B N 1
ATOM 2345 C CA . GLY B 1 77 ? 7.457 -11.648 3.041 1 96.5 77 GLY B CA 1
ATOM 2346 C C . GLY B 1 77 ? 8.305 -10.391 2.928 1 96.5 77 GLY B C 1
ATOM 2347 O O . GLY B 1 77 ? 8.891 -9.945 3.912 1 96.5 77 GLY B O 1
ATOM 2348 N N . ASP B 1 78 ? 8.367 -9.859 1.726 1 96.56 78 ASP B N 1
ATOM 2349 C CA . ASP B 1 78 ? 9.203 -8.688 1.471 1 96.56 78 ASP B CA 1
ATOM 2350 C C . ASP B 1 78 ? 8.711 -7.484 2.266 1 96.56 78 ASP B C 1
ATOM 2352 O O . ASP B 1 78 ? 9.516 -6.703 2.779 1 96.56 78 ASP B O 1
ATOM 2356 N N . ILE B 1 79 ? 7.406 -7.359 2.383 1 94.38 79 ILE B N 1
ATOM 2357 C CA . ILE B 1 79 ? 6.832 -6.254 3.146 1 94.38 79 ILE B CA 1
ATOM 2358 C C . ILE B 1 79 ? 7.223 -6.387 4.617 1 94.38 79 ILE B C 1
ATOM 2360 O O . ILE B 1 79 ? 7.656 -5.418 5.242 1 94.38 79 ILE B O 1
ATOM 2364 N N . GLU B 1 80 ? 7.059 -7.566 5.176 1 95.38 80 GLU B N 1
ATOM 2365 C CA . GLU B 1 80 ? 7.406 -7.832 6.57 1 95.38 80 GLU B CA 1
ATOM 2366 C C . GLU B 1 80 ? 8.906 -7.68 6.805 1 95.38 80 GLU B C 1
ATOM 2368 O O . GLU B 1 80 ? 9.328 -7.176 7.848 1 95.38 80 GLU B O 1
ATOM 2373 N N . TYR B 1 81 ? 9.68 -8.109 5.867 1 96.25 81 TYR B N 1
ATOM 2374 C CA . TYR B 1 81 ? 11.125 -7.93 5.926 1 96.25 81 TYR B CA 1
ATOM 2375 C C . TYR B 1 81 ? 11.492 -6.453 6.016 1 96.25 81 TYR B C 1
ATOM 2377 O O . TYR B 1 81 ? 12.328 -6.062 6.828 1 96.25 81 TYR B O 1
ATOM 2385 N N . ALA B 1 82 ? 10.875 -5.668 5.176 1 94.75 82 ALA B N 1
ATOM 2386 C CA . ALA B 1 82 ? 11.195 -4.25 5.059 1 94.75 82 ALA B CA 1
ATOM 2387 C C . ALA B 1 82 ? 10.656 -3.465 6.254 1 94.75 82 ALA B C 1
ATOM 2389 O O . ALA B 1 82 ? 11.289 -2.516 6.719 1 94.75 82 ALA B O 1
ATOM 2390 N N . SER B 1 83 ? 9.484 -3.857 6.781 1 91.75 83 SER B N 1
ATOM 2391 C CA . SER B 1 83 ? 8.805 -3.055 7.793 1 91.75 83 SER B CA 1
ATOM 2392 C C . SER B 1 83 ? 9.109 -3.561 9.195 1 91.75 83 SER B C 1
ATOM 2394 O O . SER B 1 83 ? 9 -2.811 10.172 1 91.75 83 SER B O 1
ATOM 2396 N N . GLY B 1 84 ? 9.414 -4.809 9.328 1 93.25 84 GLY B N 1
ATOM 2397 C CA . GLY B 1 84 ? 9.594 -5.422 10.633 1 93.25 84 GLY B CA 1
ATOM 2398 C C . GLY B 1 84 ? 8.281 -5.715 11.344 1 93.25 84 GLY B C 1
ATOM 2399 O O . GLY B 1 84 ? 8.273 -6.039 12.531 1 93.25 84 GLY B O 1
ATOM 2400 N N . ARG B 1 85 ? 7.215 -5.613 10.664 1 92.56 85 ARG B N 1
ATOM 2401 C CA . ARG B 1 85 ? 5.895 -5.848 11.242 1 92.56 85 ARG B CA 1
ATOM 2402 C C . ARG B 1 85 ? 5.453 -7.289 11.031 1 92.56 85 ARG B C 1
ATOM 2404 O O . ARG B 1 85 ? 6.102 -8.047 10.305 1 92.56 85 ARG B O 1
ATOM 2411 N N . ASN B 1 86 ? 4.363 -7.605 11.711 1 94.56 86 ASN B N 1
ATOM 2412 C CA . ASN B 1 86 ? 3.762 -8.914 11.492 1 94.56 86 ASN B CA 1
ATOM 2413 C C . ASN B 1 86 ? 3.119 -9.016 10.117 1 94.56 86 ASN B C 1
ATOM 2415 O O . ASN B 1 86 ? 2.955 -8.008 9.43 1 94.56 86 ASN B O 1
ATOM 2419 N N . VAL B 1 87 ? 2.787 -10.227 9.742 1 94.5 87 VAL B N 1
ATOM 2420 C CA . VAL B 1 87 ? 2.262 -10.523 8.406 1 94.5 87 VAL B CA 1
ATOM 2421 C C . VAL B 1 87 ? 0.994 -9.711 8.164 1 94.5 87 VAL B C 1
ATOM 2423 O O . VAL B 1 87 ? 0.076 -9.711 8.984 1 94.5 87 VAL B O 1
ATOM 2426 N N . LEU B 1 88 ? 0.999 -9.047 7.043 1 88.12 88 LEU B N 1
ATOM 2427 C CA . LEU B 1 88 ? -0.108 -8.164 6.684 1 88.12 88 LEU B CA 1
ATOM 2428 C C . LEU B 1 88 ? -1.259 -8.961 6.074 1 88.12 88 LEU B C 1
ATOM 2430 O O . LEU B 1 88 ? -2.416 -8.773 6.461 1 88.12 88 LEU B O 1
ATOM 2434 N N . HIS B 1 89 ? -0.928 -9.773 5.109 1 88.12 89 HIS B N 1
ATOM 2435 C CA . HIS B 1 89 ? -1.927 -10.562 4.402 1 88.12 89 HIS B CA 1
ATOM 2436 C C . HIS B 1 89 ? -1.569 -12.047 4.426 1 88.12 89 HIS B C 1
ATOM 2438 O O . HIS B 1 89 ? -0.394 -12.406 4.336 1 88.12 89 HIS B O 1
ATOM 2444 N N . THR B 1 90 ? -2.605 -12.852 4.504 1 90.12 90 THR B N 1
ATOM 2445 C CA . THR B 1 90 ? -2.377 -14.289 4.414 1 90.12 90 THR B CA 1
ATOM 2446 C C . THR B 1 90 ? -2.059 -14.695 2.982 1 90.12 90 THR B C 1
ATOM 2448 O O . THR B 1 90 ? -2.674 -14.203 2.035 1 90.12 90 THR B O 1
ATOM 2451 N N . VAL B 1 91 ? -1.107 -15.562 2.834 1 94.19 91 VAL B N 1
ATOM 2452 C CA . VAL B 1 91 ? -0.734 -16.078 1.523 1 94.19 91 VAL B CA 1
ATOM 2453 C C . VAL B 1 91 ? -0.857 -17.609 1.519 1 94.19 91 VAL B C 1
ATOM 2455 O O . VAL B 1 91 ? -0.236 -18.281 2.338 1 94.19 91 VAL B O 1
ATOM 2458 N N . GLU B 1 92 ? -1.622 -18.078 0.616 1 88.88 92 GLU B N 1
ATOM 2459 C CA . GLU B 1 92 ? -1.9 -19.5 0.51 1 88.88 92 GLU B CA 1
ATOM 2460 C C . GLU B 1 92 ? -1.56 -20.031 -0.882 1 88.88 92 GLU B C 1
ATOM 2462 O O . GLU B 1 92 ? -1.812 -19.359 -1.884 1 88.88 92 GLU B O 1
ATOM 2467 N N . THR B 1 93 ? -1.029 -21.219 -0.932 1 90.62 93 THR B N 1
ATOM 2468 C CA . THR B 1 93 ? -0.671 -21.828 -2.211 1 90.62 93 THR B CA 1
ATOM 2469 C C . THR B 1 93 ? -1.919 -22.281 -2.957 1 90.62 93 THR B C 1
ATOM 2471 O O . THR B 1 93 ? -2.867 -22.781 -2.344 1 90.62 93 THR B O 1
ATOM 2474 N N . VAL B 1 94 ? -1.952 -22.016 -4.215 1 79.69 94 VAL B N 1
ATOM 2475 C CA . VAL B 1 94 ? -2.934 -22.547 -5.152 1 79.69 94 VAL B CA 1
ATOM 2476 C C . VAL B 1 94 ? -2.271 -23.594 -6.051 1 79.69 94 VAL B C 1
ATOM 2478 O O . VAL B 1 94 ? -1.582 -23.234 -7.012 1 79.69 94 VAL B O 1
ATOM 2481 N N . GLY B 1 95 ? -2.566 -24.875 -5.797 1 80.44 95 GLY B N 1
ATOM 2482 C CA . GLY B 1 95 ? -1.757 -25.922 -6.387 1 80.44 95 GLY B CA 1
ATOM 2483 C C . GLY B 1 95 ? -0.378 -26.047 -5.766 1 80.44 95 GLY B C 1
ATOM 2484 O O . GLY B 1 95 ? -0.087 -25.391 -4.766 1 80.44 95 GLY B O 1
ATOM 2485 N N . PRO B 1 96 ? 0.392 -26.969 -6.367 1 88.31 96 PRO B N 1
ATOM 2486 C CA . PRO B 1 96 ? 1.761 -27.094 -5.859 1 88.31 96 PRO B CA 1
ATOM 2487 C C . PRO B 1 96 ? 2.607 -25.859 -6.145 1 88.31 96 PRO B C 1
ATOM 2489 O O . PRO B 1 96 ? 2.551 -25.297 -7.246 1 88.31 96 PRO B O 1
ATOM 2492 N N . VAL B 1 97 ? 3.344 -25.391 -5.129 1 91.5 97 VAL B N 1
ATOM 2493 C CA . VAL B 1 97 ? 4.172 -24.203 -5.262 1 91.5 97 VAL B CA 1
ATOM 2494 C C . VAL B 1 97 ? 5.586 -24.484 -4.773 1 91.5 97 VAL B C 1
ATOM 2496 O O . VAL B 1 97 ? 5.777 -25.047 -3.689 1 91.5 97 VAL B O 1
ATOM 2499 N N . THR B 1 98 ? 6.555 -24.219 -5.594 1 95.31 98 THR B N 1
ATOM 2500 C CA . THR B 1 98 ? 7.957 -24.344 -5.211 1 95.31 98 THR B CA 1
ATOM 2501 C C . THR B 1 98 ? 8.547 -22.969 -4.887 1 95.31 98 THR B C 1
ATOM 2503 O O . THR B 1 98 ? 8.406 -22.031 -5.668 1 95.31 98 THR B O 1
ATOM 2506 N N . CYS B 1 99 ? 9.211 -22.891 -3.666 1 97 99 CYS B N 1
ATOM 2507 C CA . CYS B 1 99 ? 9.773 -21.625 -3.221 1 97 99 CYS B CA 1
ATOM 2508 C C . CYS B 1 99 ? 11.211 -21.797 -2.756 1 97 99 CYS B C 1
ATOM 2510 O O . CYS B 1 99 ? 11.609 -22.891 -2.348 1 97 99 CYS B O 1
ATOM 2512 N N . LEU B 1 100 ? 11.961 -20.766 -2.951 1 96.81 100 LEU B N 1
ATOM 2513 C CA . LEU B 1 100 ? 13.195 -20.594 -2.197 1 96.81 100 LEU B CA 1
ATOM 2514 C C . LEU B 1 100 ? 12.938 -19.844 -0.887 1 96.81 100 LEU B C 1
ATOM 2516 O O . LEU B 1 100 ? 12.391 -18.75 -0.888 1 96.81 100 LEU B O 1
ATOM 2520 N N . ARG B 1 101 ? 13.258 -20.469 0.184 1 97.44 101 ARG B N 1
ATOM 2521 C CA . ARG B 1 101 ? 13.078 -19.875 1.503 1 97.44 101 ARG B CA 1
ATOM 2522 C C . ARG B 1 101 ? 14.398 -19.328 2.035 1 97.44 101 ARG B C 1
ATOM 2524 O O . ARG B 1 101 ? 15.383 -20.047 2.139 1 97.44 101 ARG B O 1
ATOM 2531 N N . ILE B 1 102 ? 14.438 -18.062 2.371 1 97.62 102 ILE B N 1
ATOM 2532 C CA . ILE B 1 102 ? 15.648 -17.391 2.832 1 97.62 102 ILE B CA 1
ATOM 2533 C C . ILE B 1 102 ? 15.391 -16.734 4.188 1 97.62 102 ILE B C 1
ATOM 2535 O O . ILE B 1 102 ? 14.602 -15.797 4.297 1 97.62 102 ILE B O 1
ATOM 2539 N N . PRO B 1 103 ? 16.109 -17.141 5.23 1 98.06 103 PRO B N 1
ATOM 2540 C CA . PRO B 1 103 ? 15.922 -16.516 6.539 1 98.06 103 PRO B CA 1
ATOM 2541 C C . PRO B 1 103 ? 16.25 -15.023 6.527 1 98.06 103 PRO B C 1
ATOM 2543 O O . PRO B 1 103 ? 17.219 -14.609 5.879 1 98.06 103 PRO B O 1
ATOM 2546 N N . PHE B 1 104 ? 15.43 -14.203 7.297 1 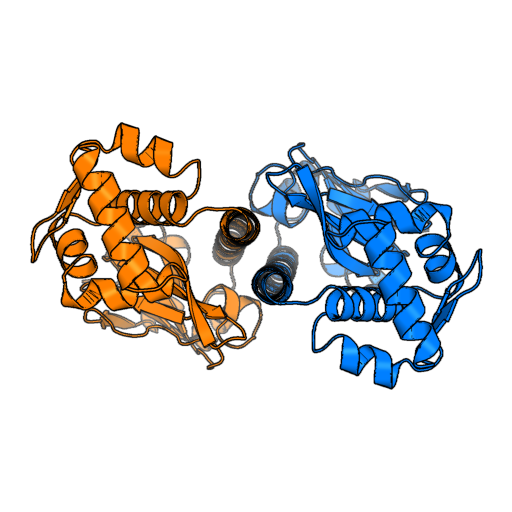97.81 104 PHE B N 1
ATOM 2547 C CA . PHE B 1 104 ? 15.625 -12.766 7.34 1 97.81 104 PHE B CA 1
ATOM 2548 C C . PHE B 1 104 ? 17.016 -12.422 7.848 1 97.81 104 PHE B C 1
ATOM 2550 O O . PHE B 1 104 ? 17.656 -11.484 7.359 1 97.81 104 PHE B O 1
ATOM 2557 N N . ASP B 1 105 ? 17.484 -13.164 8.82 1 97.31 105 ASP B N 1
ATOM 2558 C CA . ASP B 1 105 ? 18.797 -12.875 9.414 1 97.31 105 ASP B CA 1
ATOM 2559 C C . ASP B 1 105 ? 19.906 -13.047 8.391 1 97.31 105 ASP B C 1
ATOM 2561 O O . ASP B 1 105 ? 20.891 -12.305 8.406 1 97.31 105 ASP B O 1
ATOM 2565 N N . VAL B 1 106 ? 19.797 -14.023 7.508 1 97.56 106 VAL B N 1
ATOM 2566 C CA . VAL B 1 106 ? 20.766 -14.25 6.445 1 97.56 106 VAL B CA 1
ATOM 2567 C C . VAL B 1 106 ? 20.766 -13.078 5.473 1 97.56 106 VAL B C 1
ATOM 2569 O O . VAL B 1 106 ? 21.828 -12.594 5.062 1 97.56 106 VAL B O 1
ATOM 2572 N N . LEU B 1 107 ? 19.562 -12.625 5.094 1 97.38 107 LEU B N 1
ATOM 2573 C CA . LEU B 1 107 ? 19.453 -11.484 4.195 1 97.38 107 LEU B CA 1
ATOM 2574 C C . LEU B 1 107 ? 20.094 -10.25 4.797 1 97.38 107 LEU B C 1
ATOM 2576 O O . LEU B 1 107 ? 20.875 -9.555 4.125 1 97.38 107 LEU B O 1
ATOM 2580 N N . ARG B 1 108 ? 19.812 -10.031 6.055 1 96.06 108 ARG B N 1
ATOM 2581 C CA . ARG B 1 108 ? 20.328 -8.844 6.73 1 96.06 108 ARG B CA 1
ATOM 2582 C C . ARG B 1 108 ? 21.844 -8.883 6.836 1 96.06 108 ARG B C 1
ATOM 2584 O O . ARG B 1 108 ? 22.5 -7.844 6.762 1 96.06 108 ARG B O 1
ATOM 2591 N N . THR B 1 109 ? 22.359 -10.055 6.961 1 96.31 109 THR B N 1
ATOM 2592 C CA . THR B 1 109 ? 23.797 -10.211 7.191 1 96.31 109 THR B CA 1
ATOM 2593 C C . THR B 1 109 ? 24.547 -10.266 5.867 1 96.31 109 THR B C 1
ATOM 2595 O O . THR B 1 109 ? 25.641 -9.695 5.746 1 96.31 109 THR B O 1
ATOM 2598 N N . HIS B 1 110 ? 23.969 -10.906 4.867 1 96.31 110 HIS B N 1
ATOM 2599 C CA . HIS B 1 110 ? 24.797 -11.281 3.732 1 96.31 110 HIS B CA 1
ATOM 2600 C C . HIS B 1 110 ? 24.266 -10.695 2.434 1 96.31 110 HIS B C 1
ATOM 2602 O O . HIS B 1 110 ? 24.875 -10.859 1.373 1 96.31 110 HIS B O 1
ATOM 2608 N N . ASN B 1 111 ? 23.156 -9.945 2.512 1 95.38 111 ASN B N 1
ATOM 2609 C CA . ASN B 1 111 ? 22.547 -9.555 1.241 1 95.38 111 ASN B CA 1
ATOM 2610 C C . ASN B 1 111 ? 22.156 -8.078 1.233 1 95.38 111 ASN B C 1
ATOM 2612 O O . ASN B 1 111 ? 21.172 -7.699 0.602 1 95.38 111 ASN B O 1
ATOM 2616 N N . ARG B 1 112 ? 22.812 -7.316 1.907 1 93.62 112 ARG B N 1
ATOM 2617 C CA . ARG B 1 112 ? 22.562 -5.879 1.91 1 93.62 112 ARG B CA 1
ATOM 2618 C C . ARG B 1 112 ? 23.234 -5.207 0.711 1 93.62 112 ARG B C 1
ATOM 2620 O O . ARG B 1 112 ? 24.344 -4.684 0.82 1 93.62 112 ARG B O 1
ATOM 2627 N N . THR B 1 113 ? 22.578 -5.27 -0.438 1 94.94 113 THR B N 1
ATOM 2628 C CA . THR B 1 113 ? 23.062 -4.672 -1.678 1 94.94 113 THR B CA 1
ATOM 2629 C C . THR B 1 113 ? 22.031 -3.709 -2.254 1 94.94 113 THR B C 1
ATOM 2631 O O . THR B 1 113 ? 20.844 -3.822 -1.96 1 94.94 113 THR B O 1
ATOM 2634 N N . ILE B 1 114 ? 22.5 -2.807 -3.014 1 94.44 114 ILE B N 1
ATOM 2635 C CA . ILE B 1 114 ? 21.609 -1.822 -3.617 1 9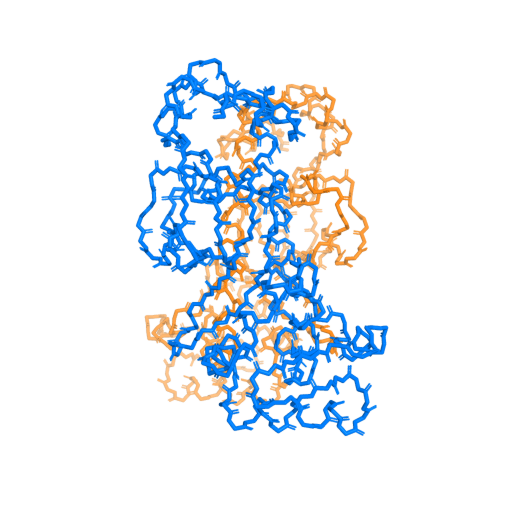4.44 114 ILE B CA 1
ATOM 2636 C C . ILE B 1 114 ? 20.672 -2.514 -4.598 1 94.44 114 ILE B C 1
ATOM 2638 O O . ILE B 1 114 ? 19.484 -2.178 -4.668 1 94.44 114 ILE B O 1
ATOM 2642 N N . GLU B 1 115 ? 21.141 -3.49 -5.363 1 94.62 115 GLU B N 1
ATOM 2643 C CA . GLU B 1 115 ? 20.328 -4.203 -6.352 1 94.62 115 GLU B CA 1
ATOM 2644 C C . GLU B 1 115 ? 19.156 -4.922 -5.688 1 94.62 115 GLU B C 1
ATOM 2646 O O . GLU B 1 115 ? 18.016 -4.82 -6.152 1 94.62 115 GLU B O 1
ATOM 2651 N N . PHE B 1 116 ? 19.531 -5.555 -4.59 1 96.88 116 PHE B N 1
ATOM 2652 C CA . PHE B 1 116 ? 18.5 -6.281 -3.859 1 96.88 116 PHE B CA 1
ATOM 2653 C C . PHE B 1 116 ? 17.5 -5.316 -3.238 1 96.88 116 PHE B C 1
ATOM 2655 O O . PHE B 1 116 ? 16.281 -5.512 -3.363 1 96.88 116 PHE B O 1
ATOM 2662 N N . THR B 1 117 ? 17.969 -4.25 -2.672 1 97.06 117 THR B N 1
ATOM 2663 C CA . THR B 1 117 ? 17.109 -3.295 -1.986 1 97.06 117 THR B CA 1
ATOM 2664 C C . THR B 1 117 ? 16.219 -2.559 -2.982 1 97.06 117 THR B C 1
ATOM 2666 O O . THR B 1 117 ? 15.031 -2.318 -2.709 1 97.06 117 THR B O 1
ATOM 2669 N N . GLU B 1 118 ? 16.75 -2.246 -4.113 1 95.88 118 GLU B N 1
ATOM 2670 C CA . GLU B 1 118 ? 15.953 -1.609 -5.16 1 95.88 118 GLU B CA 1
ATOM 2671 C C . GLU B 1 118 ? 14.867 -2.551 -5.68 1 95.88 118 GLU B C 1
ATOM 2673 O O . GLU B 1 118 ? 13.758 -2.115 -5.996 1 95.88 118 GLU B O 1
ATOM 2678 N N . HIS B 1 119 ? 15.219 -3.789 -5.789 1 95.94 119 HIS B N 1
ATOM 2679 C CA . HIS B 1 119 ? 14.25 -4.781 -6.227 1 95.94 119 HIS B CA 1
ATOM 2680 C C . HIS B 1 119 ? 13.086 -4.883 -5.246 1 95.94 119 HIS B C 1
ATOM 2682 O O . HIS B 1 119 ? 11.922 -4.902 -5.652 1 95.94 119 HIS B O 1
ATOM 2688 N N . LEU B 1 120 ? 13.445 -4.922 -3.979 1 97.44 120 LEU B N 1
ATOM 2689 C CA . LEU B 1 120 ? 12.414 -4.926 -2.947 1 97.44 120 LEU B CA 1
ATOM 2690 C C . LEU B 1 120 ? 11.547 -3.674 -3.039 1 97.44 120 LEU B C 1
ATOM 2692 O O . LEU B 1 120 ? 10.32 -3.754 -2.951 1 97.44 120 LEU B O 1
ATOM 2696 N N . LEU B 1 121 ? 12.203 -2.574 -3.207 1 97.25 121 LEU B N 1
ATOM 2697 C CA . LEU B 1 121 ? 11.5 -1.294 -3.254 1 97.25 121 LEU B CA 1
ATOM 2698 C C . LEU B 1 121 ? 10.508 -1.262 -4.406 1 97.25 121 LEU B C 1
ATOM 2700 O O . LEU B 1 121 ? 9.352 -0.861 -4.223 1 97.25 121 LEU B O 1
ATOM 2704 N N . ARG B 1 122 ? 10.914 -1.671 -5.527 1 94.81 122 ARG B N 1
ATOM 2705 C CA . ARG B 1 122 ? 10.023 -1.721 -6.684 1 94.81 122 ARG B CA 1
ATOM 2706 C C . ARG B 1 122 ? 8.844 -2.654 -6.434 1 94.81 122 ARG B C 1
ATOM 2708 O O . ARG B 1 122 ? 7.703 -2.322 -6.754 1 94.81 122 ARG B O 1
ATOM 2715 N N . GLY B 1 123 ? 9.133 -3.783 -5.926 1 93.88 123 GLY B N 1
ATOM 2716 C CA . GLY B 1 123 ? 8.086 -4.75 -5.637 1 93.88 123 GLY B CA 1
ATOM 2717 C C . GLY B 1 123 ? 7.059 -4.242 -4.645 1 93.88 123 GLY B C 1
ATOM 2718 O O . GLY B 1 123 ? 5.855 -4.359 -4.875 1 93.88 123 GLY B O 1
ATOM 2719 N N . VAL B 1 124 ? 7.539 -3.713 -3.559 1 95.5 124 VAL B N 1
ATOM 2720 C CA . VAL B 1 124 ? 6.656 -3.207 -2.512 1 95.5 124 VAL B CA 1
ATOM 2721 C C . VAL B 1 124 ? 5.84 -2.033 -3.045 1 95.5 124 VAL B C 1
ATOM 2723 O O . VAL B 1 124 ? 4.656 -1.898 -2.729 1 95.5 124 VAL B O 1
ATOM 2726 N N . SER B 1 125 ? 6.465 -1.188 -3.814 1 94.12 125 SER B N 1
ATOM 2727 C CA . SER B 1 125 ? 5.754 -0.062 -4.414 1 94.12 125 SER B CA 1
ATOM 2728 C C . SER B 1 125 ? 4.621 -0.539 -5.316 1 94.12 125 SER B C 1
ATOM 2730 O O . SER B 1 125 ? 3.521 0.015 -5.285 1 94.12 125 SER B O 1
ATOM 2732 N N . GLU B 1 126 ? 4.875 -1.514 -6.082 1 88.56 126 GLU B N 1
ATOM 2733 C CA . GLU B 1 126 ? 3.848 -2.082 -6.949 1 88.56 126 GLU B CA 1
ATOM 2734 C C . GLU B 1 126 ? 2.693 -2.658 -6.137 1 88.56 126 GLU B C 1
ATOM 2736 O O . GLU B 1 126 ? 1.525 -2.473 -6.484 1 88.56 126 GLU B O 1
ATOM 2741 N N . LYS B 1 127 ? 3.051 -3.334 -5.105 1 89.62 127 LYS B N 1
ATOM 2742 C CA . LYS B 1 127 ? 2.025 -3.893 -4.227 1 89.62 127 LYS B CA 1
ATOM 2743 C C . LYS B 1 127 ? 1.178 -2.789 -3.602 1 89.62 127 LYS B C 1
ATOM 2745 O O . LYS B 1 127 ? -0.031 -2.951 -3.428 1 89.62 127 LYS B O 1
ATOM 2750 N N . LEU B 1 128 ? 1.811 -1.768 -3.232 1 90 128 LEU B N 1
ATOM 2751 C CA . LEU B 1 128 ? 1.081 -0.63 -2.682 1 90 128 LEU B CA 1
ATOM 2752 C C . LEU B 1 128 ? 0.093 -0.074 -3.701 1 90 128 LEU B C 1
ATOM 2754 O O . LEU B 1 128 ? -1.05 0.237 -3.359 1 90 128 LEU B O 1
ATOM 2758 N N . PHE B 1 129 ? 0.551 0.062 -4.906 1 83.62 129 PHE B N 1
ATOM 2759 C CA . PHE B 1 129 ? -0.324 0.559 -5.961 1 83.62 129 PHE B CA 1
ATOM 2760 C C . PHE B 1 129 ? -1.526 -0.359 -6.145 1 83.62 129 PHE B C 1
ATOM 2762 O O . PHE B 1 129 ? -2.656 0.111 -6.301 1 83.62 129 PHE B O 1
ATOM 2769 N N . ILE B 1 130 ? -1.325 -1.57 -6.117 1 76.69 130 ILE B N 1
ATOM 2770 C CA . ILE B 1 130 ? -2.389 -2.557 -6.262 1 76.69 130 ILE B CA 1
ATOM 2771 C C . ILE B 1 130 ? -3.35 -2.459 -5.078 1 76.69 130 ILE B C 1
ATOM 2773 O O . ILE B 1 130 ? -4.57 -2.441 -5.258 1 76.69 130 ILE B O 1
ATOM 2777 N N . GLU B 1 131 ? -2.748 -2.387 -3.893 1 79.44 131 GLU B N 1
ATOM 2778 C CA . GLU B 1 131 ? -3.543 -2.254 -2.676 1 79.44 131 GLU B CA 1
ATOM 2779 C C . GLU B 1 131 ? -4.426 -1.009 -2.725 1 79.44 131 GLU B C 1
ATOM 2781 O O . GLU B 1 131 ? -5.594 -1.054 -2.334 1 79.44 131 GLU B O 1
ATOM 2786 N N . ALA B 1 132 ? -3.881 0.006 -3.105 1 77.19 132 ALA B N 1
ATOM 2787 C CA . ALA B 1 132 ? -4.582 1.287 -3.146 1 77.19 132 ALA B CA 1
ATOM 2788 C C . ALA B 1 132 ? -5.742 1.248 -4.137 1 77.19 132 ALA B C 1
ATOM 2790 O O . ALA B 1 132 ? -6.793 1.849 -3.895 1 77.19 132 ALA B O 1
ATOM 2791 N N . ASN B 1 133 ? -5.578 0.583 -5.227 1 69.5 133 ASN B N 1
ATOM 2792 C CA . ASN B 1 133 ? -6.613 0.529 -6.254 1 69.5 133 ASN B CA 1
ATOM 2793 C C . ASN B 1 133 ? -7.656 -0.541 -5.945 1 69.5 133 ASN B C 1
ATOM 2795 O O . ASN B 1 133 ? -8.812 -0.421 -6.352 1 69.5 133 ASN B O 1
ATOM 2799 N N . ALA B 1 134 ? -7.184 -1.609 -5.352 1 62.34 134 ALA B N 1
ATOM 2800 C CA . ALA B 1 134 ? -8.109 -2.668 -4.965 1 62.34 134 ALA B CA 1
ATOM 2801 C C . ALA B 1 134 ? -9.156 -2.148 -3.982 1 62.34 134 ALA B C 1
ATOM 2803 O O . ALA B 1 134 ? -10.344 -2.465 -4.105 1 62.34 134 ALA B O 1
ATOM 2804 N N . SER B 1 135 ? -8.719 -1.402 -3.021 1 58.81 135 SER B N 1
ATOM 2805 C CA . SER B 1 135 ? -9.617 -0.86 -2.006 1 58.81 135 SER B CA 1
ATOM 2806 C C . SER B 1 135 ? -10.695 0.008 -2.635 1 58.81 135 SER B C 1
ATOM 2808 O O . SER B 1 135 ? -11.875 -0.105 -2.279 1 58.81 135 SER B O 1
ATOM 2810 N N . SER B 1 136 ? -10.359 0.762 -3.533 1 56.59 136 SER B N 1
ATOM 2811 C CA . SER B 1 136 ? -11.312 1.646 -4.203 1 56.59 136 SER B CA 1
ATOM 2812 C C . SER B 1 136 ? -12.305 0.852 -5.047 1 56.59 136 SER B C 1
ATOM 2814 O O . SER B 1 136 ? -13.508 1.128 -5.023 1 56.59 136 SER B O 1
ATOM 2816 N N . ASN B 1 137 ? -11.75 -0.142 -5.723 1 57.31 137 ASN B N 1
ATOM 2817 C CA . ASN B 1 137 ? -12.57 -0.948 -6.625 1 57.31 137 ASN B CA 1
ATOM 2818 C C . ASN B 1 137 ? -13.562 -1.813 -5.859 1 57.31 137 ASN B C 1
ATOM 2820 O O . ASN B 1 137 ? -14.719 -1.95 -6.266 1 57.31 137 ASN B O 1
ATOM 2824 N N . HIS B 1 138 ? -13.039 -2.23 -4.816 1 56.69 138 HIS B N 1
ATOM 2825 C CA . HIS B 1 138 ? -13.883 -3.154 -4.059 1 56.69 138 HIS B CA 1
ATOM 2826 C C . HIS B 1 138 ? -15.086 -2.441 -3.465 1 56.69 138 HIS B C 1
ATOM 2828 O O . HIS B 1 138 ? -16.203 -2.975 -3.484 1 56.69 138 HIS B O 1
ATOM 2834 N N . LEU B 1 139 ? -14.75 -1.313 -2.945 1 52.91 139 LEU B N 1
ATOM 2835 C CA . LEU B 1 139 ? -15.82 -0.56 -2.301 1 52.91 139 LEU B CA 1
ATOM 2836 C C . LEU B 1 139 ? -16.938 -0.238 -3.293 1 52.91 139 LEU B C 1
ATOM 2838 O O . LEU B 1 139 ? -18.094 -0.106 -2.904 1 52.91 139 LEU B O 1
ATOM 2842 N N . MET B 1 140 ? -16.531 -0.388 -4.461 1 55.69 140 MET B N 1
ATOM 2843 C CA . MET B 1 140 ? -17.516 0.138 -5.406 1 55.69 140 MET B CA 1
ATOM 2844 C C . MET B 1 140 ? -18 -0.957 -6.348 1 55.69 140 MET B C 1
ATOM 2846 O O . MET B 1 140 ? -18.938 -0.742 -7.129 1 55.69 140 MET B O 1
ATOM 2850 N N . SER B 1 141 ? -17.453 -2.029 -6.195 1 67.75 141 SER B N 1
ATOM 2851 C CA . SER B 1 141 ? -17.766 -3.023 -7.219 1 67.75 141 SER B CA 1
ATOM 2852 C C . SER B 1 141 ? -18.922 -3.912 -6.801 1 67.75 141 SER B C 1
ATOM 2854 O O . SER B 1 141 ? -19.156 -4.133 -5.605 1 67.75 141 SER B O 1
ATOM 2856 N N . THR B 1 142 ? -19.703 -4.242 -7.84 1 77.94 142 THR B N 1
ATOM 2857 C CA . THR B 1 142 ? -20.75 -5.234 -7.633 1 77.94 142 THR B CA 1
ATOM 2858 C C . THR B 1 142 ? -20.156 -6.641 -7.566 1 77.94 142 THR B C 1
ATOM 2860 O O . THR B 1 142 ? -19.016 -6.855 -7.957 1 77.94 142 THR B O 1
ATOM 2863 N N . LEU B 1 143 ? -20.906 -7.5 -7.043 1 81.69 143 LEU B N 1
ATOM 2864 C CA . LEU B 1 143 ? -20.469 -8.891 -7.035 1 81.69 143 LEU B CA 1
ATOM 2865 C C . LEU B 1 143 ? -20.188 -9.383 -8.453 1 81.69 143 LEU B C 1
ATOM 2867 O O . LEU B 1 143 ? -19.234 -10.133 -8.672 1 81.69 143 LEU B O 1
ATOM 2871 N N . GLU B 1 144 ? -20.984 -8.93 -9.352 1 87.88 144 GLU B N 1
ATOM 2872 C CA . GLU B 1 144 ? -20.797 -9.32 -10.742 1 87.88 144 GLU B CA 1
ATOM 2873 C C . GLU B 1 144 ? -19.422 -8.922 -11.25 1 87.88 144 GLU B C 1
ATOM 2875 O O . GLU B 1 144 ? -18.734 -9.703 -11.914 1 87.88 144 GLU B O 1
ATOM 2880 N N . GLU B 1 145 ? -19.094 -7.773 -10.938 1 83.75 145 GLU B N 1
ATOM 2881 C CA . GLU B 1 145 ? -17.797 -7.262 -11.367 1 83.75 145 GLU B CA 1
ATOM 2882 C C . GLU B 1 145 ? -16.656 -8.016 -10.695 1 83.75 145 GLU B C 1
ATOM 2884 O O . GLU B 1 145 ? -15.688 -8.406 -11.352 1 83.75 145 GLU B O 1
ATOM 2889 N N . ARG B 1 146 ? -16.781 -8.219 -9.445 1 79.88 146 ARG B N 1
ATOM 2890 C CA . ARG B 1 146 ? -15.758 -8.922 -8.68 1 79.88 146 ARG B CA 1
ATOM 2891 C C . ARG B 1 146 ? -15.625 -10.367 -9.141 1 79.88 146 ARG B C 1
ATOM 2893 O O . ARG B 1 146 ? -14.508 -10.875 -9.289 1 79.88 146 ARG B O 1
ATOM 2900 N N . LEU B 1 147 ? -16.734 -11.023 -9.352 1 86.62 147 LEU B N 1
ATOM 2901 C CA . LEU B 1 147 ? -16.719 -12.414 -9.805 1 86.62 147 LEU B CA 1
ATOM 2902 C C . LEU B 1 147 ? -16.125 -12.516 -11.203 1 86.62 147 LEU B C 1
ATOM 2904 O O . LEU B 1 147 ? -15.305 -13.406 -11.477 1 86.62 147 LEU B O 1
ATOM 2908 N N . ALA B 1 148 ? -16.516 -11.633 -12.031 1 87.69 148 ALA B N 1
ATOM 2909 C CA . ALA B 1 148 ? -15.953 -11.625 -13.383 1 87.69 148 ALA B CA 1
ATOM 2910 C C . ALA B 1 148 ? -14.438 -11.453 -13.344 1 87.69 148 ALA B C 1
ATOM 2912 O O . ALA B 1 148 ? -13.703 -12.203 -14 1 87.69 148 ALA B O 1
ATOM 2913 N N . GLY B 1 149 ? -13.992 -10.531 -12.555 1 82.25 149 GLY B N 1
ATOM 2914 C CA . GLY B 1 149 ? -12.562 -10.305 -12.406 1 82.25 149 GLY B CA 1
ATOM 2915 C C . GLY B 1 149 ? -11.82 -11.508 -11.844 1 82.25 149 GLY B C 1
ATOM 2916 O O . GLY B 1 149 ? -10.727 -11.836 -12.297 1 82.25 149 GLY B O 1
ATOM 2917 N N . TYR B 1 150 ? -12.414 -12.141 -10.844 1 83.06 150 TYR B N 1
ATOM 2918 C CA . TYR B 1 150 ? -11.836 -13.336 -10.242 1 83.06 150 TYR B CA 1
ATOM 2919 C C . TYR B 1 150 ? -11.664 -14.438 -11.281 1 83.06 150 TYR B C 1
ATOM 2921 O O . TYR B 1 150 ? -10.594 -15.039 -11.383 1 83.06 150 TYR B O 1
ATOM 2929 N N . LEU B 1 151 ? -12.688 -14.625 -12.078 1 84.88 151 LEU B N 1
ATOM 2930 C CA . LEU B 1 151 ? -12.672 -15.68 -13.086 1 84.88 151 LEU B CA 1
ATOM 2931 C C . LEU B 1 151 ? -11.609 -15.398 -14.141 1 84.88 151 LEU B C 1
ATOM 2933 O O . LEU B 1 151 ? -10.844 -16.297 -14.5 1 84.88 151 LEU B O 1
ATOM 2937 N N . VAL B 1 152 ? -11.523 -14.195 -14.531 1 82.88 152 VAL B N 1
ATOM 2938 C CA . VAL B 1 152 ? -10.555 -13.812 -15.555 1 82.88 152 VAL B CA 1
ATOM 2939 C C . VAL B 1 152 ? -9.133 -13.992 -15.023 1 82.88 152 VAL B C 1
ATOM 2941 O O . VAL B 1 152 ? -8.281 -14.578 -15.695 1 82.88 152 VAL B O 1
ATOM 2944 N N . SER B 1 153 ? -8.953 -13.57 -13.867 1 78.62 153 SER B N 1
ATOM 2945 C CA . SER B 1 153 ? -7.629 -13.656 -13.258 1 78.62 153 SER B CA 1
ATOM 2946 C C . SER B 1 153 ? -7.219 -15.109 -13.039 1 78.62 153 SER B C 1
ATOM 2948 O O . SER B 1 153 ? -6.055 -15.461 -13.227 1 78.62 153 SER B O 1
ATOM 2950 N N . LEU B 1 154 ? -8.094 -15.906 -12.578 1 77.38 154 LEU B N 1
ATOM 2951 C CA . LEU B 1 154 ? -7.828 -17.312 -12.305 1 77.38 154 LEU B CA 1
ATOM 2952 C C . LEU B 1 154 ? -7.562 -18.078 -13.602 1 77.38 154 LEU B C 1
ATOM 2954 O O . LEU B 1 154 ? -6.82 -19.062 -13.609 1 77.38 154 LEU B O 1
ATOM 2958 N N . SER B 1 155 ? -8.18 -17.625 -14.625 1 78.06 155 SER B N 1
ATOM 2959 C CA . SER B 1 155 ? -8.062 -18.328 -15.898 1 78.06 155 SER B CA 1
ATOM 2960 C C . SER B 1 155 ? -6.621 -18.344 -16.391 1 78.06 155 SER B C 1
ATOM 2962 O O . SER B 1 155 ? -6.246 -19.203 -17.188 1 78.06 155 SER B O 1
ATOM 2964 N N . GLU B 1 156 ? -5.867 -17.453 -15.875 1 69 156 GLU B N 1
ATOM 2965 C CA . GLU B 1 156 ? -4.461 -17.375 -16.266 1 69 156 GLU B CA 1
ATOM 2966 C C . GLU B 1 156 ? -3.643 -18.469 -15.586 1 69 156 GLU B C 1
ATOM 2968 O O . GLU B 1 156 ? -2.494 -18.719 -15.961 1 69 156 GLU B O 1
ATOM 2973 N N . SER B 1 157 ? -4.133 -19.188 -14.586 1 63.12 157 SER B N 1
ATOM 2974 C CA . SER B 1 157 ? -3.434 -20.219 -13.82 1 63.12 157 SER B CA 1
ATOM 2975 C C . SER B 1 157 ? -3.5 -21.562 -14.523 1 63.12 157 SER B C 1
ATOM 2977 O O . SER B 1 157 ? -2.863 -22.531 -14.094 1 63.12 157 SER B O 1
ATOM 2979 N N . GLY B 1 158 ? -4.004 -21.688 -15.688 1 67.5 158 GLY B N 1
ATOM 2980 C CA . GLY B 1 158 ? -4.227 -22.953 -16.359 1 67.5 158 GLY B CA 1
ATOM 2981 C C . GLY B 1 158 ? -5.547 -23.609 -16 1 67.5 158 GLY B C 1
ATOM 2982 O O . GLY B 1 158 ? -6.105 -23.328 -14.938 1 67.5 158 GLY B O 1
ATOM 2983 N N . ASN B 1 159 ? -5.902 -24.484 -16.766 1 72.31 159 ASN B N 1
ATOM 2984 C CA . ASN B 1 159 ? -7.246 -25.047 -16.688 1 72.31 159 ASN B CA 1
ATOM 2985 C C . ASN B 1 159 ? -7.426 -25.891 -15.43 1 72.31 159 ASN B C 1
ATOM 2987 O O . ASN B 1 159 ? -8.445 -25.797 -14.742 1 72.31 159 ASN B O 1
ATOM 2991 N N . GLU B 1 160 ? -6.406 -26.719 -15.164 1 72.31 160 GLU B N 1
ATOM 2992 C CA . GLU B 1 160 ? -6.551 -27.609 -14.016 1 72.31 160 GLU B CA 1
ATOM 2993 C C . GLU B 1 160 ? -6.688 -26.812 -12.719 1 72.31 160 GLU B C 1
ATOM 2995 O O . GLU B 1 160 ? -7.555 -27.109 -11.891 1 72.31 160 GLU B O 1
ATOM 3000 N N . LEU B 1 161 ? -5.895 -25.906 -12.57 1 69.06 161 LEU B N 1
ATOM 3001 C CA . LEU B 1 161 ? -5.934 -25.094 -11.359 1 69.06 161 LEU B CA 1
ATOM 3002 C C . LEU B 1 161 ? -7.223 -24.281 -11.289 1 69.06 161 LEU B C 1
ATOM 3004 O O . LEU B 1 161 ? -7.801 -24.125 -10.211 1 69.06 161 LEU B O 1
ATOM 3008 N N . PHE B 1 162 ? -7.602 -23.797 -12.438 1 73.06 162 PHE B N 1
ATOM 3009 C CA . PHE B 1 162 ? -8.859 -23.062 -12.516 1 73.06 162 PHE B CA 1
ATOM 3010 C C . PHE B 1 162 ? -10.023 -23.922 -12.047 1 73.06 162 PHE B C 1
ATOM 3012 O O . PHE B 1 162 ? -10.812 -23.5 -11.195 1 73.06 162 PHE B O 1
ATOM 3019 N N . GLN B 1 163 ? -10.047 -25.125 -12.5 1 77.75 163 GLN B N 1
ATOM 3020 C CA . GLN B 1 163 ? -11.148 -26.016 -12.156 1 77.75 163 GLN B CA 1
ATOM 3021 C C . GLN B 1 163 ? -11.102 -26.391 -10.68 1 77.75 163 GLN B C 1
ATOM 3023 O O . GLN B 1 163 ? -12.148 -26.516 -10.031 1 77.75 163 GLN B O 1
ATOM 3028 N N . ASP B 1 164 ? -9.945 -26.578 -10.242 1 75.06 164 ASP B N 1
ATOM 3029 C CA . ASP B 1 164 ? -9.805 -26.891 -8.828 1 75.06 164 ASP B CA 1
ATOM 3030 C C . ASP B 1 164 ? -10.328 -25.766 -7.949 1 75.06 164 ASP B C 1
ATOM 3032 O O . ASP B 1 164 ? -11.07 -26 -6.988 1 75.06 164 ASP B O 1
ATOM 3036 N N . GLU B 1 165 ? -10.047 -24.594 -8.289 1 74.69 165 GLU B N 1
ATOM 3037 C CA . GLU B 1 165 ? -10.406 -23.422 -7.488 1 74.69 165 GLU B CA 1
ATOM 3038 C C . GLU B 1 165 ? -11.891 -23.094 -7.633 1 74.69 165 GLU B C 1
ATOM 3040 O O . GLU B 1 165 ? -12.484 -22.484 -6.734 1 74.69 165 GLU B O 1
ATOM 3045 N N . MET B 1 166 ? -12.445 -23.516 -8.773 1 78.31 166 MET B N 1
ATOM 3046 C CA . MET B 1 166 ? -13.852 -23.234 -9.008 1 78.31 166 MET B CA 1
ATOM 3047 C C . MET B 1 166 ? -14.711 -24.484 -8.828 1 78.31 166 MET B C 1
ATOM 3049 O O . MET B 1 166 ? -15.836 -24.531 -9.312 1 78.31 166 MET B O 1
ATOM 3053 N N . SER B 1 167 ? -14.102 -25.438 -8.195 1 78.81 167 SER B N 1
ATOM 3054 C CA . SER B 1 167 ? -14.867 -26.641 -7.887 1 78.81 167 SER B CA 1
ATOM 3055 C C . SER B 1 167 ? -16.062 -26.312 -6.98 1 78.81 167 SER B C 1
ATOM 3057 O O . SER B 1 167 ? -16.109 -25.25 -6.371 1 78.81 167 SER B O 1
ATOM 3059 N N . GLN B 1 168 ? -17 -27.25 -6.891 1 76.75 168 GLN B N 1
ATOM 3060 C CA . GLN B 1 168 ? -18.156 -27.078 -6.031 1 76.75 168 GLN B CA 1
ATOM 3061 C C . GLN B 1 168 ? -17.75 -26.891 -4.574 1 76.75 168 GLN B C 1
ATOM 3063 O O . GLN B 1 168 ? -18.312 -26.047 -3.871 1 76.75 168 GLN B O 1
ATOM 3068 N N . LEU B 1 169 ? -16.719 -27.594 -4.199 1 70.88 169 LEU B N 1
ATOM 3069 C CA . LEU B 1 169 ? -16.25 -27.578 -2.816 1 70.88 169 LEU B CA 1
ATOM 3070 C C . LEU B 1 169 ? -15.617 -26.219 -2.48 1 70.88 169 LEU B C 1
ATOM 3072 O O . LEU B 1 169 ? -15.75 -25.734 -1.356 1 70.88 169 LEU B O 1
ATOM 3076 N N . LYS B 1 170 ? -15.109 -25.578 -3.5 1 78.31 170 LYS B N 1
ATOM 3077 C CA . LYS B 1 170 ? -14.32 -24.391 -3.221 1 78.31 170 LYS B CA 1
ATOM 3078 C C . LYS B 1 170 ? -15.141 -23.125 -3.463 1 78.31 170 LYS B C 1
ATOM 3080 O O . LYS B 1 170 ? -14.742 -22.031 -3.049 1 78.31 170 LYS B O 1
ATOM 3085 N N . ARG B 1 171 ? -16.297 -23.328 -4.082 1 82 171 ARG B N 1
ATOM 3086 C CA . ARG B 1 171 ? -17.109 -22.172 -4.422 1 82 171 ARG B CA 1
ATOM 3087 C C . ARG B 1 171 ? -17.562 -21.422 -3.164 1 82 171 ARG B C 1
ATOM 3089 O O . ARG B 1 171 ? -17.672 -20.203 -3.166 1 82 171 ARG B O 1
ATOM 3096 N N . LYS B 1 172 ? -17.766 -22.188 -2.09 1 79.25 172 LYS B N 1
ATOM 3097 C CA . LYS B 1 172 ? -18.094 -21.547 -0.819 1 79.25 172 LYS B CA 1
ATOM 3098 C C . LYS B 1 172 ? -16.953 -20.641 -0.358 1 79.25 172 LYS B C 1
ATOM 3100 O O . LYS B 1 172 ? -17.203 -19.531 0.114 1 79.25 172 LYS B O 1
ATOM 3105 N N . GLU B 1 173 ? -15.781 -21.125 -0.485 1 73.12 173 GLU B N 1
ATOM 3106 C CA . GLU B 1 173 ? -14.609 -20.344 -0.128 1 73.12 173 GLU B CA 1
ATOM 3107 C C . GLU B 1 173 ? -14.477 -19.109 -1.029 1 73.12 173 GLU B C 1
ATOM 3109 O O . GLU B 1 173 ? -14.156 -18.016 -0.558 1 73.12 173 GLU B O 1
ATOM 3114 N N . VAL B 1 174 ? -14.703 -19.328 -2.301 1 79.94 174 VAL B N 1
ATOM 3115 C CA . VAL B 1 174 ? -14.641 -18.219 -3.256 1 79.94 174 VAL B CA 1
ATOM 3116 C C . VAL B 1 174 ? -15.633 -17.141 -2.857 1 79.94 174 VAL B C 1
ATOM 3118 O O . VAL B 1 174 ? -15.328 -15.945 -2.934 1 79.94 174 VAL B O 1
ATOM 3121 N N . ALA B 1 175 ? -16.859 -17.562 -2.469 1 81.12 175 ALA B N 1
ATOM 3122 C CA . ALA B 1 175 ? -17.859 -16.609 -2.014 1 81.12 175 ALA B CA 1
ATOM 3123 C C . ALA B 1 175 ? -17.344 -15.773 -0.849 1 81.12 175 ALA B C 1
ATOM 3125 O O . ALA B 1 175 ? -17.5 -14.547 -0.832 1 81.12 175 ALA B O 1
ATOM 3126 N N . GLU B 1 176 ? -16.688 -16.438 0.02 1 70 176 GLU B N 1
ATOM 3127 C CA . GLU B 1 176 ? -16.109 -15.742 1.169 1 70 176 GLU B CA 1
ATOM 3128 C C . GLU B 1 176 ? -15.07 -14.727 0.731 1 70 176 GLU B C 1
ATOM 3130 O O . GLU B 1 176 ? -15.078 -13.578 1.184 1 70 176 GLU B O 1
ATOM 3135 N N . TRP B 1 177 ? -14.211 -15.156 -0.235 1 68.5 177 TRP B N 1
ATOM 3136 C CA . TRP B 1 177 ? -13.148 -14.281 -0.73 1 68.5 177 TRP B CA 1
ATOM 3137 C C . TRP B 1 177 ? -13.727 -13.039 -1.399 1 68.5 177 TRP B C 1
ATOM 3139 O O . TRP B 1 177 ? -13.141 -11.961 -1.328 1 68.5 177 TRP B O 1
ATOM 3149 N N . LEU B 1 178 ? -14.844 -13.273 -2.041 1 74.38 178 LEU B N 1
ATOM 3150 C CA . LEU B 1 178 ? -15.43 -12.188 -2.818 1 74.38 178 LEU B CA 1
ATOM 3151 C C . LEU B 1 178 ? -16.422 -11.398 -1.979 1 74.38 178 LEU B C 1
ATOM 3153 O O . LEU B 1 178 ? -17.078 -10.484 -2.486 1 74.38 178 LEU B O 1
ATOM 3157 N N . GLY B 1 179 ? -16.594 -11.766 -0.713 1 71.44 179 GLY B N 1
ATOM 3158 C CA . GLY B 1 179 ? -17.406 -11.008 0.218 1 71.44 179 GLY B CA 1
ATOM 3159 C C . GLY B 1 179 ? -18.906 -11.148 -0.051 1 71.44 179 GLY B C 1
ATOM 3160 O O . GLY B 1 179 ? -19.625 -10.156 -0.051 1 71.44 179 GLY B O 1
ATOM 3161 N N . THR B 1 180 ? -19.328 -12.32 -0.375 1 76.62 180 THR B N 1
ATOM 3162 C CA . THR B 1 180 ? -20.734 -12.547 -0.678 1 76.62 180 THR B CA 1
ATOM 3163 C C . THR B 1 180 ? -21.188 -13.906 -0.154 1 76.62 180 THR B C 1
ATOM 3165 O O . THR B 1 180 ? -20.391 -14.648 0.436 1 76.62 180 THR B O 1
ATOM 3168 N N . SER B 1 181 ? -22.438 -14.047 -0.141 1 81.62 181 SER B N 1
ATOM 3169 C CA . SER B 1 181 ? -22.953 -15.352 0.253 1 81.62 181 SER B CA 1
ATOM 3170 C C . SER B 1 181 ? -22.812 -16.375 -0.875 1 81.62 181 SER B C 1
ATOM 3172 O O . SER B 1 181 ? -22.719 -16 -2.045 1 81.62 181 SER B O 1
ATOM 3174 N N . TYR B 1 182 ? -22.797 -17.672 -0.413 1 86 182 TYR B N 1
ATOM 3175 C CA . TYR B 1 182 ? -22.75 -18.766 -1.379 1 86 182 TYR B CA 1
ATOM 3176 C C . TYR B 1 182 ? -23.922 -18.672 -2.357 1 86 182 TYR B C 1
ATOM 3178 O O . TYR B 1 182 ? -23.734 -18.859 -3.564 1 86 182 TYR B O 1
ATOM 3186 N N . ARG B 1 183 ? -25.031 -18.375 -1.812 1 90.44 183 ARG B N 1
ATOM 3187 C CA . ARG B 1 183 ? -26.234 -18.297 -2.629 1 90.44 183 ARG B CA 1
ATOM 3188 C C . ARG B 1 183 ? -26.125 -17.188 -3.664 1 90.44 183 ARG B C 1
ATOM 3190 O O . ARG B 1 183 ? -26.453 -17.391 -4.836 1 90.44 183 ARG B O 1
ATOM 3197 N N . HIS B 1 184 ? -25.656 -16.094 -3.279 1 90.5 184 HIS B N 1
ATOM 3198 C CA . HIS B 1 184 ? -25.547 -14.961 -4.18 1 90.5 184 HIS B CA 1
ATOM 3199 C C . HIS B 1 184 ? -24.484 -15.203 -5.25 1 90.5 184 HIS B C 1
ATOM 3201 O O . HIS B 1 184 ? -24.688 -14.852 -6.414 1 90.5 184 HIS B O 1
ATOM 3207 N N . LEU B 1 185 ? -23.406 -15.812 -4.875 1 89.81 185 LEU B N 1
ATOM 3208 C CA . LEU B 1 185 ? -22.359 -16.156 -5.844 1 89.81 185 LEU B CA 1
ATOM 3209 C C . LEU B 1 185 ? -22.906 -17.078 -6.926 1 89.81 185 LEU B C 1
ATOM 3211 O O . LEU B 1 185 ? -22.703 -16.828 -8.117 1 89.81 185 LEU B O 1
ATOM 3215 N N . ASN B 1 186 ? -23.641 -18.062 -6.516 1 90.12 186 ASN B N 1
ATOM 3216 C CA . ASN B 1 186 ? -24.188 -19.047 -7.457 1 90.12 186 ASN B CA 1
ATOM 3217 C C . ASN B 1 186 ? -25.219 -18.406 -8.383 1 90.12 186 ASN B C 1
ATOM 3219 O O . ASN B 1 186 ? -25.297 -18.75 -9.562 1 90.12 186 ASN B O 1
ATOM 3223 N N . ARG B 1 187 ? -25.938 -17.547 -7.82 1 93.62 187 ARG B N 1
ATOM 3224 C CA . ARG B 1 187 ? -26.906 -16.828 -8.633 1 93.62 187 ARG B CA 1
ATOM 3225 C C . ARG B 1 187 ? -26.219 -15.984 -9.703 1 93.62 187 ARG B C 1
ATOM 3227 O O . ARG B 1 187 ? -26.672 -15.938 -10.852 1 93.62 187 ARG B O 1
ATOM 3234 N N . THR B 1 188 ? -25.234 -15.336 -9.281 1 93.81 188 THR B N 1
ATOM 3235 C CA . THR B 1 188 ? -24.484 -14.5 -10.211 1 93.81 188 THR B CA 1
ATOM 3236 C C . THR B 1 188 ? -23.812 -15.352 -11.281 1 93.81 188 THR B C 1
ATOM 3238 O O . THR B 1 188 ? -23.781 -14.984 -12.453 1 93.81 188 THR B O 1
ATOM 3241 N N . LEU B 1 189 ? -23.266 -16.438 -10.875 1 93.12 189 LEU B N 1
ATOM 3242 C CA . LEU B 1 189 ? -22.656 -17.375 -11.828 1 93.12 189 LEU B CA 1
ATOM 3243 C C . LEU B 1 189 ? -23.688 -17.875 -12.828 1 93.12 189 LEU B C 1
ATOM 3245 O O . LEU B 1 189 ? -23.391 -18.016 -14.016 1 93.12 189 LEU B O 1
ATOM 3249 N N . GLN B 1 190 ? -24.859 -18.156 -12.305 1 93.75 190 GLN B N 1
ATOM 3250 C CA . GLN B 1 190 ? -25.953 -18.578 -13.188 1 93.75 190 GLN B CA 1
ATOM 3251 C C . GLN B 1 190 ? -26.312 -17.469 -14.18 1 93.75 190 GLN B C 1
ATOM 3253 O O . GLN B 1 190 ? -26.578 -17.75 -15.352 1 93.75 190 GLN B O 1
ATOM 3258 N N . ALA B 1 191 ? -26.328 -16.344 -13.695 1 94.75 191 ALA B N 1
ATOM 3259 C CA . ALA B 1 191 ? -26.594 -15.219 -14.586 1 94.75 191 ALA B CA 1
ATOM 3260 C C . ALA B 1 191 ? -25.547 -15.133 -15.688 1 94.75 191 ALA B C 1
ATOM 3262 O O . ALA B 1 191 ? -25.875 -14.883 -16.844 1 94.75 191 ALA B O 1
ATOM 3263 N N . PHE B 1 192 ? -24.312 -15.297 -15.312 1 94.62 192 PHE B N 1
ATOM 3264 C CA . PHE B 1 192 ? -23.219 -15.32 -16.297 1 94.62 192 PHE B CA 1
ATOM 3265 C C . PHE B 1 192 ? -23.453 -16.422 -17.312 1 94.62 192 PHE B C 1
ATOM 3267 O O . PHE B 1 192 ? -23.188 -16.25 -18.5 1 94.62 192 PHE B O 1
ATOM 3274 N N . ALA B 1 193 ? -23.906 -17.531 -16.844 1 93.94 193 ALA B N 1
ATOM 3275 C CA . ALA B 1 193 ? -24.172 -18.656 -17.734 1 93.94 193 ALA B CA 1
ATOM 3276 C C . ALA B 1 193 ? -25.312 -18.344 -18.688 1 93.94 193 ALA B C 1
ATOM 3278 O O . ALA B 1 193 ? -25.219 -18.625 -19.891 1 93.94 193 ALA B O 1
ATOM 3279 N N . ASP B 1 194 ? -26.312 -17.766 -18.109 1 95.44 194 ASP B N 1
ATOM 3280 C CA . ASP B 1 194 ? -27.469 -17.391 -18.922 1 95.44 194 ASP B CA 1
ATOM 3281 C C . ASP B 1 194 ? -27.078 -16.391 -20.016 1 95.44 194 ASP B C 1
ATOM 3283 O O . ASP B 1 194 ? -27.656 -16.391 -21.094 1 95.44 194 ASP B O 1
ATOM 3287 N N . GLU B 1 195 ? -26.062 -15.688 -19.734 1 94.75 195 GLU B N 1
ATOM 3288 C CA . GLU B 1 195 ? -25.594 -14.688 -20.688 1 94.75 195 GLU B CA 1
ATOM 3289 C C . GLU B 1 195 ? -24.562 -15.273 -21.641 1 94.75 195 GLU B C 1
ATOM 3291 O O . GLU B 1 195 ? -24.094 -14.586 -22.562 1 94.75 195 GLU B O 1
ATOM 3296 N N . GLY B 1 196 ? -24.188 -16.484 -21.406 1 94.56 196 GLY B N 1
ATOM 3297 C CA . GLY B 1 196 ? -23.234 -17.172 -22.281 1 94.56 196 GLY B CA 1
ATOM 3298 C C . GLY B 1 196 ? -21.797 -16.812 -21.969 1 94.56 196 GLY B C 1
ATOM 3299 O O . GLY B 1 196 ? -20.906 -16.969 -22.812 1 94.56 196 GLY B O 1
ATOM 3300 N N . LEU B 1 197 ? -21.516 -16.266 -20.828 1 93.56 197 LEU B N 1
ATOM 3301 C CA . LEU B 1 197 ? -20.156 -15.891 -20.453 1 93.56 197 LEU B CA 1
ATOM 3302 C C . LEU B 1 197 ? -19.391 -17.109 -19.922 1 93.56 197 LEU B C 1
ATOM 3304 O O . LEU B 1 197 ? -18.188 -17.219 -20.141 1 93.56 197 LEU B O 1
ATOM 3308 N N . VAL B 1 198 ? -20.141 -17.922 -19.234 1 94.19 198 VAL B N 1
ATOM 3309 C CA . VAL B 1 198 ? -19.562 -19.141 -18.672 1 94.19 198 VAL B CA 1
ATOM 3310 C C . VAL B 1 198 ? -20.516 -20.312 -18.859 1 94.19 198 VAL B C 1
ATOM 3312 O O . VAL B 1 198 ? -21.688 -20.125 -19.203 1 94.19 198 VAL B O 1
ATOM 3315 N N . GLU B 1 199 ? -19.938 -21.469 -18.812 1 92.12 199 GLU B N 1
ATOM 3316 C CA . GLU B 1 199 ? -20.734 -22.688 -18.641 1 92.12 199 GLU B CA 1
ATOM 3317 C C . GLU B 1 199 ? -20.578 -23.25 -17.234 1 92.12 199 GLU B C 1
ATOM 3319 O O . GLU B 1 199 ? -19.453 -23.375 -16.734 1 92.12 199 GLU B O 1
ATOM 3324 N N . LYS B 1 200 ? -21.625 -23.406 -16.656 1 87.62 200 LYS B N 1
ATOM 3325 C CA . LYS B 1 200 ? -21.609 -23.906 -15.281 1 87.62 200 LYS B CA 1
ATOM 3326 C C . LYS B 1 200 ? -22.266 -25.281 -15.195 1 87.62 200 LYS B C 1
ATOM 3328 O O . LYS B 1 200 ? -23.406 -25.469 -15.648 1 87.62 200 LYS B O 1
ATOM 3333 N N . THR B 1 201 ? -21.422 -26.25 -14.781 1 81.12 201 THR B N 1
ATOM 3334 C CA . THR B 1 201 ? -21.984 -27.547 -14.398 1 81.12 201 THR B CA 1
ATOM 3335 C C . THR B 1 201 ? -21.906 -27.75 -12.891 1 81.12 201 THR B C 1
ATOM 3337 O O . THR B 1 201 ? -21.531 -26.828 -12.156 1 81.12 201 THR B O 1
ATOM 3340 N N . ARG B 1 202 ? -22.328 -28.875 -12.445 1 77.12 202 ARG B N 1
ATOM 3341 C CA . ARG B 1 202 ? -22.281 -29.156 -11.016 1 77.12 202 ARG B CA 1
ATOM 3342 C C . ARG B 1 202 ? -20.844 -29.094 -10.492 1 77.12 202 ARG B C 1
ATOM 3344 O O . ARG B 1 202 ? -20.594 -28.594 -9.391 1 77.12 202 ARG B O 1
ATOM 3351 N N . THR B 1 203 ? -19.859 -29.484 -11.328 1 74.88 203 THR B N 1
ATOM 3352 C CA . THR B 1 203 ? -18.516 -29.688 -10.797 1 74.88 203 THR B CA 1
ATOM 3353 C C . THR B 1 203 ? -17.531 -28.734 -11.445 1 74.88 203 THR B C 1
ATOM 3355 O O . THR B 1 203 ? -16.391 -28.594 -10.992 1 74.88 203 THR B O 1
ATOM 3358 N N . GLN B 1 204 ? -18.047 -28.047 -12.555 1 80.25 204 GLN B N 1
ATOM 3359 C CA . GLN B 1 204 ? -17.047 -27.281 -13.297 1 80.25 204 GLN B CA 1
ATOM 3360 C C . GLN B 1 204 ? -17.625 -25.953 -13.773 1 80.25 204 GLN B C 1
ATOM 3362 O O . GLN B 1 204 ? -18.828 -25.828 -13.977 1 80.25 204 GLN B O 1
ATOM 3367 N N . VAL B 1 205 ? -16.734 -25 -13.852 1 87.31 205 VAL B N 1
ATOM 3368 C CA . VAL B 1 205 ? -17.031 -23.719 -14.484 1 87.31 205 VAL B CA 1
ATOM 3369 C C . VAL B 1 205 ? -16.062 -23.484 -15.648 1 87.31 205 VAL B C 1
ATOM 3371 O O . VAL B 1 205 ? -14.859 -23.719 -15.523 1 87.31 205 VAL B O 1
ATOM 3374 N N . THR B 1 206 ? -16.594 -23.188 -16.797 1 87.81 206 THR B N 1
ATOM 3375 C CA . THR B 1 206 ? -15.758 -22.906 -17.969 1 87.81 206 THR B CA 1
ATOM 3376 C C . THR B 1 206 ? -16.078 -21.516 -18.531 1 87.81 206 THR B C 1
ATOM 3378 O O . THR B 1 206 ? -17.234 -21.141 -18.672 1 87.81 206 THR B O 1
ATOM 3381 N N . ILE B 1 207 ? -14.984 -20.844 -18.828 1 90.31 207 ILE B N 1
ATOM 3382 C CA . ILE B 1 207 ? -15.18 -19.516 -19.422 1 90.31 207 ILE B CA 1
ATOM 3383 C C . ILE B 1 207 ? -15.453 -19.656 -20.922 1 90.31 207 ILE B C 1
ATOM 3385 O O . ILE B 1 207 ? -14.68 -20.281 -21.641 1 90.31 207 ILE B O 1
ATOM 3389 N N . LEU B 1 208 ? -16.516 -19.125 -21.375 1 92.31 208 LEU B N 1
ATOM 3390 C CA . LEU B 1 208 ? -16.906 -19.219 -22.781 1 92.31 208 LEU B CA 1
ATOM 3391 C C . LEU B 1 208 ? -16.5 -17.969 -23.547 1 92.31 208 LEU B C 1
ATOM 3393 O O . LEU B 1 208 ? -16.141 -18.047 -24.719 1 92.31 208 LEU B O 1
ATOM 3397 N N . ASP B 1 209 ? -16.594 -16.859 -22.969 1 92.25 209 ASP B N 1
ATOM 3398 C CA . ASP B 1 209 ? -16.266 -15.586 -23.594 1 92.25 209 ASP B CA 1
ATOM 3399 C C . ASP B 1 209 ? -15.406 -14.734 -22.672 1 92.25 209 ASP B C 1
ATOM 3401 O O . ASP B 1 209 ? -15.922 -13.891 -21.938 1 92.25 209 ASP B O 1
ATOM 3405 N N . ALA B 1 210 ? -14.125 -14.898 -22.812 1 89.25 210 ALA B N 1
ATOM 3406 C CA . ALA B 1 210 ? -13.18 -14.234 -21.922 1 89.25 210 ALA B CA 1
ATOM 3407 C C . ALA B 1 210 ? -13.203 -12.719 -22.125 1 89.25 210 ALA B C 1
ATOM 3409 O O . ALA B 1 210 ? -13.055 -11.961 -21.156 1 89.25 210 ALA B O 1
ATOM 3410 N N . THR B 1 211 ? -13.422 -12.281 -23.328 1 89.69 211 THR B N 1
ATOM 3411 C CA . THR B 1 211 ? -13.43 -10.859 -23.641 1 89.69 211 THR B CA 1
ATOM 3412 C C . THR B 1 211 ? -14.602 -10.156 -22.969 1 89.69 211 THR B C 1
ATOM 3414 O O . THR B 1 211 ? -14.414 -9.141 -22.297 1 89.69 211 THR B O 1
ATOM 3417 N N . ARG B 1 212 ? -15.727 -10.727 -23.141 1 92 212 ARG B N 1
ATOM 3418 C CA . ARG B 1 212 ? -16.906 -10.141 -22.531 1 92 212 ARG B CA 1
ATOM 3419 C C . ARG B 1 212 ? -16.828 -10.211 -21.016 1 92 212 ARG B C 1
ATOM 3421 O O . ARG B 1 212 ? -17.297 -9.305 -20.312 1 92 212 ARG B O 1
ATOM 3428 N N . LEU B 1 213 ? -16.297 -11.289 -20.5 1 90.62 213 LEU B N 1
ATOM 342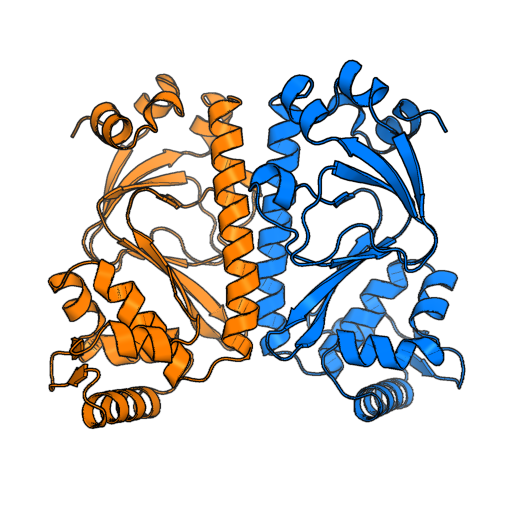9 C CA . LEU B 1 213 ? -16.141 -11.43 -19.062 1 90.62 213 LEU B CA 1
ATOM 3430 C C . LEU B 1 213 ? -15.211 -10.352 -18.5 1 90.62 213 LEU B C 1
ATOM 3432 O O . LEU B 1 213 ? -15.469 -9.797 -17.438 1 90.62 213 LEU B O 1
ATOM 3436 N N . LYS B 1 214 ? -14.164 -10.07 -19.203 1 87 214 LYS B N 1
ATOM 3437 C CA . LYS B 1 214 ? -13.242 -9.016 -18.812 1 87 214 LYS B CA 1
ATOM 3438 C C . LYS B 1 214 ? -13.93 -7.656 -18.812 1 87 214 LYS B C 1
ATOM 3440 O O . LYS B 1 214 ? -13.672 -6.82 -17.938 1 87 214 LYS B O 1
ATOM 3445 N N . GLU B 1 215 ? -14.781 -7.457 -19.781 1 87.75 215 GLU B N 1
ATOM 3446 C CA . GLU B 1 215 ? -15.57 -6.227 -19.812 1 87.75 215 GLU B CA 1
ATOM 3447 C C . GLU B 1 215 ? -16.469 -6.109 -18.578 1 87.75 215 GLU B C 1
ATOM 3449 O O . GLU B 1 215 ? -16.594 -5.027 -18 1 87.75 215 GLU B O 1
ATOM 3454 N N . ARG B 1 216 ? -17.047 -7.277 -18.172 1 86.88 216 ARG B N 1
ATOM 3455 C CA . ARG B 1 216 ? -17.906 -7.301 -17 1 86.88 216 ARG B CA 1
ATOM 3456 C C . ARG B 1 216 ? -17.125 -6.984 -15.734 1 86.88 216 ARG B C 1
ATOM 3458 O O . ARG B 1 216 ? -17.672 -6.441 -14.773 1 86.88 216 ARG B O 1
ATOM 3465 N N . ALA B 1 217 ? -15.945 -7.383 -15.711 1 83.44 217 ALA B N 1
ATOM 3466 C CA . ALA B 1 217 ? -15.102 -7.137 -14.547 1 83.44 217 ALA B CA 1
ATOM 3467 C C . ALA B 1 217 ? -14.891 -5.641 -14.32 1 83.44 217 ALA B C 1
ATOM 3469 O O . ALA B 1 217 ? -14.594 -5.207 -13.211 1 83.44 217 ALA B O 1
ATOM 3470 N N . ASN B 1 218 ? -15.078 -4.879 -15.398 1 76.25 218 ASN B N 1
ATOM 3471 C CA . ASN B 1 218 ? -15.047 -3.424 -15.32 1 76.25 218 ASN B CA 1
ATOM 3472 C C . ASN B 1 218 ? -13.812 -2.93 -14.57 1 76.25 218 ASN B C 1
ATOM 3474 O O . ASN B 1 218 ? -13.922 -2.111 -13.656 1 76.25 218 ASN B O 1
ATOM 3478 N N . GLY B 1 219 ? -12.688 -3.57 -14.883 1 68.25 219 GLY B N 1
ATOM 3479 C CA . GLY B 1 219 ? -11.43 -3.105 -14.32 1 68.25 219 GLY B CA 1
ATOM 3480 C C . GLY B 1 219 ? -11.078 -3.799 -13.016 1 68.25 219 GLY B C 1
ATOM 3481 O O . GLY B 1 219 ? -9.969 -3.621 -12.492 1 68.25 219 GLY B O 1
ATOM 3482 N N . MET B 1 220 ? -12.078 -4.598 -12.492 1 65.25 220 MET B N 1
ATOM 3483 C CA . MET B 1 220 ? -11.805 -5.34 -11.266 1 65.25 220 MET B CA 1
ATOM 3484 C C . MET B 1 220 ? -11.008 -6.609 -11.562 1 65.25 220 MET B C 1
ATOM 3486 O O . MET B 1 220 ? -11.586 -7.625 -11.953 1 65.25 220 MET B O 1
ATOM 3490 N N . LEU B 1 221 ? -9.641 -6.539 -11.555 1 66 221 LEU B N 1
ATOM 3491 C CA . LEU B 1 221 ? -8.812 -7.715 -11.773 1 66 221 LEU B CA 1
ATOM 3492 C C . LEU B 1 221 ? -7.938 -8 -10.555 1 66 221 LEU B C 1
ATOM 3494 O O . LEU B 1 221 ? -7.543 -7.074 -9.836 1 66 221 LEU B O 1
ATOM 3498 N N . TYR B 1 222 ? -7.871 -9.289 -10.188 1 60.66 222 TYR B N 1
ATOM 3499 C CA . TYR B 1 222 ? -7.105 -9.711 -9.016 1 60.66 222 TYR B CA 1
ATOM 3500 C C . TYR B 1 222 ? -5.676 -10.062 -9.406 1 60.66 222 TYR B C 1
ATOM 3502 O O . TYR B 1 222 ? -4.961 -10.711 -8.633 1 60.66 222 TYR B O 1
ATOM 3510 N N . GLU B 1 223 ? -5.141 -9.586 -10.547 1 59.97 223 GLU B N 1
ATOM 3511 C CA . GLU B 1 223 ? -3.771 -9.906 -10.953 1 59.97 223 GLU B CA 1
ATOM 3512 C C . GLU B 1 223 ? -2.797 -8.828 -10.492 1 59.97 223 GLU B C 1
ATOM 3514 O O . GLU B 1 223 ? -3.184 -7.668 -10.305 1 59.97 223 GLU B O 1
#

Organism: NCBI:txid1345023